Protein AF-A0A7E4VBY0-F1 (afdb_monomer)

Radius of gyration: 31.83 Å; Cα contacts (8 Å, |Δi|>4): 598; chains: 1; bounding box: 85×49×119 Å

Organism: Panagrellus redivivus (NCBI:txid6233)

Mean predicted aligned error: 14.22 Å

Foldseek 3Di:
DDDPVVVVVVVVVVVVVVVVVVVVVVVVVVVVVVVVVVVDDDPPDLPDDDQPDPPDQFEEEEQWPDVPHRCCQLQQVVPADPSHHYYYDNDLPPPPGLEYEYELVTPPPDPPSSLPSQQHAYEYEYADALVPSPDDPVSLLSHLAYAYLDDFLFLFHRNQFAWDWDDPPDDPVFADDPVNLVLLLVLAAAEEEEEDAPQQAQQPVNLQVVLLCVQGPYHYEPNNDPHDADPVRVLSVQSHYQEYALEDSWDFASNRHVSCLCCLSNHAYEYADLVRVVVGDPSLLHHYLVVAQASNRVSVVSVVLNVPSVSSSSNCPSSVTGTSDGDRRCRVNSNSVSCSVCVVCSRRSDVDVSGRRCGSVCSNVVRPIDGNSSVNSHDPVSVVVCVVCPDDDVVRVVVCVVVPPDPVNVVVVVVVVVVVVVVVVVVPPDDDDDD

Sequence (435 aa):
MMNPASGRAQLIVARRVVTGLLLFACFVMLFRFTVTDRSGEDGETCENVAPKSESVKPVIMFKTTFFGSPMTSDLGYDNCNNDCEFVNDYDPKNLNADVLVYHHRNIPDVSTDTLHCRQTPTVLFTMESPVNTEISDNLLNQFDYVLSYRNGTLNSKRPYDRFVNISPSSHKDTYYNVSEVREAILAKKKPLLVLVSHCSTPSKREVYIEALSQYIPVTVLGSCSDSPCDEECQRQAIRDHYFHLSFENSICEDYVTEKFWRMKELIVPVVLSRQIVAQVAPGDSFIAVDDFSSAAELAVFLYRLMEDERRYEGYFNWTKSYLKTTAPTTAACELCTSILSNRAAFAHPGPHPQFTAPAVESWLNSGHCQDNFALRYLSHDEYNVITIFPPLTSFGRKIAYTFGFSATFMFVSFFIMLIVRRIALRTTHSPIPKL

Solvent-accessible surface area (backbone atoms only — not comparable to full-atom values): 24858 Å² total; per-residue (Å²): 133,86,69,78,70,60,60,56,54,51,51,52,52,50,50,52,53,52,52,50,51,51,51,50,52,50,50,52,51,51,48,48,47,65,66,65,67,70,80,76,76,84,73,81,69,83,69,85,75,72,82,77,60,92,85,61,61,51,33,40,30,31,48,32,34,53,94,84,37,71,46,52,72,78,27,19,44,92,78,41,72,89,67,46,43,80,43,84,48,69,53,89,84,69,72,95,42,50,31,41,35,36,25,61,92,47,62,71,99,59,73,76,70,74,70,65,48,63,61,50,38,34,30,38,32,41,88,59,55,68,90,69,49,84,67,57,68,78,63,50,65,61,32,47,35,45,40,22,42,38,88,50,86,41,78,25,41,50,53,74,60,58,80,43,72,66,57,98,85,63,64,80,89,41,48,63,50,73,65,57,54,51,52,39,60,70,49,38,79,42,60,35,34,33,82,40,67,78,70,80,43,59,12,30,45,60,60,41,51,56,51,30,45,77,67,39,68,62,48,66,32,20,75,65,38,100,38,75,56,56,70,68,55,45,56,52,49,43,42,32,18,49,26,32,52,25,59,54,58,52,46,31,63,62,65,61,50,65,62,46,59,50,36,67,67,62,28,39,29,35,28,58,52,48,79,54,49,50,77,67,42,68,72,66,45,50,46,39,49,71,80,34,78,22,42,63,54,46,37,54,52,51,53,55,38,73,74,32,62,70,66,47,53,52,40,52,56,60,48,82,48,29,47,55,57,80,50,84,47,50,22,43,38,29,42,45,50,46,44,70,76,38,47,72,64,46,67,51,48,56,90,40,96,90,54,57,56,60,40,41,51,38,49,58,71,64,30,62,62,38,69,47,48,40,58,74,36,42,39,74,66,53,50,48,52,46,71,77,53,59,77,65,51,78,67,48,50,52,49,43,65,73,70,66,66,49,72,66,58,56,54,51,52,51,52,52,50,54,52,52,50,57,52,55,65,68,73,67,83,73,89,79,81,92,131

Secondary structure (DSSP, 8-state):
---THHHHHHHHHHHHHHHHHHHHHHHHHHHHHHHHSSS-S-------PPPP-TTSPPEEEE-S-BTTB-HHHHHTGGGS-TTSEEEE---TT---SSEEEEEGGG-----TTSS--TTS-EEEE--S-GGGS---HHHHTT-SEEESSS--SSS----S----BPPTTS-GGGS--HHHHHHHHHT--EEEEEE-S--S-TT-HHHHHHHHHTTS-EEEESTTSS----HHHHHHHHHHEEEEE---SS--TT---HHHHGGGGS-EEEES-HHHHTTTS-TTS-EEGGGSSSHHHHHHHHHHHHH-HHHHHHTTGGGGTB-SSPPPP-HHHHHHHHHHHTHHHHH--S--TTTSSHHHHHHHHSS---TTGGGGGS-HHHHHHHHHSPPPPHHHHHHHHHTT--HHHHHHHHHHHHHHHHHHHHS---PPPP-

pLDDT: mean 77.86, std 19.78, range [33.75, 98.88]

InterPro domains:
  IPR001503 Glycosyl transferase family 10 [PTHR48438] (52-372)
  IPR038577 GT10-like, C-terminal domain superfamily [G3DSA:3.40.50.11660] (126-327)
  IPR055270 Fucosyltransferase, C-terminal [PF00852] (187-343)

Nearest PDB structures (foldseek):
  8d0w-assembly1_A  TM=7.735E-01  e=1.155E-18  Homo sapiens
  2nzx-assembly1_A  TM=6.418E-01  e=4.975E-09  Helicobacter pylori
  2nzy-assembly1_B  TM=6.273E-01  e=6.636E-09  Helicobacter pylori
  2nzw-assembly2_C  TM=6.455E-01  e=2.225E-08  Helicobacter pylori
  5zoi-assembly1_B  TM=5.713E-01  e=9.376E-09  Helicobacter pylori

Structure (mmCIF, N/CA/C/O backbone):
data_AF-A0A7E4VBY0-F1
#
_entry.id   AF-A0A7E4VBY0-F1
#
loop_
_atom_site.group_PDB
_atom_site.id
_atom_site.type_symbol
_atom_site.label_atom_id
_atom_site.label_alt_id
_atom_site.label_comp_id
_atom_site.label_asym_id
_atom_site.label_entity_id
_atom_site.label_seq_id
_atom_site.pdbx_PDB_ins_code
_atom_site.Cartn_x
_atom_site.Cartn_y
_atom_site.Cartn_z
_atom_site.occupancy
_atom_site.B_iso_or_equiv
_atom_site.auth_seq_id
_atom_site.auth_comp_id
_atom_site.auth_asym_id
_atom_site.auth_atom_id
_atom_site.pdbx_PDB_model_num
ATOM 1 N N . MET A 1 1 ? -35.810 19.438 -92.943 1.00 43.97 1 MET A N 1
ATOM 2 C CA . MET A 1 1 ? -34.620 20.275 -92.672 1.00 43.97 1 MET A CA 1
ATOM 3 C C . MET A 1 1 ? -34.421 20.320 -91.164 1.00 43.97 1 MET A C 1
ATOM 5 O O . MET A 1 1 ? -35.330 20.739 -90.462 1.00 43.97 1 MET A O 1
ATOM 9 N N . MET A 1 2 ? -33.323 19.742 -90.668 1.00 43.56 2 MET A N 1
ATOM 10 C CA . MET A 1 2 ? -33.069 19.531 -89.235 1.00 43.56 2 MET A CA 1
ATOM 11 C C . MET A 1 2 ? -32.869 20.857 -88.489 1.00 43.56 2 MET A C 1
ATOM 13 O O . MET A 1 2 ? -32.194 21.760 -88.974 1.00 43.56 2 MET A O 1
ATOM 17 N N . ASN A 1 3 ? -33.478 20.954 -87.308 1.00 43.84 3 ASN A N 1
ATOM 18 C CA . ASN A 1 3 ? -33.520 22.149 -86.472 1.00 43.84 3 ASN A CA 1
ATOM 19 C C . ASN A 1 3 ? -32.152 22.387 -85.777 1.00 43.84 3 ASN A C 1
ATOM 21 O O . ASN A 1 3 ? -31.725 21.536 -84.988 1.00 43.84 3 ASN A O 1
ATOM 25 N N . PRO A 1 4 ? -31.458 23.520 -86.013 1.00 54.09 4 PRO A N 1
ATOM 26 C CA . PRO A 1 4 ? -30.103 23.768 -85.503 1.00 54.09 4 PRO A CA 1
ATOM 27 C C . PRO A 1 4 ? -30.021 23.979 -83.976 1.00 54.09 4 PRO A C 1
ATOM 29 O O . PRO A 1 4 ? -28.924 24.064 -83.421 1.00 54.09 4 PRO A O 1
ATOM 32 N N . ALA A 1 5 ? -31.156 24.014 -83.268 1.00 52.88 5 ALA A N 1
ATOM 33 C CA . ALA A 1 5 ? -31.205 24.141 -81.810 1.00 52.88 5 ALA A CA 1
ATOM 34 C C . ALA A 1 5 ? -30.790 22.857 -81.051 1.00 52.88 5 ALA A C 1
ATOM 36 O O . ALA A 1 5 ? -30.311 22.940 -79.920 1.00 52.88 5 ALA A O 1
ATOM 37 N N . SER A 1 6 ? -30.913 21.676 -81.671 1.00 53.66 6 SER A N 1
ATOM 38 C CA . SER A 1 6 ? -30.612 20.381 -81.030 1.00 53.66 6 SER A CA 1
ATOM 39 C C . SER A 1 6 ? -29.103 20.119 -80.876 1.00 53.66 6 SER A C 1
ATOM 41 O O . SER A 1 6 ? -28.660 19.637 -79.832 1.00 53.66 6 SER A O 1
ATOM 43 N N . GLY A 1 7 ? -28.292 20.528 -81.860 1.00 54.19 7 GLY A N 1
ATOM 44 C CA . GLY A 1 7 ? -26.839 20.317 -81.837 1.00 54.19 7 GLY A CA 1
ATOM 45 C C . GLY A 1 7 ? -26.108 21.173 -80.797 1.00 54.19 7 GLY A C 1
ATOM 46 O O . GLY A 1 7 ? -25.162 20.709 -80.165 1.00 54.19 7 GLY A O 1
ATOM 47 N N . ARG A 1 8 ? -26.573 22.408 -80.546 1.00 57.47 8 ARG A N 1
ATOM 48 C CA . ARG A 1 8 ? -25.981 23.293 -79.524 1.00 57.47 8 ARG A CA 1
ATOM 49 C C . ARG A 1 8 ? -26.232 22.790 -78.103 1.00 57.47 8 ARG A C 1
ATOM 51 O O . ARG A 1 8 ? -25.325 22.854 -77.279 1.00 57.47 8 ARG A O 1
ATOM 58 N N . ALA A 1 9 ? -27.423 22.260 -77.822 1.00 57.22 9 ALA A N 1
ATOM 59 C CA . ALA A 1 9 ? -27.746 21.696 -76.513 1.00 57.22 9 ALA A CA 1
ATOM 60 C C . ALA A 1 9 ? -26.920 20.430 -76.224 1.00 57.22 9 ALA A C 1
ATOM 62 O O . ALA A 1 9 ? -26.337 20.313 -75.147 1.00 57.22 9 ALA A O 1
ATOM 63 N N . GLN A 1 10 ? -26.781 19.532 -77.207 1.00 57.91 10 GLN A N 1
ATOM 64 C CA . GLN A 1 10 ? -25.943 18.336 -77.070 1.00 57.91 10 GLN A CA 1
ATOM 65 C C . GLN A 1 10 ? -24.456 18.677 -76.899 1.00 57.91 10 GLN A C 1
ATOM 67 O O . GLN A 1 10 ? -23.783 18.064 -76.072 1.00 57.91 10 GLN A O 1
ATOM 72 N N . LEU A 1 11 ? -23.953 19.706 -77.589 1.00 64.19 11 LEU A N 1
ATOM 73 C CA . LEU A 1 11 ? -22.568 20.161 -77.442 1.00 64.19 11 LEU A CA 1
ATOM 74 C C . LEU A 1 11 ? -22.290 20.776 -76.057 1.00 64.19 11 LEU A C 1
ATOM 76 O O . LEU A 1 11 ? -21.204 20.597 -75.507 1.00 64.19 11 LEU A O 1
ATOM 80 N N . ILE A 1 12 ? -23.266 21.478 -75.467 1.00 68.06 12 ILE A N 1
ATOM 81 C CA . ILE A 1 12 ? -23.152 22.043 -74.111 1.00 68.06 12 ILE A CA 1
ATOM 82 C C . ILE A 1 12 ? -23.151 20.930 -73.057 1.00 68.06 12 ILE A C 1
ATOM 84 O O . ILE A 1 12 ? -22.346 20.977 -72.125 1.00 68.06 12 ILE A O 1
ATOM 88 N N . VAL A 1 13 ? -24.008 19.916 -73.213 1.00 69.00 13 VAL A N 1
ATOM 89 C CA . VAL A 1 13 ? -24.039 18.752 -72.314 1.00 69.00 13 VAL A CA 1
ATOM 90 C C . VAL A 1 13 ? -22.738 17.955 -72.426 1.00 69.00 13 VAL A C 1
ATOM 92 O O . VAL A 1 13 ? -22.120 17.670 -71.403 1.00 69.00 13 VAL A O 1
ATOM 95 N N . ALA A 1 14 ? -22.256 17.695 -73.644 1.00 70.75 14 ALA A N 1
ATOM 96 C CA . ALA A 1 14 ? -20.979 17.019 -73.868 1.00 70.75 14 ALA A CA 1
ATOM 97 C C . ALA A 1 14 ? -19.801 17.792 -73.253 1.00 70.75 14 ALA A C 1
ATOM 99 O O . ALA A 1 14 ? -18.970 17.198 -72.569 1.00 70.75 14 ALA A O 1
ATOM 100 N N . ARG A 1 15 ? -19.760 19.127 -73.400 1.00 72.25 15 ARG A N 1
ATOM 101 C CA . ARG A 1 15 ? -18.745 19.965 -72.738 1.00 72.25 15 ARG A CA 1
ATOM 102 C C . ARG A 1 15 ? -18.799 19.841 -71.219 1.00 72.25 15 ARG A C 1
ATOM 104 O O . ARG A 1 15 ? -17.754 19.667 -70.611 1.00 72.25 15 ARG A O 1
ATOM 111 N N . ARG A 1 16 ? -19.986 19.880 -70.605 1.00 76.00 16 ARG A N 1
ATOM 112 C CA . ARG A 1 16 ? -20.131 19.754 -69.143 1.00 76.00 16 ARG A CA 1
ATOM 113 C C . ARG A 1 16 ? -19.696 18.384 -68.623 1.00 76.00 16 ARG A C 1
ATOM 115 O O . ARG A 1 16 ? -19.049 18.325 -67.583 1.00 76.00 16 ARG A O 1
ATOM 122 N N . VAL A 1 17 ? -19.994 17.310 -69.354 1.00 76.44 17 VAL A N 1
ATOM 123 C CA . VAL A 1 17 ? -19.554 15.950 -69.001 1.00 76.44 17 VAL A CA 1
ATOM 124 C C . VAL A 1 17 ? -18.034 15.825 -69.106 1.00 76.44 17 VAL A C 1
ATOM 126 O O . VAL A 1 17 ? -17.400 15.329 -68.180 1.00 76.44 17 VAL A O 1
ATOM 129 N N . VAL A 1 18 ? -17.428 16.342 -70.180 1.00 81.19 18 VAL A N 1
ATOM 130 C CA . VAL A 1 18 ? -15.966 16.324 -70.351 1.00 81.19 18 VAL A CA 1
ATOM 131 C C . VAL A 1 18 ? -15.270 17.176 -69.286 1.00 81.19 18 VAL A C 1
ATOM 133 O O . VAL A 1 18 ? -14.288 16.730 -68.700 1.00 81.19 18 VAL A O 1
ATOM 136 N N . THR A 1 19 ? -15.793 18.364 -68.966 1.00 80.88 19 THR A N 1
ATOM 137 C CA . THR A 1 19 ? -15.255 19.192 -67.875 1.00 80.88 19 THR A CA 1
ATOM 138 C C . THR A 1 19 ? -15.390 18.493 -66.520 1.00 80.88 19 THR A C 1
ATOM 140 O O . THR A 1 19 ? -14.448 18.525 -65.735 1.00 80.88 19 THR A O 1
ATOM 143 N N . GLY A 1 20 ? -16.507 17.807 -66.257 1.00 80.31 20 GLY A N 1
ATOM 144 C CA . GLY A 1 20 ? -16.695 17.015 -65.038 1.00 80.31 20 GLY A CA 1
ATOM 145 C C . GLY A 1 20 ? -15.705 15.852 -64.918 1.00 80.31 20 GLY A C 1
ATOM 146 O O . GLY A 1 20 ? -15.118 15.658 -63.857 1.00 80.31 20 GLY A O 1
ATOM 147 N N . LEU A 1 21 ? -15.455 15.126 -66.013 1.00 80.81 21 LEU A N 1
ATOM 148 C CA . LEU A 1 21 ? -14.477 14.033 -66.047 1.00 80.81 21 LEU A CA 1
ATOM 149 C C . LEU A 1 21 ? -13.039 14.532 -65.857 1.00 80.81 21 LEU A C 1
ATOM 151 O O . LEU A 1 21 ? -12.267 13.899 -65.141 1.00 80.81 21 LEU A O 1
ATOM 155 N N . LEU A 1 22 ? -12.686 15.683 -66.439 1.00 82.31 22 LEU A N 1
ATOM 156 C CA . LEU A 1 22 ? -11.370 16.300 -66.247 1.00 82.31 22 LEU A CA 1
ATOM 157 C C . LEU A 1 22 ? -11.168 16.784 -64.806 1.00 82.31 22 LEU A C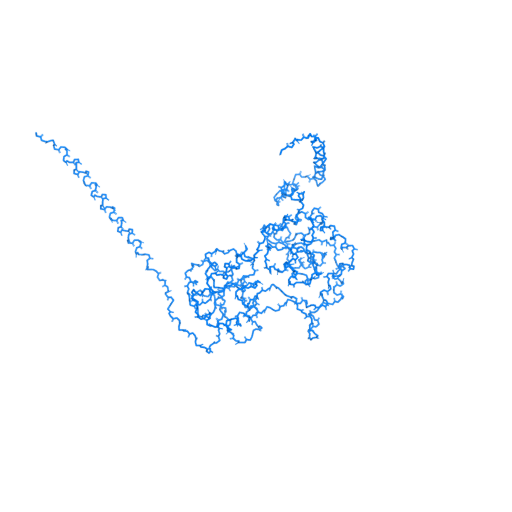 1
ATOM 159 O O . LEU A 1 22 ? -10.101 16.567 -64.242 1.00 82.31 22 LEU A O 1
ATOM 163 N N . LEU A 1 23 ? -12.190 17.384 -64.186 1.00 81.69 23 LEU A N 1
ATOM 164 C CA . LEU A 1 23 ? -12.136 17.789 -62.777 1.00 81.69 23 LEU A CA 1
ATOM 165 C C . LEU A 1 23 ? -12.034 16.580 -61.840 1.00 81.69 23 LEU A C 1
ATOM 167 O O . LEU A 1 23 ? -11.266 16.625 -60.883 1.00 81.69 23 LEU A O 1
ATOM 171 N N . PHE A 1 24 ? -12.741 15.486 -62.138 1.00 79.75 24 PHE A N 1
ATOM 172 C CA . PHE A 1 24 ? -12.637 14.240 -61.377 1.00 79.75 24 PHE A CA 1
ATOM 173 C C . PHE A 1 24 ? -11.249 13.600 -61.512 1.00 79.75 24 PHE A C 1
ATOM 175 O O . PHE A 1 24 ? -10.661 13.205 -60.510 1.00 79.75 24 PHE A O 1
ATOM 182 N N . ALA A 1 25 ? -10.675 13.566 -62.718 1.00 78.75 25 ALA A N 1
ATOM 183 C CA . ALA A 1 25 ? -9.309 13.088 -62.927 1.00 78.75 25 ALA A CA 1
ATOM 184 C C . ALA A 1 25 ? -8.271 13.965 -62.201 1.00 78.75 25 ALA A C 1
ATOM 186 O O . ALA A 1 25 ? -7.346 13.433 -61.588 1.00 78.75 25 ALA A O 1
ATOM 187 N N . CYS A 1 26 ? -8.453 15.292 -62.201 1.00 76.94 26 CYS A N 1
ATOM 188 C CA . CYS A 1 26 ? -7.619 16.218 -61.430 1.00 76.94 26 CYS A CA 1
ATOM 189 C C . CYS A 1 26 ? -7.747 15.971 -59.921 1.00 76.94 26 CYS A C 1
ATOM 191 O O . CYS A 1 26 ? -6.739 15.942 -59.225 1.00 76.94 26 CYS A O 1
ATOM 193 N N . PHE A 1 27 ? -8.962 15.731 -59.418 1.00 78.00 27 PHE A N 1
ATOM 194 C CA . PHE A 1 27 ? -9.195 15.397 -58.013 1.00 78.00 27 PHE A CA 1
ATOM 195 C C . PHE A 1 27 ? -8.543 14.064 -57.633 1.00 78.00 27 PHE A C 1
ATOM 197 O O . PHE A 1 27 ? -7.892 13.987 -56.602 1.00 78.00 27 PHE A O 1
ATOM 204 N N . VAL A 1 28 ? -8.632 13.033 -58.480 1.00 75.69 28 VAL A N 1
ATOM 205 C CA . VAL A 1 28 ? -7.964 11.741 -58.249 1.00 75.69 28 VAL A CA 1
ATOM 206 C C . VAL A 1 28 ? -6.440 11.880 -58.293 1.00 75.69 28 VAL A C 1
ATOM 208 O O . VAL A 1 28 ? -5.766 11.252 -57.481 1.00 75.69 28 VAL A O 1
ATOM 211 N N . MET A 1 29 ? -5.881 12.708 -59.183 1.00 71.62 29 MET A N 1
ATOM 212 C CA . MET A 1 29 ? -4.436 12.973 -59.215 1.00 71.62 29 MET A CA 1
ATOM 213 C C . MET A 1 29 ? -3.961 13.801 -58.020 1.00 71.62 29 MET A C 1
ATOM 215 O O . MET A 1 29 ? -2.934 13.463 -57.444 1.00 71.62 29 MET A O 1
ATOM 219 N N . LEU A 1 30 ? -4.712 14.822 -57.598 1.00 69.44 30 LEU A N 1
ATOM 220 C CA . LEU A 1 30 ? -4.413 15.590 -56.386 1.00 69.44 30 LEU A CA 1
ATOM 221 C C . LEU A 1 30 ? -4.549 14.722 -55.134 1.00 69.44 30 LEU A C 1
ATOM 223 O O . LEU A 1 30 ? -3.682 14.785 -54.278 1.00 69.44 30 LEU A O 1
ATOM 227 N N . PHE A 1 31 ? -5.563 13.856 -55.060 1.00 65.88 31 PHE A N 1
ATOM 228 C CA . PHE A 1 31 ? -5.733 12.911 -53.956 1.00 65.88 31 PHE A CA 1
ATOM 229 C C . PHE A 1 31 ? -4.617 11.860 -53.943 1.00 65.88 31 PHE A C 1
ATOM 231 O O . PHE A 1 31 ? -4.100 11.522 -52.886 1.00 65.88 31 PHE A O 1
ATOM 238 N N . ARG A 1 32 ? -4.184 11.377 -55.118 1.00 58.91 32 ARG A N 1
ATOM 239 C CA . ARG A 1 32 ? -2.992 10.528 -55.254 1.00 58.91 32 ARG A CA 1
ATOM 240 C C . ARG A 1 32 ? -1.746 11.273 -54.796 1.00 58.91 32 ARG A C 1
ATOM 242 O O . ARG A 1 32 ? -1.010 10.674 -54.033 1.00 58.91 32 ARG A O 1
ATOM 249 N N . PHE A 1 33 ? -1.541 12.539 -55.161 1.00 54.28 33 PHE A N 1
ATOM 250 C CA . PHE A 1 33 ? -0.420 13.354 -54.674 1.00 54.28 33 PHE A CA 1
ATOM 251 C C . PHE A 1 33 ? -0.485 13.569 -53.155 1.00 54.28 33 PHE A C 1
ATOM 253 O O . PHE A 1 33 ? 0.488 13.293 -52.476 1.00 54.28 33 PHE A O 1
ATOM 260 N N . THR A 1 34 ? -1.636 13.919 -52.573 1.00 52.72 34 THR A N 1
ATOM 261 C CA . THR A 1 34 ? -1.760 14.083 -51.110 1.00 52.72 34 THR A CA 1
ATOM 262 C C . THR A 1 34 ? -1.634 12.768 -50.335 1.00 52.72 34 THR A C 1
ATOM 264 O O . THR A 1 34 ? -1.290 12.787 -49.158 1.00 52.72 34 THR A O 1
ATOM 267 N N . VAL A 1 35 ? -1.929 11.626 -50.969 1.00 49.56 35 VAL A N 1
ATOM 268 C CA . VAL A 1 35 ? -1.764 10.286 -50.375 1.00 49.56 35 VAL A CA 1
ATOM 269 C C . VAL A 1 35 ? -0.363 9.710 -50.637 1.00 49.56 35 VAL A C 1
ATOM 271 O O . VAL A 1 35 ? 0.095 8.887 -49.853 1.00 49.56 35 VAL A O 1
ATOM 274 N N . THR A 1 36 ? 0.343 10.147 -51.686 1.00 43.44 36 THR A N 1
ATOM 275 C CA . THR A 1 36 ? 1.726 9.720 -51.993 1.00 43.44 36 THR A CA 1
ATOM 276 C C . THR A 1 36 ? 2.802 10.664 -51.462 1.00 43.44 36 THR A C 1
ATOM 278 O O . THR A 1 36 ? 3.960 10.274 -51.448 1.00 43.44 36 THR A O 1
ATOM 281 N N . ASP A 1 37 ? 2.432 11.836 -50.940 1.00 38.88 37 ASP A N 1
ATOM 282 C CA . ASP A 1 37 ? 3.358 12.816 -50.346 1.00 38.88 37 ASP A CA 1
ATOM 283 C C . ASP A 1 37 ? 3.223 12.914 -48.811 1.00 38.88 37 ASP A C 1
ATOM 285 O O . ASP A 1 37 ? 3.556 13.914 -48.186 1.00 38.88 37 ASP A O 1
ATOM 289 N N . ARG A 1 38 ? 2.710 11.849 -48.178 1.00 37.34 38 ARG A N 1
ATOM 290 C CA . ARG A 1 38 ? 2.772 11.636 -46.716 1.00 37.34 38 ARG A CA 1
ATOM 291 C C . ARG A 1 38 ? 3.721 10.507 -46.307 1.00 37.34 38 ARG A C 1
ATOM 293 O O . ARG A 1 38 ? 3.698 10.070 -45.165 1.00 37.34 38 ARG A O 1
ATOM 300 N N . SER A 1 39 ? 4.562 10.039 -47.226 1.00 37.22 39 SER A N 1
ATOM 301 C CA . SER A 1 39 ? 5.616 9.053 -46.952 1.00 37.22 39 SER A CA 1
ATOM 302 C C . SER A 1 39 ? 7.012 9.683 -46.939 1.00 37.22 39 SER A C 1
ATOM 304 O O . SER A 1 39 ? 7.969 9.059 -47.389 1.00 37.22 39 SER A O 1
ATOM 306 N N . GLY A 1 40 ? 7.124 10.930 -46.482 1.00 38.84 40 GLY A N 1
ATOM 307 C CA . GLY A 1 40 ? 8.363 11.701 -46.548 1.00 38.84 40 GLY A CA 1
ATOM 308 C C . GLY A 1 40 ? 8.468 12.766 -45.464 1.00 38.84 40 GLY A C 1
ATOM 309 O O . GLY A 1 40 ? 8.687 13.923 -45.785 1.00 38.84 40 GLY A O 1
ATOM 310 N N . GLU A 1 41 ? 8.304 12.377 -44.201 1.00 35.16 41 GLU A N 1
ATOM 311 C CA . GLU A 1 41 ? 8.905 13.080 -43.062 1.00 35.16 41 GLU A CA 1
ATOM 312 C C . GLU A 1 41 ? 9.523 12.006 -42.159 1.00 35.16 41 GLU A C 1
ATOM 314 O O . GLU A 1 41 ? 8.831 11.326 -41.408 1.00 35.16 41 GLU A O 1
ATOM 319 N N . ASP A 1 42 ? 10.816 11.771 -42.383 1.00 35.66 42 ASP A N 1
ATOM 320 C CA . ASP A 1 42 ? 11.833 11.271 -41.455 1.00 35.66 42 ASP A CA 1
ATOM 321 C C . ASP A 1 42 ? 11.342 10.372 -40.308 1.00 35.66 42 ASP A C 1
ATOM 323 O O . ASP A 1 42 ? 11.415 10.714 -39.128 1.00 35.66 42 ASP A O 1
ATOM 327 N N . GLY A 1 43 ? 10.918 9.156 -40.655 1.00 34.91 43 GLY A N 1
ATOM 328 C CA . GLY A 1 43 ? 11.072 8.036 -39.736 1.00 34.91 43 GLY A CA 1
ATOM 329 C C . GLY A 1 43 ? 12.560 7.719 -39.645 1.00 34.91 43 GLY A C 1
ATOM 330 O O . GLY A 1 43 ? 13.112 7.156 -40.590 1.00 34.91 43 GLY A O 1
ATOM 331 N N . GLU A 1 44 ? 13.214 8.096 -38.543 1.00 37.59 44 GLU A N 1
ATOM 332 C CA . GLU A 1 44 ? 14.525 7.553 -38.176 1.00 37.59 44 GLU A CA 1
ATOM 333 C C . GLU A 1 44 ? 14.417 6.023 -38.211 1.00 37.59 44 GLU A C 1
ATOM 335 O O . GLU A 1 44 ? 13.840 5.379 -37.335 1.00 37.59 44 GLU A O 1
ATOM 340 N N . THR A 1 45 ? 14.916 5.420 -39.286 1.00 37.06 45 THR A N 1
ATOM 341 C CA . THR A 1 45 ? 15.063 3.975 -39.377 1.00 37.06 45 THR A CA 1
ATOM 342 C C . THR A 1 45 ? 16.048 3.562 -38.297 1.00 37.06 45 THR A C 1
ATOM 344 O O . THR A 1 45 ? 17.186 4.024 -38.323 1.00 37.06 45 THR A O 1
ATOM 347 N N . CYS A 1 46 ? 15.621 2.704 -37.367 1.00 47.69 46 CYS A N 1
ATOM 348 C CA . CYS A 1 46 ? 16.487 2.037 -36.397 1.00 47.69 46 CYS A CA 1
ATOM 349 C C . CYS A 1 46 ? 17.605 1.270 -37.127 1.00 47.69 46 CYS A C 1
ATOM 351 O O . CYS A 1 46 ? 17.459 0.088 -37.450 1.00 47.69 46 CYS A O 1
ATOM 353 N N . GLU A 1 47 ? 18.698 1.954 -37.460 1.00 39.69 47 GLU A N 1
ATOM 354 C CA . GLU A 1 47 ? 19.860 1.358 -38.099 1.00 39.69 47 GLU A CA 1
ATOM 355 C C . GLU A 1 47 ? 20.528 0.375 -37.137 1.00 39.69 47 GLU A C 1
ATOM 357 O O . GLU A 1 47 ? 20.713 0.653 -35.957 1.00 39.69 47 GLU A O 1
ATOM 362 N N . ASN A 1 48 ? 20.858 -0.792 -37.691 1.00 44.00 48 ASN A N 1
ATOM 363 C CA . ASN A 1 48 ? 21.569 -1.926 -37.106 1.00 44.00 48 ASN A CA 1
ATOM 364 C C . ASN A 1 48 ? 22.529 -1.560 -35.956 1.00 44.00 48 ASN A C 1
ATOM 366 O O . ASN A 1 48 ? 23.716 -1.311 -36.188 1.00 44.00 48 ASN A O 1
ATOM 370 N N . VAL A 1 49 ? 22.050 -1.614 -34.710 1.00 45.88 49 VAL A N 1
ATOM 371 C CA . VAL A 1 49 ? 22.938 -1.597 -33.547 1.00 45.88 49 VAL A CA 1
ATOM 372 C C . VAL A 1 49 ? 23.654 -2.944 -33.519 1.00 45.88 49 VAL A C 1
ATOM 374 O O . VAL A 1 49 ? 23.029 -4.002 -33.432 1.00 45.88 49 VAL A O 1
ATOM 377 N N . ALA A 1 50 ? 24.980 -2.919 -33.658 1.00 41.84 50 ALA A N 1
ATOM 378 C CA . ALA A 1 50 ? 25.793 -4.120 -33.528 1.00 41.84 50 ALA A CA 1
ATOM 379 C C . ALA A 1 50 ? 25.513 -4.779 -32.162 1.00 41.84 50 ALA A C 1
ATOM 381 O O . ALA A 1 50 ? 25.419 -4.055 -31.167 1.00 41.84 50 ALA A O 1
ATOM 382 N N . PRO A 1 51 ? 25.396 -6.119 -32.080 1.00 48.12 51 PRO A N 1
ATOM 383 C CA . PRO A 1 51 ? 25.210 -6.793 -30.802 1.00 48.12 51 PRO A CA 1
ATOM 384 C C . PRO A 1 51 ? 26.315 -6.347 -29.843 1.00 48.12 51 PRO A C 1
ATOM 386 O O . PRO A 1 51 ? 27.506 -6.445 -30.159 1.00 48.12 51 PRO A O 1
ATOM 389 N N . LYS A 1 52 ? 25.916 -5.794 -28.692 1.00 53.50 52 LYS A N 1
ATOM 390 C CA . LYS A 1 52 ? 26.858 -5.342 -27.669 1.00 53.50 52 LYS A CA 1
ATOM 391 C C . LYS A 1 52 ? 27.730 -6.531 -27.260 1.00 53.50 52 LYS A C 1
ATOM 393 O O . LYS A 1 52 ? 27.228 -7.613 -26.965 1.00 53.50 52 LYS A O 1
ATOM 398 N N . SER A 1 53 ? 29.046 -6.323 -27.298 1.00 47.88 53 SER A N 1
ATOM 399 C CA . SER A 1 53 ? 30.065 -7.298 -26.894 1.00 47.88 53 SER A CA 1
ATOM 400 C C . SER A 1 53 ? 29.699 -7.977 -25.568 1.00 47.88 53 SER A C 1
ATOM 402 O O . SER A 1 53 ? 29.337 -7.297 -24.607 1.00 47.88 53 SER A O 1
ATOM 404 N N . GLU A 1 54 ? 29.876 -9.301 -25.486 1.00 57.28 54 GLU A N 1
ATOM 405 C CA . GLU A 1 54 ? 29.604 -10.136 -24.299 1.00 57.28 54 GLU A CA 1
ATOM 406 C C . GLU A 1 54 ? 30.284 -9.635 -23.006 1.00 57.28 54 GLU A C 1
ATOM 408 O O . GLU A 1 54 ? 29.851 -9.968 -21.903 1.00 57.28 54 GLU A O 1
ATOM 413 N N . SER A 1 55 ? 31.318 -8.798 -23.117 1.00 54.62 55 SER A N 1
ATOM 414 C CA . SER A 1 55 ? 32.105 -8.266 -21.999 1.00 54.62 55 SER A CA 1
ATOM 415 C C . SER A 1 55 ? 31.608 -6.946 -21.388 1.00 54.62 55 SER A C 1
ATOM 417 O O . SER A 1 55 ? 32.220 -6.475 -20.428 1.00 54.62 55 SER A O 1
ATOM 419 N N . VAL A 1 56 ? 30.536 -6.331 -21.900 1.00 74.62 56 VAL A N 1
ATOM 420 C CA . VAL A 1 56 ? 30.039 -5.039 -21.385 1.00 74.62 56 VAL A CA 1
ATOM 421 C C . VAL A 1 56 ? 28.980 -5.262 -20.295 1.00 74.62 56 VAL A C 1
ATOM 423 O O . VAL A 1 56 ? 28.165 -6.188 -20.366 1.00 74.62 56 VAL A O 1
ATOM 426 N N . LYS A 1 57 ? 29.026 -4.448 -19.234 1.00 86.31 57 LYS A N 1
ATOM 427 C CA . LYS A 1 57 ? 27.983 -4.413 -18.197 1.00 86.31 57 LYS A CA 1
ATOM 428 C C . LYS A 1 57 ? 26.679 -3.899 -18.824 1.00 86.31 57 LYS A C 1
ATOM 430 O O . LYS A 1 57 ? 26.750 -2.894 -19.525 1.00 86.31 57 LYS A O 1
ATOM 435 N N . PRO A 1 58 ? 25.516 -4.535 -18.592 1.00 88.19 58 PRO A N 1
ATOM 436 C CA . PRO A 1 58 ? 24.261 -4.058 -19.166 1.00 88.19 58 PRO A CA 1
ATOM 437 C C . PRO A 1 58 ? 23.925 -2.647 -18.683 1.00 88.19 58 PRO A C 1
ATOM 439 O O . PRO A 1 58 ? 24.011 -2.371 -17.485 1.00 88.19 58 PRO A O 1
ATOM 442 N N . VAL A 1 59 ? 23.507 -1.784 -19.604 1.00 89.88 59 VAL A N 1
ATOM 443 C CA . VAL A 1 59 ? 23.035 -0.426 -19.323 1.00 89.88 59 VAL A CA 1
ATOM 444 C C . VAL A 1 59 ? 21.513 -0.442 -19.182 1.00 89.88 59 VAL A C 1
ATOM 446 O O . VAL A 1 59 ? 20.793 -0.694 -20.147 1.00 89.88 59 VAL A O 1
ATOM 449 N N . ILE A 1 60 ? 21.013 -0.149 -17.986 1.00 90.81 60 ILE A N 1
ATOM 450 C CA . ILE A 1 60 ? 19.586 0.007 -17.691 1.00 90.81 60 ILE A CA 1
ATOM 451 C C . ILE A 1 60 ? 19.289 1.503 -17.622 1.00 90.81 60 ILE A C 1
ATOM 453 O O . ILE A 1 60 ? 19.789 2.202 -16.738 1.00 90.81 60 ILE A O 1
ATOM 457 N N . MET A 1 61 ? 18.483 1.999 -18.558 1.00 91.00 61 MET A N 1
ATOM 458 C CA . MET A 1 61 ? 18.213 3.425 -18.707 1.00 91.00 61 MET A CA 1
ATOM 459 C C . MET A 1 61 ? 16.776 3.772 -18.312 1.00 91.00 61 MET A C 1
ATOM 461 O O . MET A 1 61 ? 15.816 3.260 -18.886 1.00 91.00 61 MET A O 1
ATOM 465 N N . PHE A 1 62 ? 16.623 4.683 -17.354 1.00 92.00 62 PHE A N 1
ATOM 466 C CA . PHE A 1 62 ? 15.338 5.232 -16.927 1.00 92.00 62 PHE A CA 1
ATOM 467 C C . PHE A 1 62 ? 14.984 6.440 -17.793 1.00 92.00 62 PHE A C 1
ATOM 469 O O . PHE A 1 62 ? 15.672 7.462 -17.748 1.00 92.00 62 PHE A O 1
ATOM 476 N N . LYS A 1 63 ? 13.911 6.313 -18.580 1.00 89.94 63 LYS A N 1
ATOM 477 C CA . LYS A 1 63 ? 13.474 7.321 -19.562 1.00 89.94 63 LYS A CA 1
ATOM 478 C C . LYS A 1 63 ? 12.486 8.340 -19.010 1.00 89.94 63 LYS A C 1
ATOM 480 O O . LYS A 1 63 ? 12.222 9.355 -19.644 1.00 89.94 63 LYS A O 1
ATOM 485 N N . THR A 1 64 ? 11.963 8.097 -17.817 1.00 91.19 64 THR A N 1
ATOM 486 C CA . THR A 1 64 ? 10.989 8.962 -17.142 1.00 91.19 64 THR A CA 1
ATOM 487 C C . THR A 1 64 ? 11.314 9.071 -15.659 1.00 91.19 64 THR A C 1
ATOM 489 O O . THR A 1 64 ? 12.025 8.235 -15.104 1.00 91.19 64 THR A O 1
ATOM 492 N N . THR A 1 65 ? 10.725 10.055 -14.990 1.00 91.25 65 THR A N 1
ATOM 493 C CA . THR A 1 65 ? 10.769 10.174 -13.529 1.00 91.25 65 THR A CA 1
ATOM 494 C C . THR A 1 65 ? 9.666 9.351 -12.856 1.00 91.25 65 THR A C 1
ATOM 496 O O . THR A 1 65 ? 8.677 8.983 -13.485 1.00 91.25 65 THR A O 1
ATOM 499 N N . PHE A 1 66 ? 9.813 9.094 -11.557 1.00 89.69 66 PHE A N 1
ATOM 500 C CA . PHE A 1 66 ? 8.741 8.675 -10.660 1.00 89.69 66 PHE A CA 1
ATOM 501 C C . PHE A 1 66 ? 8.203 9.911 -9.934 1.00 89.69 66 PHE A C 1
ATOM 503 O O . PHE A 1 66 ? 8.823 10.406 -8.995 1.00 89.69 66 PHE A O 1
ATOM 510 N N . PHE A 1 67 ? 7.092 10.473 -10.423 1.00 86.69 67 PHE A N 1
ATOM 511 C CA . PHE A 1 67 ? 6.471 11.682 -9.857 1.00 86.69 67 PHE A CA 1
ATOM 512 C C . PHE A 1 67 ? 7.444 12.868 -9.689 1.00 86.69 67 PHE A C 1
ATOM 514 O O . PHE A 1 67 ? 7.394 13.597 -8.702 1.00 86.69 67 PHE A O 1
ATOM 521 N N . GLY A 1 68 ? 8.332 13.075 -10.668 1.00 85.75 68 GLY A N 1
ATOM 522 C CA . GLY A 1 68 ? 9.315 14.166 -10.662 1.00 85.75 68 GLY A CA 1
ATOM 523 C C . GLY A 1 68 ? 10.675 13.812 -10.051 1.00 85.75 68 GLY A C 1
ATOM 524 O O . GLY A 1 68 ? 11.622 14.573 -10.239 1.00 85.75 68 GLY A O 1
ATOM 525 N N . SER A 1 69 ? 10.807 12.651 -9.406 1.00 88.31 69 SER A N 1
ATOM 526 C CA . SER A 1 69 ? 12.072 12.152 -8.853 1.00 88.31 69 SER A CA 1
ATOM 527 C C . SER A 1 69 ? 12.718 11.090 -9.756 1.00 88.31 69 SER A C 1
ATOM 529 O O . SER A 1 69 ? 12.007 10.383 -10.472 1.00 88.31 69 SER A O 1
ATOM 531 N N . PRO A 1 70 ? 14.054 10.930 -9.750 1.00 89.19 70 PRO A N 1
ATOM 532 C CA . PRO A 1 70 ? 14.705 9.804 -10.419 1.00 89.19 70 PRO A CA 1
ATOM 533 C C . PRO A 1 70 ? 14.202 8.459 -9.878 1.00 89.19 70 PRO A C 1
ATOM 535 O O . PRO A 1 70 ? 14.117 8.267 -8.670 1.00 89.19 70 PRO A O 1
ATOM 538 N N . MET A 1 71 ? 13.924 7.498 -10.762 1.00 88.62 71 MET A N 1
ATOM 539 C CA . MET A 1 71 ? 13.421 6.171 -10.368 1.00 88.62 71 MET A CA 1
ATOM 540 C C . MET A 1 71 ? 14.444 5.334 -9.583 1.00 88.62 71 MET A C 1
ATOM 542 O O . MET A 1 71 ? 14.086 4.357 -8.924 1.00 88.62 71 MET A O 1
ATOM 546 N N . THR A 1 72 ? 15.727 5.694 -9.659 1.00 77.19 72 THR A N 1
ATOM 547 C CA . THR A 1 72 ? 16.837 4.944 -9.058 1.00 77.19 72 THR A CA 1
ATOM 548 C C . THR A 1 72 ? 16.695 4.775 -7.547 1.00 77.19 72 THR A C 1
ATOM 550 O O . THR A 1 72 ? 16.958 3.684 -7.037 1.00 77.19 72 THR A O 1
ATOM 553 N N . SER A 1 73 ? 16.229 5.803 -6.830 1.00 75.88 73 SER A N 1
ATOM 554 C CA . SER A 1 73 ? 15.987 5.718 -5.384 1.00 75.88 73 SER A CA 1
ATOM 555 C C . SER A 1 73 ? 14.834 4.771 -5.058 1.00 75.88 73 SER A C 1
ATOM 557 O O . SER A 1 73 ? 14.955 3.915 -4.183 1.00 75.88 73 SER A O 1
ATOM 559 N N . ASP A 1 74 ? 13.734 4.871 -5.805 1.00 83.75 74 ASP A N 1
ATOM 560 C CA . ASP A 1 74 ? 12.525 4.085 -5.564 1.00 83.75 74 ASP A CA 1
ATOM 561 C C . ASP A 1 74 ? 12.684 2.610 -5.911 1.00 83.75 74 ASP A C 1
ATOM 563 O O . ASP A 1 74 ? 12.000 1.775 -5.318 1.00 83.75 74 ASP A O 1
ATOM 567 N N . LEU A 1 75 ? 13.586 2.273 -6.835 1.00 87.19 75 LEU A N 1
ATOM 568 C CA . LEU A 1 75 ? 13.886 0.895 -7.224 1.00 87.19 75 LEU A CA 1
ATOM 569 C C . LEU A 1 75 ? 15.077 0.289 -6.468 1.00 87.19 75 LEU A C 1
ATOM 571 O O . LEU A 1 75 ? 15.262 -0.929 -6.524 1.00 87.19 75 LEU A O 1
ATOM 575 N N . GLY A 1 76 ? 15.808 1.083 -5.680 1.00 83.31 76 GLY A N 1
ATOM 576 C CA . GLY A 1 76 ? 16.827 0.587 -4.750 1.00 83.31 76 GLY A CA 1
ATOM 577 C C . GLY A 1 76 ? 18.184 0.324 -5.383 1.00 83.31 76 GLY A C 1
ATOM 578 O O . GLY A 1 76 ? 18.860 -0.632 -5.007 1.00 83.31 76 GLY A O 1
ATOM 579 N N . TYR A 1 77 ? 18.573 1.157 -6.348 1.00 81.50 77 TYR A N 1
ATOM 580 C CA . TYR A 1 77 ? 19.832 1.011 -7.080 1.00 81.50 77 TYR A CA 1
ATOM 581 C C . TYR A 1 77 ? 21.076 1.083 -6.174 1.00 81.50 77 TYR A C 1
ATOM 583 O O . TYR A 1 77 ? 22.021 0.332 -6.400 1.00 81.50 77 TYR A O 1
ATOM 591 N N . ASP A 1 78 ? 21.069 1.929 -5.135 1.00 76.38 78 ASP A N 1
ATOM 592 C CA . ASP A 1 78 ? 22.258 2.207 -4.305 1.00 76.38 78 ASP A CA 1
ATOM 593 C C . ASP A 1 78 ? 22.823 0.960 -3.598 1.00 76.38 78 ASP A C 1
ATOM 595 O O . ASP A 1 78 ? 23.971 0.947 -3.160 1.00 76.38 78 ASP A O 1
ATOM 599 N N . ASN A 1 79 ? 22.014 -0.098 -3.490 1.00 71.44 79 ASN A N 1
ATOM 600 C CA . ASN A 1 79 ? 22.371 -1.355 -2.838 1.00 71.44 79 ASN A CA 1
ATOM 601 C C . ASN A 1 79 ? 22.750 -2.466 -3.828 1.00 71.44 79 ASN A C 1
ATOM 603 O O . ASN A 1 79 ? 22.958 -3.609 -3.414 1.00 71.44 79 ASN A O 1
ATOM 607 N N . CYS A 1 80 ? 22.797 -2.171 -5.128 1.00 80.56 80 CYS A N 1
ATOM 608 C CA . CYS A 1 80 ? 23.155 -3.151 -6.142 1.00 80.56 80 CYS A CA 1
ATOM 609 C C . CYS A 1 80 ? 24.672 -3.289 -6.270 1.00 80.56 80 CYS A C 1
ATOM 611 O O . CYS A 1 80 ? 25.423 -2.318 -6.186 1.00 80.56 80 CYS A O 1
ATOM 613 N N . ASN A 1 81 ? 25.130 -4.507 -6.556 1.00 74.50 81 ASN A N 1
ATOM 614 C CA . ASN A 1 81 ? 26.494 -4.705 -7.025 1.00 74.50 81 ASN A CA 1
ATOM 615 C C . ASN A 1 81 ? 26.695 -3.966 -8.355 1.00 74.50 81 ASN A C 1
ATOM 617 O O . ASN A 1 81 ? 25.757 -3.796 -9.135 1.00 74.50 81 ASN A O 1
ATOM 621 N N . ASN A 1 82 ? 27.939 -3.585 -8.647 1.00 77.25 82 ASN A N 1
ATOM 622 C CA . ASN A 1 82 ? 28.321 -2.873 -9.870 1.00 77.25 82 ASN A CA 1
ATOM 623 C C . ASN A 1 82 ? 28.235 -3.750 -11.143 1.00 77.25 82 ASN A C 1
ATOM 625 O O . ASN A 1 82 ? 29.054 -3.579 -12.041 1.00 77.25 82 ASN A O 1
ATOM 629 N N . ASP A 1 83 ? 27.318 -4.714 -11.222 1.00 86.62 83 ASP A N 1
ATOM 630 C CA . ASP A 1 83 ? 27.206 -5.681 -12.322 1.00 86.62 83 ASP A CA 1
ATOM 631 C C . ASP A 1 83 ? 26.416 -5.123 -13.520 1.00 86.62 83 ASP A C 1
ATOM 633 O O . ASP A 1 83 ? 26.632 -5.557 -14.653 1.00 86.62 83 ASP A O 1
ATOM 637 N N . CYS A 1 84 ? 25.575 -4.110 -13.286 1.00 89.31 84 CYS A N 1
ATOM 638 C CA . CYS A 1 84 ? 24.910 -3.304 -14.312 1.00 89.31 84 CYS A CA 1
ATOM 639 C C . CYS A 1 84 ? 25.215 -1.815 -14.120 1.00 89.31 84 CYS A C 1
ATOM 641 O O . CYS A 1 84 ? 25.546 -1.368 -13.021 1.00 89.31 84 CYS A O 1
ATOM 643 N N . GLU A 1 85 ? 25.087 -1.049 -15.199 1.00 91.00 85 GLU A N 1
ATOM 644 C CA . GLU A 1 85 ? 25.125 0.410 -15.183 1.00 91.00 85 GLU A CA 1
ATOM 645 C C . GLU A 1 85 ? 23.693 0.952 -15.201 1.00 91.00 85 GLU A C 1
ATOM 647 O O . GLU A 1 85 ? 22.876 0.534 -16.019 1.00 91.00 85 GLU A O 1
ATOM 652 N N . PHE A 1 86 ? 23.380 1.876 -14.293 1.00 90.50 86 PHE A N 1
ATOM 653 C CA . PHE A 1 86 ? 22.057 2.484 -14.173 1.00 90.50 86 PHE A CA 1
ATOM 654 C C . PHE A 1 86 ? 22.141 3.959 -14.557 1.00 90.50 86 PHE A C 1
ATOM 656 O O . PHE A 1 86 ? 22.879 4.721 -13.933 1.00 90.50 86 PHE A O 1
ATOM 663 N N . VAL A 1 87 ? 21.381 4.367 -15.571 1.00 90.62 87 VAL A N 1
ATOM 664 C CA . VAL A 1 87 ? 21.453 5.717 -16.146 1.00 90.62 87 VAL A CA 1
ATOM 665 C C . VAL A 1 87 ? 20.074 6.362 -16.113 1.00 90.62 87 VAL A C 1
ATOM 667 O O . VAL A 1 87 ? 19.097 5.764 -16.550 1.00 90.62 87 VAL A O 1
ATOM 670 N N . ASN A 1 88 ? 19.978 7.596 -15.618 1.00 90.81 88 ASN A N 1
ATOM 671 C CA . ASN A 1 88 ? 18.785 8.420 -15.811 1.00 90.81 88 ASN A CA 1
ATOM 672 C C . ASN A 1 88 ? 19.027 9.319 -17.025 1.00 90.81 88 ASN A C 1
ATOM 674 O O . ASN A 1 88 ? 19.891 10.193 -16.974 1.00 90.81 88 ASN A O 1
ATOM 678 N N . ASP A 1 89 ? 18.277 9.102 -18.100 1.00 89.25 89 ASP A N 1
ATOM 679 C CA . ASP A 1 89 ? 18.364 9.907 -19.316 1.00 89.25 89 ASP A CA 1
ATOM 680 C C . ASP A 1 89 ? 16.958 10.097 -19.884 1.00 89.25 89 ASP A C 1
ATOM 682 O O . ASP A 1 89 ? 16.324 9.149 -20.347 1.00 89.25 89 ASP A O 1
ATOM 686 N N . TYR A 1 90 ? 16.483 11.339 -19.863 1.00 89.06 90 TYR A N 1
ATOM 687 C CA . TYR A 1 90 ? 15.127 11.697 -20.270 1.00 89.06 90 TYR A CA 1
ATOM 688 C C . TYR A 1 90 ? 15.039 12.212 -21.715 1.00 89.06 90 TYR A C 1
ATOM 690 O O . TYR A 1 90 ? 13.961 12.626 -22.134 1.00 89.06 90 TYR A O 1
ATOM 698 N N . ASP A 1 91 ? 16.138 12.210 -22.482 1.00 85.00 91 ASP A N 1
ATOM 699 C CA . ASP A 1 91 ? 16.111 12.580 -23.900 1.00 85.00 91 ASP A CA 1
ATOM 700 C C . ASP A 1 91 ? 15.483 11.432 -24.703 1.00 85.00 91 ASP A C 1
ATOM 702 O O . ASP A 1 91 ? 16.104 10.375 -24.822 1.00 85.00 91 ASP A O 1
ATOM 706 N N . PRO A 1 92 ? 14.277 11.583 -25.279 1.00 76.75 92 PRO A N 1
ATOM 707 C CA . PRO A 1 92 ? 13.607 10.495 -25.990 1.00 76.75 92 PRO A CA 1
ATOM 708 C C . PRO A 1 92 ? 14.419 9.940 -27.170 1.00 76.75 92 PRO A C 1
ATOM 710 O O . PRO A 1 92 ? 14.161 8.817 -27.591 1.00 76.75 92 PRO A O 1
ATOM 713 N N . LYS A 1 93 ? 15.407 10.687 -27.682 1.00 77.69 93 LYS A N 1
ATOM 714 C CA . LYS A 1 93 ? 16.272 10.257 -28.787 1.00 77.69 93 LYS A CA 1
ATOM 715 C C . LYS A 1 93 ? 17.428 9.363 -28.345 1.00 77.69 93 LYS A C 1
ATOM 717 O O . LYS A 1 93 ? 17.957 8.605 -29.154 1.00 77.69 93 LYS A O 1
ATOM 722 N N . ASN A 1 94 ? 17.841 9.426 -27.078 1.00 81.56 94 ASN A N 1
ATOM 723 C CA . ASN A 1 94 ? 18.891 8.546 -26.581 1.00 81.56 94 ASN A CA 1
ATOM 724 C C . ASN A 1 94 ? 18.315 7.174 -26.213 1.00 81.56 94 ASN A C 1
ATOM 726 O O . ASN A 1 94 ? 17.708 7.003 -25.151 1.00 81.56 94 ASN A O 1
ATOM 730 N N . LEU A 1 95 ? 18.549 6.200 -27.094 1.00 78.88 95 LEU A N 1
ATOM 731 C CA . LEU A 1 95 ? 18.137 4.802 -26.939 1.00 78.88 95 LEU A CA 1
ATOM 732 C C . LEU A 1 95 ? 19.330 3.850 -26.745 1.00 78.88 95 LEU A C 1
ATOM 734 O O . LEU A 1 95 ? 19.166 2.633 -26.829 1.00 78.88 95 LEU A O 1
ATOM 738 N N . ASN A 1 96 ? 20.536 4.377 -26.488 1.00 83.44 96 ASN A N 1
ATOM 739 C CA . ASN A 1 96 ? 21.754 3.579 -26.328 1.00 83.44 96 ASN A CA 1
ATOM 740 C C . ASN A 1 96 ? 21.813 2.894 -24.950 1.00 83.44 96 ASN A C 1
ATOM 742 O O . ASN A 1 96 ? 22.647 3.204 -24.100 1.00 83.44 96 ASN A O 1
ATOM 746 N N . ALA A 1 97 ? 20.909 1.947 -24.732 1.00 86.06 97 ALA A N 1
ATOM 747 C CA . ALA A 1 97 ? 20.784 1.150 -23.520 1.00 86.06 97 ALA A CA 1
ATOM 748 C C . ALA A 1 97 ? 20.616 -0.331 -23.877 1.00 86.06 97 ALA A C 1
ATOM 750 O O . ALA A 1 97 ? 20.466 -0.687 -25.041 1.00 86.06 97 ALA A O 1
ATOM 751 N N . ASP A 1 98 ? 20.742 -1.211 -22.892 1.00 84.38 98 ASP A N 1
ATOM 752 C CA . ASP A 1 98 ? 20.378 -2.626 -23.019 1.00 84.38 98 ASP A CA 1
ATOM 753 C C . ASP A 1 98 ? 18.917 -2.848 -22.618 1.00 84.38 98 ASP A C 1
ATOM 755 O O . ASP A 1 98 ? 18.284 -3.764 -23.124 1.00 84.38 98 ASP A O 1
ATOM 759 N N . VAL A 1 99 ? 18.375 -2.006 -21.730 1.00 87.12 99 VAL A N 1
ATOM 760 C CA . VAL A 1 99 ? 16.959 -1.994 -21.338 1.00 87.12 99 VAL A CA 1
ATOM 761 C C . VAL A 1 99 ? 16.505 -0.559 -21.081 1.00 87.12 99 VAL A C 1
ATOM 763 O O . VAL A 1 99 ? 17.221 0.213 -20.439 1.00 87.12 99 VAL A O 1
ATOM 766 N N . LEU A 1 100 ? 15.299 -0.218 -21.538 1.00 88.38 100 LEU A N 1
ATOM 767 C CA . LEU A 1 100 ? 14.645 1.067 -21.278 1.00 88.38 100 LEU A CA 1
ATOM 768 C C . LEU A 1 100 ? 13.511 0.890 -20.266 1.00 88.38 100 LEU A C 1
ATOM 770 O O . LEU A 1 100 ? 12.667 0.013 -20.430 1.00 88.38 100 LEU A O 1
ATOM 774 N N . VAL A 1 101 ? 13.459 1.731 -19.235 1.00 90.38 101 VAL A N 1
ATOM 775 C CA . VAL A 1 101 ? 12.432 1.675 -18.185 1.00 90.38 101 VAL A CA 1
ATOM 776 C C . VAL A 1 101 ? 11.606 2.958 -18.182 1.00 90.38 101 VAL A C 1
ATOM 778 O O . VAL A 1 101 ? 12.158 4.060 -18.114 1.00 90.38 101 VAL A O 1
ATOM 781 N N . TYR A 1 102 ? 10.282 2.806 -18.207 1.00 90.06 102 TYR A N 1
ATOM 782 C CA . TYR A 1 102 ? 9.314 3.900 -18.237 1.00 90.06 102 TYR A CA 1
ATOM 783 C C . TYR A 1 102 ? 8.312 3.766 -17.091 1.00 90.06 102 TYR A C 1
ATOM 785 O O . TYR A 1 102 ? 7.658 2.742 -16.944 1.00 90.06 102 TYR A O 1
ATOM 793 N N . HIS A 1 103 ? 8.150 4.813 -16.2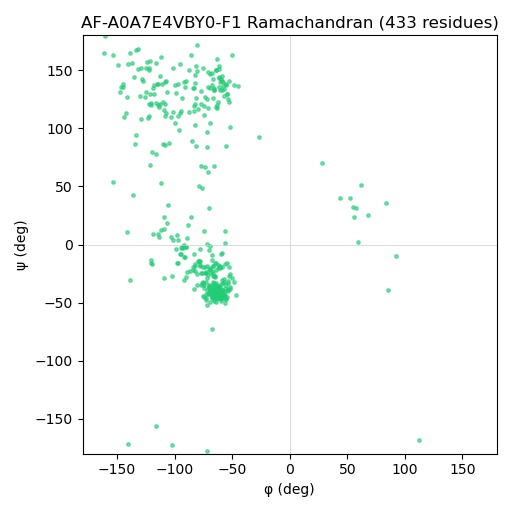94 1.00 91.06 103 HIS A N 1
ATOM 794 C CA . HIS A 1 103 ? 7.129 4.922 -15.266 1.00 91.06 103 HIS A CA 1
ATOM 795 C C . HIS A 1 103 ? 5.799 5.352 -15.875 1.00 91.06 103 HIS A C 1
ATOM 797 O O . HIS A 1 103 ? 5.700 6.404 -16.508 1.00 91.06 103 HIS A O 1
ATOM 803 N N . HIS A 1 104 ? 4.760 4.571 -15.599 1.00 86.56 104 HIS A N 1
ATOM 804 C CA . HIS A 1 104 ? 3.461 4.652 -16.255 1.00 86.56 104 HIS A CA 1
ATOM 805 C C . HIS A 1 104 ? 2.792 6.041 -16.220 1.00 86.56 104 HIS A C 1
ATOM 807 O O . HIS A 1 104 ? 2.222 6.456 -17.223 1.00 86.56 104 HIS A O 1
ATOM 813 N N . ARG A 1 105 ? 2.883 6.796 -15.110 1.00 87.31 105 ARG A N 1
ATOM 814 C CA . ARG A 1 105 ? 2.268 8.142 -14.995 1.00 87.31 105 ARG A CA 1
ATOM 815 C C . ARG A 1 105 ? 3.065 9.254 -15.680 1.00 87.31 105 ARG A C 1
ATOM 817 O O . ARG A 1 105 ? 2.554 10.361 -15.817 1.00 87.31 105 ARG A O 1
ATOM 824 N N . ASN A 1 106 ? 4.324 9.002 -16.028 1.00 87.19 106 ASN A N 1
ATOM 825 C CA . ASN A 1 106 ? 5.244 10.014 -16.548 1.00 87.19 106 ASN A CA 1
ATOM 826 C C . ASN A 1 106 ? 5.656 9.750 -17.996 1.00 87.19 106 ASN A C 1
ATOM 828 O O . ASN A 1 106 ? 6.544 10.440 -18.496 1.00 87.19 106 ASN A O 1
ATOM 832 N N . ILE A 1 107 ? 5.020 8.782 -18.662 1.00 80.06 107 ILE A N 1
ATOM 833 C CA . ILE A 1 107 ? 5.198 8.568 -20.096 1.00 80.06 107 ILE A CA 1
ATOM 834 C C . ILE A 1 107 ? 4.694 9.832 -20.806 1.00 80.06 107 ILE A C 1
ATOM 836 O O . ILE A 1 107 ? 3.524 10.187 -20.644 1.00 80.06 107 ILE A O 1
ATOM 840 N N . PRO A 1 108 ? 5.562 10.555 -21.533 1.00 69.56 108 PRO A N 1
ATOM 841 C CA . PRO A 1 108 ? 5.131 11.724 -22.278 1.00 69.56 108 PRO A CA 1
ATOM 842 C C . PRO A 1 108 ? 4.149 11.299 -23.379 1.00 69.56 108 PRO A C 1
ATOM 844 O O . PRO A 1 108 ? 4.235 10.181 -23.885 1.00 69.56 108 PRO A O 1
ATOM 847 N N . ASP A 1 109 ? 3.222 12.190 -23.741 1.00 60.44 109 ASP A N 1
ATOM 848 C CA . ASP A 1 109 ? 2.241 12.006 -24.824 1.00 60.44 109 ASP A CA 1
ATOM 849 C C . ASP A 1 109 ? 2.962 12.070 -26.185 1.00 60.44 109 ASP A C 1
ATOM 851 O O . ASP A 1 109 ? 2.843 13.017 -26.960 1.00 60.44 109 ASP A O 1
ATOM 855 N N . VAL A 1 110 ? 3.873 11.125 -26.399 1.00 52.31 110 VAL A N 1
ATOM 856 C CA . VAL A 1 110 ? 4.709 11.008 -27.588 1.00 52.31 110 VAL A CA 1
ATOM 857 C C . VAL A 1 110 ? 4.034 9.998 -28.487 1.00 52.31 110 VAL A C 1
ATOM 859 O O . VAL A 1 110 ? 3.547 8.965 -28.018 1.00 52.31 110 VAL A O 1
ATOM 862 N N . SER A 1 111 ? 4.006 10.298 -29.786 1.00 50.50 111 SER A N 1
ATOM 863 C CA . SER A 1 111 ? 3.557 9.333 -30.776 1.00 50.50 111 SER A CA 1
ATOM 864 C C . SER A 1 111 ? 4.263 7.999 -30.531 1.00 50.50 111 SER A C 1
ATOM 866 O O . SER A 1 111 ? 5.461 7.923 -30.245 1.00 50.50 111 SER A O 1
ATOM 868 N N . THR A 1 112 ? 3.481 6.935 -30.629 1.00 52.16 112 THR A N 1
ATOM 869 C CA . THR A 1 112 ? 3.841 5.527 -30.423 1.00 52.16 112 THR A CA 1
ATOM 870 C C . THR A 1 112 ? 5.001 5.028 -31.301 1.00 52.16 112 THR A C 1
ATOM 872 O O . THR A 1 112 ? 5.378 3.862 -31.238 1.00 52.16 112 THR A O 1
ATOM 875 N N . ASP A 1 113 ? 5.578 5.907 -32.119 1.00 49.50 113 ASP A N 1
ATOM 876 C CA . ASP A 1 113 ? 6.613 5.621 -33.103 1.00 49.50 113 ASP A CA 1
ATOM 877 C C . ASP A 1 113 ? 8.005 5.451 -32.467 1.00 49.50 113 ASP A C 1
ATOM 879 O O . ASP A 1 113 ? 8.838 4.738 -33.017 1.00 49.50 113 ASP A O 1
ATOM 883 N N . THR A 1 114 ? 8.262 6.024 -31.280 1.00 53.00 114 THR A N 1
ATOM 884 C CA . THR A 1 114 ? 9.585 5.950 -30.610 1.00 53.00 114 THR A CA 1
ATOM 885 C C . THR A 1 114 ? 9.792 4.715 -29.726 1.00 53.00 114 THR A C 1
ATOM 887 O O . THR A 1 114 ? 10.930 4.298 -29.523 1.00 53.00 114 THR A O 1
ATOM 890 N N . LEU A 1 115 ? 8.721 4.076 -29.239 1.00 56.06 115 LEU A N 1
ATOM 891 C CA . LEU A 1 115 ? 8.811 2.802 -28.501 1.00 56.06 115 LEU A CA 1
ATOM 892 C C . LEU A 1 115 ? 9.003 1.599 -29.439 1.00 56.06 115 LEU A C 1
ATOM 894 O O . LEU A 1 115 ? 9.385 0.517 -29.007 1.00 56.06 115 LEU A O 1
ATOM 898 N N . HIS A 1 116 ? 8.776 1.787 -30.740 1.00 52.88 116 HIS A N 1
ATOM 899 C CA . HIS A 1 116 ? 8.785 0.732 -31.751 1.00 52.88 116 HIS A CA 1
ATOM 900 C C . HIS A 1 116 ? 10.172 0.411 -32.331 1.00 52.88 116 HIS A C 1
ATOM 902 O O . HIS A 1 116 ? 10.285 -0.169 -33.414 1.00 52.88 116 HIS A O 1
ATOM 908 N N . CYS A 1 117 ? 11.249 0.709 -31.603 1.00 53.56 117 CYS A N 1
ATOM 909 C CA . CYS A 1 117 ? 12.566 0.203 -31.962 1.00 53.56 117 CYS A CA 1
ATOM 910 C C . CYS A 1 117 ? 12.744 -1.206 -31.376 1.00 53.56 117 CYS A C 1
ATOM 912 O O . CYS A 1 117 ? 13.248 -1.371 -30.269 1.00 53.56 117 CYS A O 1
ATOM 914 N N . ARG A 1 118 ? 12.337 -2.236 -32.136 1.00 55.56 118 ARG A N 1
ATOM 915 C CA . ARG A 1 118 ? 12.378 -3.684 -31.793 1.00 55.56 118 ARG A CA 1
ATOM 916 C C . ARG A 1 118 ? 13.758 -4.263 -31.401 1.00 55.56 118 ARG A C 1
ATOM 918 O O . ARG A 1 118 ? 13.924 -5.477 -31.375 1.00 55.56 118 ARG A O 1
ATOM 925 N N . GLN A 1 119 ? 14.768 -3.434 -31.161 1.00 65.44 119 GLN A N 1
ATOM 926 C CA . GLN A 1 119 ? 16.115 -3.862 -30.784 1.00 65.44 119 GLN A CA 1
ATOM 927 C C . GLN A 1 119 ? 16.391 -3.709 -29.283 1.00 65.44 119 GLN A C 1
ATOM 929 O O . GLN A 1 119 ? 17.163 -4.505 -28.757 1.00 65.44 119 GLN A O 1
ATOM 934 N N . THR A 1 120 ? 15.734 -2.773 -28.584 1.00 77.06 120 THR A N 1
ATOM 935 C CA . THR A 1 120 ? 15.959 -2.557 -27.144 1.00 77.06 120 THR A CA 1
ATOM 936 C C . THR A 1 120 ? 14.708 -2.920 -26.344 1.00 77.06 120 THR A C 1
ATOM 938 O O . THR A 1 120 ? 13.677 -2.278 -26.534 1.00 77.06 120 THR A O 1
ATOM 941 N N . PRO A 1 121 ? 14.776 -3.904 -25.430 1.00 81.69 121 PRO A N 1
ATOM 942 C CA . PRO A 1 121 ? 13.662 -4.245 -24.561 1.00 81.69 121 PRO A CA 1
ATOM 943 C C . PRO A 1 121 ? 13.183 -3.074 -23.702 1.00 81.69 121 PRO A C 1
ATOM 945 O O . PRO A 1 121 ? 13.980 -2.331 -23.117 1.00 81.69 121 PRO A O 1
ATOM 948 N N . THR A 1 122 ? 11.867 -2.970 -23.562 1.00 84.06 122 THR A N 1
ATOM 949 C CA . THR A 1 122 ? 11.185 -1.927 -22.798 1.00 84.06 122 THR A CA 1
ATOM 950 C C . THR A 1 122 ? 10.457 -2.504 -21.582 1.00 84.06 122 THR A C 1
ATOM 952 O O . THR A 1 122 ? 9.817 -3.556 -21.630 1.00 84.06 122 THR A O 1
ATOM 955 N N . VAL A 1 123 ? 10.557 -1.805 -20.452 1.00 87.75 123 VAL A N 1
ATOM 956 C CA . VAL A 1 123 ? 9.944 -2.183 -19.176 1.00 87.75 123 VAL A CA 1
ATOM 957 C C . VAL A 1 123 ? 8.999 -1.075 -18.730 1.00 87.75 123 VAL A C 1
ATOM 959 O O . VAL A 1 123 ? 9.428 0.052 -18.473 1.00 87.75 123 VAL A O 1
ATOM 962 N N . LEU A 1 124 ? 7.722 -1.409 -18.573 1.00 87.81 124 LEU A N 1
ATOM 963 C CA . LEU A 1 124 ? 6.758 -0.562 -17.888 1.00 87.81 124 LEU A CA 1
ATOM 964 C C . LEU A 1 124 ? 6.922 -0.732 -16.378 1.00 87.81 124 LEU A C 1
ATOM 966 O O . LEU A 1 124 ? 6.681 -1.807 -15.836 1.00 87.81 124 LEU A O 1
ATOM 970 N N . PHE A 1 125 ? 7.294 0.332 -15.684 1.00 90.44 125 PHE A N 1
ATOM 971 C CA . PHE A 1 125 ? 7.263 0.398 -14.233 1.00 90.44 125 PHE A CA 1
ATOM 972 C C . PHE A 1 125 ? 5.945 1.001 -13.750 1.00 90.44 125 PHE A C 1
ATOM 974 O O . PHE A 1 125 ? 5.581 2.118 -14.129 1.00 90.44 125 PHE A O 1
ATOM 981 N N . THR A 1 126 ? 5.247 0.287 -12.870 1.00 89.38 126 THR A N 1
ATOM 982 C CA . THR A 1 126 ? 4.038 0.794 -12.218 1.00 89.38 126 THR A CA 1
ATOM 983 C C . THR A 1 126 ? 3.897 0.259 -10.799 1.00 89.38 126 THR A C 1
ATOM 985 O O . THR A 1 126 ? 4.084 -0.926 -10.538 1.00 89.38 126 THR A O 1
ATOM 988 N N . MET A 1 127 ? 3.540 1.143 -9.871 1.00 90.62 127 MET A N 1
ATOM 989 C CA . MET A 1 127 ? 3.148 0.771 -8.506 1.00 90.62 127 MET A CA 1
ATOM 990 C C . MET A 1 127 ? 1.630 0.721 -8.333 1.00 90.62 127 MET A C 1
ATOM 992 O O . MET A 1 127 ? 1.154 0.355 -7.268 1.00 90.62 127 MET A O 1
ATOM 996 N N . GLU A 1 128 ? 0.868 1.074 -9.366 1.00 90.12 128 GLU A N 1
ATOM 997 C CA . GLU A 1 128 ? -0.586 1.147 -9.298 1.00 90.12 128 GLU A CA 1
ATOM 998 C C . GLU A 1 128 ? -1.227 -0.159 -9.793 1.00 90.12 128 GLU A C 1
ATOM 1000 O O . GLU A 1 128 ? -0.628 -0.928 -10.545 1.00 90.12 128 GLU A O 1
ATOM 1005 N N . SER A 1 129 ? -2.449 -0.432 -9.340 1.00 90.00 129 SER A N 1
ATOM 1006 C CA . SER A 1 129 ? -3.229 -1.588 -9.791 1.00 90.00 129 SER A CA 1
ATOM 1007 C C . SER A 1 129 ? -3.534 -1.545 -11.299 1.00 90.00 129 SER A C 1
ATOM 1009 O O . SER A 1 129 ? -3.723 -0.449 -11.829 1.00 90.00 129 SER A O 1
ATOM 1011 N N . PRO A 1 130 ? -3.693 -2.706 -11.973 1.00 86.50 130 PRO A N 1
ATOM 1012 C CA . PRO A 1 130 ? -4.003 -2.771 -13.405 1.00 86.50 130 PRO A CA 1
ATOM 1013 C C . PRO A 1 130 ? -5.128 -1.843 -13.858 1.00 86.50 130 PRO A C 1
ATOM 1015 O O . PRO A 1 130 ? -5.001 -1.128 -14.848 1.00 86.50 130 PRO A O 1
ATOM 1018 N N . VAL A 1 131 ? -6.203 -1.789 -13.075 1.00 86.19 131 VAL A N 1
ATOM 1019 C CA . VAL A 1 131 ? -7.393 -0.981 -13.368 1.00 86.19 131 VAL A CA 1
ATOM 1020 C C . VAL A 1 131 ? -7.187 0.533 -13.192 1.00 86.19 131 VAL A C 1
ATOM 1022 O O . VAL A 1 131 ? -7.960 1.309 -13.741 1.00 86.19 131 VAL A O 1
ATOM 1025 N N . ASN A 1 132 ? -6.156 0.968 -12.457 1.00 87.50 132 ASN A N 1
ATOM 1026 C CA . ASN A 1 132 ? -5.852 2.384 -12.190 1.00 87.50 132 ASN A CA 1
ATOM 1027 C C . ASN A 1 132 ? -4.536 2.848 -12.848 1.00 87.50 132 ASN A C 1
ATOM 1029 O O . ASN A 1 132 ? -4.079 3.970 -12.609 1.00 87.50 132 ASN A O 1
ATOM 1033 N N . THR A 1 133 ? -3.892 2.008 -13.662 1.00 82.56 133 THR A N 1
ATOM 1034 C CA . THR A 1 133 ? -2.694 2.398 -14.418 1.00 82.56 133 THR A CA 1
ATOM 1035 C C . THR A 1 133 ? -3.016 3.436 -15.496 1.00 82.56 133 THR A C 1
ATOM 1037 O O . THR A 1 133 ? -2.142 4.219 -15.834 1.00 82.56 133 THR A O 1
ATOM 1040 N N . GLU A 1 134 ? -4.267 3.540 -15.961 1.00 76.69 134 GLU A N 1
ATOM 1041 C CA . GLU A 1 134 ? -4.736 4.633 -16.840 1.00 76.69 134 GLU A CA 1
ATOM 1042 C C . GLU A 1 134 ? -3.905 4.813 -18.133 1.00 76.69 134 GLU A C 1
ATOM 1044 O O . GLU A 1 134 ? -3.773 5.917 -18.656 1.00 76.69 134 GLU A O 1
ATOM 1049 N N . ILE A 1 135 ? -3.359 3.723 -18.680 1.00 74.94 135 ILE A N 1
ATOM 1050 C CA . ILE A 1 135 ? -2.700 3.701 -19.993 1.00 74.94 135 ILE A CA 1
ATOM 1051 C C . ILE A 1 135 ? -3.605 2.957 -20.977 1.00 74.94 135 ILE A C 1
ATOM 1053 O O . ILE A 1 135 ? -4.217 1.955 -20.617 1.00 74.94 135 ILE A O 1
ATOM 1057 N N . SER A 1 136 ? -3.695 3.437 -22.223 1.00 75.88 136 SER A N 1
ATOM 1058 C CA . SER A 1 136 ? -4.429 2.725 -23.278 1.00 75.88 136 SER A CA 1
ATOM 1059 C C . SER A 1 136 ? -3.821 1.348 -23.563 1.00 75.88 136 SER A C 1
ATOM 1061 O O . SER A 1 136 ? -2.597 1.218 -23.613 1.00 75.88 136 SER A O 1
ATOM 1063 N N . ASP A 1 137 ? -4.656 0.349 -23.856 1.00 71.62 137 ASP A N 1
ATOM 1064 C CA . ASP A 1 137 ? -4.198 -0.997 -24.239 1.00 71.62 137 ASP A CA 1
ATOM 1065 C C . ASP A 1 137 ? -3.182 -0.950 -25.391 1.00 71.62 137 ASP A C 1
ATOM 1067 O O . ASP A 1 137 ? -2.200 -1.687 -25.407 1.00 71.62 137 ASP A O 1
ATOM 1071 N N . ASN A 1 138 ? -3.369 -0.021 -26.335 1.00 72.75 138 ASN A N 1
ATOM 1072 C CA . ASN A 1 138 ? -2.460 0.172 -27.461 1.00 72.75 138 ASN A CA 1
ATOM 1073 C C . ASN A 1 138 ? -1.052 0.616 -27.039 1.00 72.75 138 ASN A C 1
ATOM 1075 O O . ASN A 1 138 ? -0.089 0.240 -27.695 1.00 72.75 138 ASN A O 1
ATOM 1079 N N . LEU A 1 139 ? -0.920 1.427 -25.987 1.00 75.75 139 LEU A N 1
ATOM 1080 C CA . LEU A 1 139 ? 0.379 1.846 -25.453 1.00 75.75 139 LEU A CA 1
ATOM 1081 C C . LEU A 1 139 ? 0.956 0.782 -24.510 1.00 75.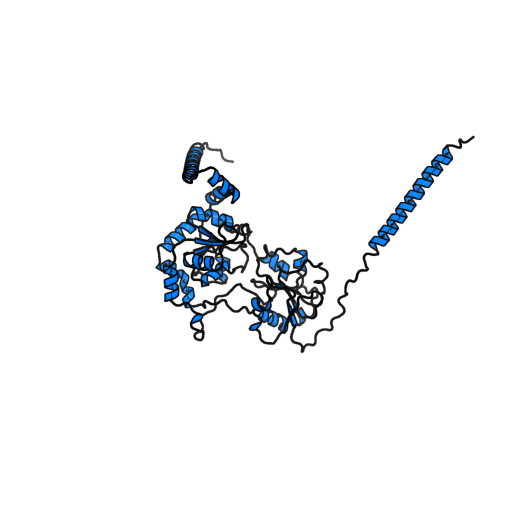75 139 LEU A C 1
ATOM 1083 O O . LEU A 1 139 ? 2.146 0.492 -24.571 1.00 75.75 139 LEU A O 1
ATOM 1087 N N . LEU A 1 140 ? 0.111 0.143 -23.698 1.00 74.69 140 LEU A N 1
ATOM 1088 C CA . LEU A 1 140 ? 0.504 -0.973 -22.835 1.00 74.69 140 LEU A CA 1
ATOM 1089 C C . LEU A 1 140 ? 1.121 -2.130 -23.633 1.00 74.69 140 LEU A C 1
ATOM 1091 O O . LEU A 1 140 ? 2.169 -2.641 -23.251 1.00 74.69 140 LEU A O 1
ATOM 1095 N N . ASN A 1 141 ? 0.539 -2.479 -24.781 1.00 72.31 141 ASN A N 1
ATOM 1096 C CA . ASN A 1 141 ? 1.019 -3.558 -25.651 1.00 72.31 141 ASN A CA 1
ATOM 1097 C C . ASN A 1 141 ? 2.360 -3.273 -26.353 1.00 72.31 141 ASN A C 1
ATOM 1099 O O . ASN A 1 141 ? 2.846 -4.126 -27.093 1.00 72.31 141 ASN A O 1
ATOM 1103 N N . GLN A 1 142 ? 2.953 -2.093 -26.152 1.00 76.19 142 GLN A N 1
ATOM 1104 C CA . GLN A 1 142 ? 4.272 -1.740 -26.694 1.00 76.19 142 GLN A CA 1
ATOM 1105 C C . GLN A 1 142 ? 5.406 -2.072 -25.729 1.00 76.19 142 GLN A C 1
ATOM 1107 O O . GLN A 1 142 ? 6.562 -2.004 -26.128 1.00 76.19 142 GLN A O 1
ATOM 1112 N N . PHE A 1 143 ? 5.083 -2.422 -24.480 1.00 81.25 143 PHE A N 1
ATOM 1113 C CA . PHE A 1 143 ? 6.067 -2.816 -23.483 1.00 81.25 143 PHE A CA 1
ATOM 1114 C C . PHE A 1 143 ? 6.309 -4.325 -23.502 1.00 81.25 143 PHE A C 1
ATOM 1116 O O . PHE A 1 143 ? 5.367 -5.118 -23.520 1.00 81.25 143 PHE A O 1
ATOM 1123 N N . ASP A 1 144 ? 7.578 -4.725 -23.433 1.00 79.50 144 ASP A N 1
ATOM 1124 C CA . ASP A 1 144 ? 7.967 -6.140 -23.385 1.00 79.50 144 ASP A CA 1
ATOM 1125 C C . ASP A 1 144 ? 7.747 -6.737 -21.986 1.00 79.50 144 ASP A C 1
ATOM 1127 O O . ASP A 1 144 ? 7.360 -7.900 -21.833 1.00 79.50 144 ASP A O 1
ATOM 1131 N N . TYR A 1 145 ? 7.961 -5.926 -20.944 1.00 82.50 145 TYR A N 1
ATOM 1132 C CA . TYR A 1 145 ? 7.885 -6.357 -19.552 1.00 82.50 145 TYR A CA 1
ATOM 1133 C C . TYR A 1 145 ? 7.153 -5.360 -18.654 1.00 82.50 145 TYR A C 1
ATOM 1135 O O . TYR A 1 145 ? 7.152 -4.156 -18.901 1.00 82.50 145 TYR A O 1
ATOM 1143 N N . VAL A 1 146 ? 6.610 -5.864 -17.541 1.00 84.75 146 VAL A N 1
ATOM 1144 C CA . VAL A 1 146 ? 6.060 -5.046 -16.453 1.00 84.75 146 VAL A CA 1
ATOM 1145 C C . VAL A 1 146 ? 6.872 -5.282 -15.183 1.00 84.75 146 VAL A C 1
ATOM 1147 O O . VAL A 1 146 ? 6.947 -6.407 -14.689 1.00 84.75 146 VAL A O 1
ATOM 1150 N N . LEU A 1 147 ? 7.450 -4.215 -14.639 1.00 89.31 147 LEU A N 1
ATOM 1151 C CA . LEU A 1 147 ? 8.001 -4.168 -13.290 1.00 89.31 147 LEU A CA 1
ATOM 1152 C C . LEU A 1 147 ? 6.950 -3.541 -12.367 1.00 89.31 147 LEU A C 1
ATOM 1154 O O . LEU A 1 147 ? 6.651 -2.354 -12.475 1.00 89.31 147 LEU A O 1
ATOM 1158 N N . SER A 1 148 ? 6.376 -4.334 -11.463 1.00 89.25 148 SER A N 1
ATOM 1159 C CA . SER A 1 148 ? 5.329 -3.867 -10.544 1.00 89.25 148 SER A CA 1
ATOM 1160 C C . SER A 1 148 ? 5.473 -4.453 -9.141 1.00 89.25 148 SER A C 1
ATOM 1162 O O . SER A 1 148 ? 6.472 -5.103 -8.832 1.00 89.25 148 SER A O 1
ATOM 1164 N N . TYR A 1 149 ? 4.475 -4.236 -8.283 1.00 88.44 149 TYR A N 1
ATOM 1165 C CA . TYR A 1 149 ? 4.379 -4.877 -6.969 1.00 88.44 149 TYR A CA 1
ATOM 1166 C C . TYR A 1 149 ? 4.143 -6.395 -7.042 1.00 88.44 149 TYR A C 1
ATOM 1168 O O . TYR A 1 149 ? 4.541 -7.114 -6.123 1.00 88.44 149 TYR A O 1
ATOM 1176 N N . ARG A 1 150 ? 3.520 -6.879 -8.124 1.00 84.81 150 ARG A N 1
ATOM 1177 C CA . ARG A 1 150 ? 3.165 -8.287 -8.344 1.00 84.81 150 ARG A CA 1
ATOM 1178 C C . ARG A 1 150 ? 4.321 -9.041 -8.997 1.00 84.81 150 ARG A C 1
ATOM 1180 O O . ARG A 1 150 ? 5.078 -8.466 -9.780 1.00 84.81 150 ARG A O 1
ATOM 1187 N N . ASN A 1 151 ? 4.423 -10.341 -8.725 1.00 75.56 151 ASN A N 1
ATOM 1188 C CA . ASN A 1 151 ? 5.293 -11.219 -9.508 1.00 75.56 151 ASN A CA 1
ATOM 1189 C C . ASN A 1 151 ? 4.817 -11.252 -10.974 1.00 75.56 151 ASN A C 1
ATOM 1191 O O . ASN A 1 151 ? 3.668 -11.594 -11.249 1.00 75.56 151 ASN A O 1
ATOM 1195 N N . GLY A 1 152 ? 5.693 -10.894 -11.911 1.00 69.56 152 GLY A N 1
ATOM 1196 C CA . GLY A 1 152 ? 5.388 -10.867 -13.342 1.00 69.56 152 GLY A CA 1
ATOM 1197 C C . GLY A 1 152 ? 6.222 -11.865 -14.142 1.00 69.56 152 GLY A C 1
ATOM 1198 O O . GLY A 1 152 ? 6.742 -12.845 -13.614 1.00 69.56 152 GLY A O 1
ATOM 1199 N N . THR A 1 153 ? 6.377 -11.591 -15.438 1.00 62.66 153 THR A N 1
ATOM 1200 C CA . THR A 1 153 ? 7.315 -12.318 -16.314 1.00 62.66 153 THR A CA 1
ATOM 1201 C C . THR A 1 153 ? 8.777 -12.001 -16.000 1.00 62.66 153 THR A C 1
ATOM 1203 O O . THR A 1 153 ? 9.660 -12.798 -16.311 1.00 62.66 153 THR A O 1
ATOM 1206 N N . LEU A 1 154 ? 9.038 -10.860 -15.358 1.00 72.19 154 LEU A N 1
ATOM 1207 C CA . LEU A 1 154 ? 10.324 -10.550 -14.750 1.00 72.19 154 LEU A CA 1
ATOM 1208 C C . LEU A 1 154 ? 10.404 -11.187 -13.364 1.00 72.19 154 LEU A C 1
ATOM 1210 O O . LEU A 1 154 ? 9.504 -11.018 -12.541 1.00 72.19 154 LEU A O 1
ATOM 1214 N N . ASN A 1 155 ? 11.535 -11.830 -13.066 1.00 76.06 155 ASN A N 1
ATOM 1215 C CA . ASN A 1 155 ? 11.885 -12.235 -11.704 1.00 76.06 155 ASN A CA 1
ATOM 1216 C C . ASN A 1 155 ? 12.418 -11.029 -10.903 1.00 76.06 155 ASN A C 1
ATOM 1218 O O . ASN A 1 155 ? 13.511 -11.057 -10.342 1.00 76.06 155 ASN A O 1
ATOM 1222 N N . SER A 1 156 ? 11.662 -9.936 -10.945 1.00 81.88 156 SER A N 1
ATOM 1223 C CA . SER A 1 156 ? 11.922 -8.672 -10.271 1.00 81.88 156 SER A CA 1
ATOM 1224 C C . SER A 1 156 ? 10.583 -8.054 -9.906 1.00 81.88 156 SER A C 1
ATOM 1226 O O . SER A 1 156 ? 9.681 -7.978 -10.745 1.00 81.88 156 SER A O 1
ATOM 1228 N N . LYS A 1 157 ? 10.452 -7.619 -8.653 1.00 87.69 157 LYS A N 1
ATOM 1229 C CA . LYS A 1 157 ? 9.260 -6.911 -8.185 1.00 87.69 157 LYS A CA 1
ATOM 1230 C C . LYS A 1 157 ? 9.608 -5.778 -7.240 1.00 87.69 157 LYS A C 1
ATOM 1232 O O . LYS A 1 157 ? 10.610 -5.804 -6.529 1.00 87.69 157 LYS A O 1
ATOM 1237 N N . ARG A 1 158 ? 8.709 -4.804 -7.170 1.00 90.00 158 ARG A N 1
ATOM 1238 C CA . ARG A 1 158 ? 8.752 -3.699 -6.219 1.00 90.00 158 ARG A CA 1
ATOM 1239 C C . ARG A 1 158 ? 7.537 -3.762 -5.287 1.00 90.00 158 ARG A C 1
ATOM 1241 O O . ARG A 1 158 ? 6.586 -3.013 -5.481 1.00 90.00 158 ARG A O 1
ATOM 1248 N N . PRO A 1 159 ? 7.526 -4.639 -4.266 1.00 89.88 159 PRO A N 1
ATOM 1249 C CA . PRO A 1 159 ? 6.466 -4.599 -3.260 1.00 89.88 159 PRO A CA 1
ATOM 1250 C C . PRO A 1 159 ? 6.542 -3.271 -2.506 1.00 89.88 159 PRO A C 1
ATOM 1252 O O . PRO A 1 159 ? 7.638 -2.735 -2.350 1.00 89.88 159 PRO A O 1
ATOM 1255 N N . TYR A 1 160 ? 5.420 -2.746 -2.009 1.00 91.44 160 TYR A N 1
ATOM 1256 C CA . TYR A 1 160 ? 5.420 -1.499 -1.231 1.00 91.44 160 TYR A CA 1
ATOM 1257 C C . TYR A 1 160 ? 6.296 -1.598 0.022 1.00 91.44 160 TYR A C 1
ATOM 1259 O O . TYR A 1 160 ? 7.036 -0.663 0.325 1.00 91.44 160 TYR A O 1
ATOM 1267 N N . ASP A 1 161 ? 6.256 -2.748 0.696 1.00 92.06 161 ASP A N 1
ATOM 1268 C CA . ASP A 1 161 ? 7.127 -3.093 1.815 1.00 92.06 161 ASP A CA 1
ATOM 1269 C C . ASP A 1 161 ? 7.139 -4.622 2.031 1.00 92.06 161 ASP A C 1
ATOM 1271 O O . ASP A 1 161 ? 6.464 -5.367 1.315 1.00 92.06 161 ASP A O 1
ATOM 1275 N N . ARG A 1 162 ? 7.904 -5.104 3.017 1.00 90.69 162 ARG A N 1
ATOM 1276 C CA . ARG A 1 162 ? 7.875 -6.502 3.479 1.00 90.69 162 ARG A CA 1
ATOM 1277 C C . ARG A 1 162 ? 8.204 -6.612 4.965 1.00 90.69 162 ARG A C 1
ATOM 1279 O O . ARG A 1 162 ? 8.953 -5.804 5.514 1.00 90.69 162 ARG A O 1
ATOM 1286 N N . PHE A 1 163 ? 7.715 -7.673 5.598 1.00 90.19 163 PHE A N 1
ATOM 1287 C CA . PHE A 1 163 ? 8.186 -8.069 6.920 1.00 90.19 163 PHE A CA 1
ATOM 1288 C C . PHE A 1 163 ? 9.598 -8.651 6.825 1.00 90.19 163 PHE A C 1
ATOM 1290 O O . PHE A 1 163 ? 9.852 -9.594 6.076 1.00 90.19 163 PHE A O 1
ATOM 1297 N N . VAL A 1 164 ? 10.523 -8.088 7.600 1.00 88.75 164 VAL A N 1
ATOM 1298 C CA . VAL A 1 164 ? 11.908 -8.562 7.700 1.00 88.75 164 VAL A CA 1
ATOM 1299 C C . VAL A 1 164 ? 12.129 -9.065 9.116 1.00 88.75 164 VAL A C 1
ATOM 1301 O O . VAL A 1 164 ? 11.951 -8.300 10.063 1.00 88.75 164 VAL A O 1
ATOM 1304 N N . ASN A 1 165 ? 12.471 -10.348 9.259 1.00 87.69 165 ASN A N 1
ATOM 1305 C CA . ASN A 1 165 ? 12.730 -10.948 10.567 1.00 87.69 165 ASN A CA 1
ATOM 1306 C C . ASN A 1 165 ? 13.888 -10.236 11.274 1.00 87.69 165 ASN A C 1
ATOM 1308 O O . ASN A 1 165 ? 14.889 -9.872 10.653 1.00 87.69 165 ASN A O 1
ATOM 1312 N N . ILE A 1 166 ? 13.761 -10.089 12.588 1.00 83.06 166 ILE A N 1
ATOM 1313 C CA . ILE A 1 166 ? 14.800 -9.525 13.444 1.00 83.06 166 ILE A CA 1
ATOM 1314 C C . ILE A 1 166 ? 16.032 -10.434 13.421 1.00 83.06 166 ILE A C 1
ATOM 1316 O O . ILE A 1 166 ? 15.979 -11.591 13.839 1.00 83.06 166 ILE A O 1
ATOM 1320 N N . SER A 1 167 ? 17.158 -9.889 12.954 1.00 73.62 167 SER A N 1
ATOM 1321 C CA . SER A 1 167 ? 18.474 -10.508 13.116 1.00 73.62 167 SER A CA 1
ATOM 1322 C C . SER A 1 167 ? 19.121 -10.018 14.419 1.00 73.62 167 SER A C 1
ATOM 1324 O O . SER A 1 167 ? 19.046 -8.821 14.704 1.00 73.62 167 SER A O 1
ATOM 1326 N N . PRO A 1 168 ? 19.826 -10.872 15.186 1.00 59.72 168 PRO A N 1
ATOM 1327 C CA . PRO A 1 168 ? 20.528 -10.475 16.413 1.00 59.72 168 PRO A CA 1
ATOM 1328 C C . PRO A 1 1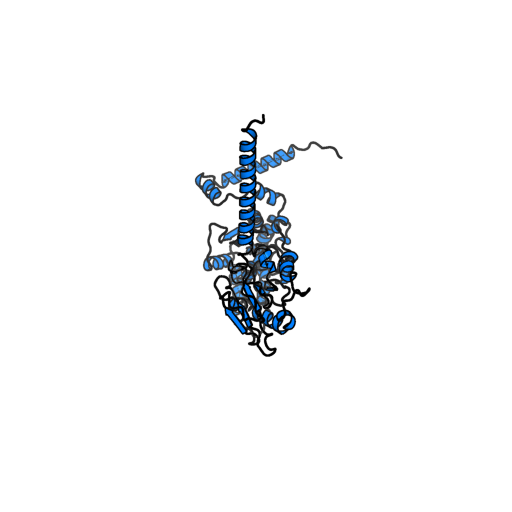68 ? 21.553 -9.336 16.248 1.00 59.72 168 PRO A C 1
ATOM 1330 O O . PRO A 1 168 ? 21.972 -8.742 17.237 1.00 59.72 168 PRO A O 1
ATOM 1333 N N . SER A 1 169 ? 21.979 -9.042 15.016 1.00 60.03 169 SER A N 1
ATOM 1334 C CA . SER A 1 169 ? 23.007 -8.048 14.684 1.00 60.03 169 SER A CA 1
ATOM 1335 C C . SER A 1 169 ? 22.481 -6.648 14.330 1.00 60.03 169 SER A C 1
ATOM 1337 O O . SER A 1 169 ? 23.291 -5.757 14.080 1.00 60.03 169 SER A O 1
ATOM 1339 N N . SER A 1 170 ? 21.163 -6.423 14.277 1.00 59.34 170 SER A N 1
ATOM 1340 C CA . SER A 1 170 ? 20.600 -5.147 13.790 1.00 59.34 170 SER A CA 1
ATOM 1341 C C . SER A 1 170 ? 20.630 -4.037 14.862 1.00 59.34 170 SER A C 1
ATOM 1343 O O . SER A 1 170 ? 20.560 -4.308 16.064 1.00 59.34 170 SER A O 1
ATOM 1345 N N . HIS A 1 171 ? 20.756 -2.777 14.432 1.00 63.47 171 HIS A N 1
ATOM 1346 C CA . HIS A 1 171 ? 20.846 -1.589 15.296 1.00 63.47 171 HIS A CA 1
ATOM 1347 C C . HIS A 1 171 ? 19.587 -1.393 16.161 1.00 63.47 171 HIS A C 1
ATOM 1349 O O . HIS A 1 171 ? 18.476 -1.629 15.693 1.00 63.47 171 HIS A O 1
ATOM 1355 N N . LYS A 1 172 ? 19.739 -0.910 17.406 1.00 62.91 172 LYS A N 1
ATOM 1356 C CA . LYS A 1 172 ? 18.631 -0.741 18.376 1.00 62.91 172 LYS A CA 1
ATOM 1357 C C . LYS A 1 172 ? 17.441 0.072 17.847 1.00 62.91 172 LYS A C 1
ATOM 1359 O O . LYS A 1 172 ? 16.313 -0.238 18.207 1.00 62.91 172 LYS A O 1
ATOM 1364 N N . ASP A 1 173 ? 17.683 1.038 16.966 1.00 67.50 173 ASP A N 1
ATOM 1365 C CA . ASP A 1 173 ? 16.649 1.935 16.426 1.00 67.50 173 ASP A CA 1
ATOM 1366 C C . ASP A 1 173 ? 15.779 1.283 15.333 1.00 67.50 173 ASP A C 1
ATOM 1368 O O . ASP A 1 173 ? 14.829 1.886 14.838 1.00 67.50 173 ASP A O 1
ATOM 1372 N N . THR A 1 174 ? 16.091 0.041 14.948 1.00 72.69 174 THR A N 1
ATOM 1373 C CA . THR A 1 174 ? 15.351 -0.714 13.920 1.00 72.69 174 THR A CA 1
ATOM 1374 C C . THR A 1 174 ? 14.248 -1.612 14.490 1.00 72.69 174 THR A C 1
ATOM 1376 O O . THR A 1 174 ? 13.502 -2.228 13.724 1.00 72.69 174 THR A O 1
ATOM 1379 N N . TYR A 1 175 ? 14.103 -1.657 15.819 1.00 79.31 175 TYR A N 1
ATOM 1380 C CA . TYR A 1 175 ? 13.135 -2.495 16.529 1.00 79.31 175 TYR A CA 1
ATOM 1381 C C . TYR A 1 175 ? 12.104 -1.665 17.284 1.00 79.31 175 TYR A C 1
ATOM 1383 O O . TYR A 1 175 ? 12.372 -0.540 17.702 1.00 79.31 175 TYR A O 1
ATOM 1391 N N . TYR A 1 176 ? 10.949 -2.272 17.536 1.00 86.88 176 TYR A N 1
ATOM 1392 C CA . TYR A 1 176 ? 9.966 -1.732 18.464 1.00 86.88 176 TYR A CA 1
ATOM 1393 C C . TYR A 1 176 ? 10.392 -1.985 19.906 1.00 86.88 176 TYR A C 1
ATOM 1395 O O . TYR A 1 176 ? 10.713 -3.116 20.283 1.00 86.88 176 TYR A O 1
ATOM 1403 N N . ASN A 1 177 ? 10.340 -0.951 20.743 1.00 86.94 177 ASN A N 1
ATOM 1404 C CA . ASN A 1 177 ? 10.453 -1.143 22.184 1.00 86.94 177 ASN A CA 1
ATOM 1405 C C . ASN A 1 177 ? 9.085 -1.540 22.761 1.00 86.94 177 ASN A C 1
ATOM 1407 O O . ASN A 1 177 ? 8.064 -0.953 22.416 1.00 86.94 177 ASN A O 1
ATOM 1411 N N . VAL A 1 178 ? 9.058 -2.489 23.699 1.00 88.56 178 VAL A N 1
ATOM 1412 C CA . VAL A 1 178 ? 7.839 -2.863 24.436 1.00 88.56 178 VAL A CA 1
ATOM 1413 C C . VAL A 1 178 ? 7.173 -1.640 25.081 1.00 88.56 178 VAL A C 1
ATOM 1415 O O . VAL A 1 178 ? 5.947 -1.542 25.074 1.00 88.56 178 VAL A O 1
ATOM 1418 N N . SER A 1 179 ? 7.953 -0.685 25.605 1.00 91.69 179 SER A N 1
ATOM 1419 C CA . SER A 1 179 ? 7.399 0.551 26.174 1.00 91.69 179 SER A CA 1
ATOM 1420 C C . SER A 1 179 ? 6.737 1.432 25.115 1.00 91.69 179 SER A C 1
ATOM 1422 O O . SER A 1 179 ? 5.649 1.940 25.355 1.00 91.69 179 SER A O 1
ATOM 1424 N N . GLU A 1 180 ? 7.344 1.556 23.933 1.00 92.31 180 GLU A N 1
ATOM 1425 C CA . GLU A 1 180 ? 6.801 2.321 22.803 1.00 92.31 180 GLU A CA 1
ATOM 1426 C C . GLU A 1 180 ? 5.468 1.730 22.328 1.00 92.31 180 GLU A C 1
ATOM 1428 O O . GLU A 1 180 ? 4.490 2.457 22.163 1.00 92.31 180 GLU A O 1
ATOM 1433 N N . VAL A 1 181 ? 5.399 0.402 22.174 1.00 94.81 181 VAL A N 1
ATOM 1434 C CA . VAL A 1 181 ? 4.160 -0.301 21.801 1.00 94.81 181 VAL A CA 1
ATOM 1435 C C 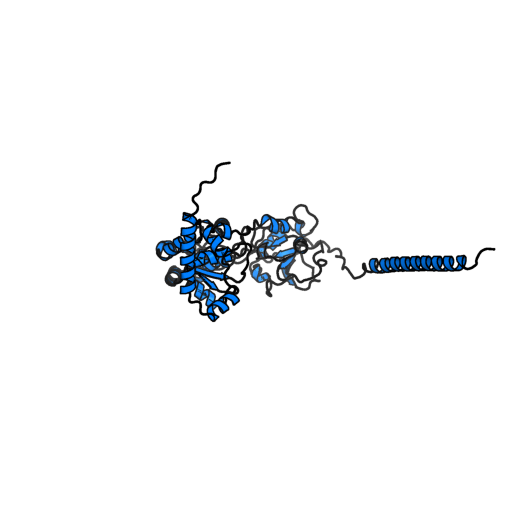. VAL A 1 181 ? 3.071 -0.056 22.843 1.00 94.81 181 VAL A C 1
ATOM 1437 O O . VAL A 1 181 ? 1.946 0.304 22.494 1.00 94.81 181 VAL A O 1
ATOM 1440 N N . ARG A 1 182 ? 3.408 -0.181 24.132 1.00 95.81 182 ARG A N 1
ATOM 1441 C CA . ARG A 1 182 ? 2.463 0.058 25.227 1.00 95.81 182 ARG A CA 1
ATOM 1442 C C . ARG A 1 182 ? 1.964 1.504 25.252 1.00 95.81 182 ARG A C 1
ATOM 1444 O O . ARG A 1 182 ? 0.769 1.732 25.405 1.00 95.81 182 ARG A O 1
ATOM 1451 N N . GLU A 1 183 ? 2.850 2.480 25.079 1.00 95.88 183 GLU A N 1
ATOM 1452 C CA . GLU A 1 183 ? 2.484 3.899 25.010 1.00 95.88 183 GLU A CA 1
ATOM 1453 C C . GLU A 1 183 ? 1.577 4.201 23.812 1.00 95.88 183 GLU A C 1
ATOM 1455 O O . GLU A 1 183 ? 0.612 4.955 23.950 1.00 95.88 183 GLU A O 1
ATOM 1460 N N . ALA A 1 184 ? 1.835 3.585 22.655 1.00 95.81 184 ALA A N 1
ATOM 1461 C CA . ALA A 1 184 ? 0.985 3.721 21.478 1.00 95.81 184 ALA A CA 1
ATOM 1462 C C . ALA A 1 184 ? -0.416 3.132 21.701 1.00 95.81 184 ALA A C 1
ATOM 1464 O O . ALA A 1 184 ? -1.400 3.747 21.291 1.00 95.81 184 ALA A O 1
ATOM 1465 N N . ILE A 1 185 ? -0.526 1.984 22.380 1.00 96.56 185 ILE A N 1
ATOM 1466 C CA . ILE A 1 185 ? -1.813 1.369 22.744 1.00 96.56 185 ILE A CA 1
ATOM 1467 C C . ILE A 1 185 ? -2.596 2.270 23.710 1.00 96.56 185 ILE A C 1
ATOM 1469 O O . ILE A 1 185 ? -3.776 2.531 23.492 1.00 96.56 185 ILE A O 1
ATOM 1473 N N . LEU A 1 186 ? -1.940 2.810 24.741 1.00 96.50 186 LEU A N 1
ATOM 1474 C CA . LEU A 1 186 ? -2.582 3.688 25.729 1.00 96.50 186 LEU A CA 1
ATOM 1475 C C . LEU A 1 186 ? -2.994 5.053 25.154 1.00 96.50 186 LEU A C 1
ATOM 1477 O O . LEU A 1 186 ? -3.844 5.737 25.724 1.00 96.50 186 LEU A O 1
ATOM 1481 N N . ALA A 1 187 ? -2.394 5.471 24.038 1.00 97.12 187 ALA A N 1
ATOM 1482 C CA . ALA A 1 187 ? -2.729 6.725 23.375 1.00 97.12 187 ALA A CA 1
ATOM 1483 C C . ALA A 1 187 ? -4.026 6.659 22.549 1.00 97.12 187 ALA A C 1
ATOM 1485 O O . ALA A 1 187 ? -4.543 7.717 22.179 1.00 97.12 187 ALA A O 1
ATOM 1486 N N . LYS A 1 188 ? -4.554 5.459 22.261 1.00 97.94 188 LYS A N 1
ATOM 1487 C CA . LYS A 1 188 ? -5.733 5.286 21.403 1.00 97.94 188 LYS A CA 1
ATOM 1488 C C . LYS A 1 188 ? -6.998 5.811 22.087 1.00 97.94 188 LYS A C 1
ATOM 1490 O O . LYS A 1 188 ? -7.234 5.578 23.267 1.00 97.94 188 LYS A O 1
ATOM 1495 N N . LYS A 1 189 ? -7.812 6.558 21.338 1.00 97.38 189 LYS A N 1
ATOM 1496 C CA . LYS A 1 189 ? -9.022 7.246 21.839 1.00 97.38 189 LYS A CA 1
ATOM 1497 C C . LYS A 1 189 ? -10.200 7.166 20.881 1.00 97.38 189 LYS A C 1
ATOM 1499 O O . LYS A 1 189 ? -11.347 7.226 21.313 1.00 97.38 189 LYS A O 1
ATOM 1504 N N . LYS A 1 190 ? -9.926 7.107 19.579 1.00 98.50 190 LYS A N 1
ATOM 1505 C CA . LYS A 1 190 ? -10.936 7.120 18.521 1.00 98.50 190 LYS A CA 1
ATOM 1506 C C . LYS A 1 190 ? -10.959 5.770 17.801 1.00 98.50 190 LYS A C 1
ATOM 1508 O O . LYS A 1 190 ? -9.906 5.167 17.632 1.00 98.50 190 LYS A O 1
ATOM 1513 N N . PRO A 1 191 ? -12.125 5.293 17.354 1.00 98.56 191 PRO A N 1
ATOM 1514 C CA . PRO A 1 191 ? -12.251 3.958 16.778 1.00 98.56 191 PRO A CA 1
ATOM 1515 C C . PRO A 1 191 ? -11.530 3.812 15.431 1.00 98.56 191 PRO A C 1
ATOM 1517 O O . PRO A 1 191 ? -10.484 3.171 15.366 1.00 98.56 191 PRO A O 1
ATOM 1520 N N . LEU A 1 192 ? -12.070 4.408 14.363 1.00 98.75 192 LEU A N 1
ATOM 1521 C CA . LEU A 1 192 ? -11.626 4.162 12.990 1.00 98.75 192 LEU A CA 1
ATOM 1522 C C . LEU A 1 192 ? -11.091 5.430 12.330 1.00 98.75 192 LEU A C 1
ATOM 1524 O O . LEU A 1 192 ? -11.719 6.488 12.388 1.00 98.75 192 LEU A O 1
ATOM 1528 N N . LEU A 1 193 ? -9.953 5.291 11.659 1.00 98.69 193 LEU A N 1
ATOM 1529 C CA . LEU A 1 193 ? -9.349 6.291 10.786 1.00 98.69 193 LEU A CA 1
ATOM 1530 C C . LEU A 1 193 ? -9.326 5.779 9.348 1.00 98.69 193 LEU A C 1
ATOM 1532 O O . LEU A 1 193 ? -8.938 4.640 9.113 1.00 98.69 193 LEU A O 1
ATOM 1536 N N . VAL A 1 194 ? -9.640 6.635 8.380 1.00 97.75 194 VAL A N 1
ATOM 1537 C CA . VAL A 1 194 ? -9.335 6.397 6.967 1.00 97.75 194 VAL A CA 1
ATOM 1538 C C . VAL A 1 194 ? -8.641 7.613 6.360 1.00 97.75 194 VAL A C 1
ATOM 1540 O O . VAL A 1 194 ? -9.126 8.741 6.465 1.00 97.75 194 VAL A O 1
ATOM 1543 N N . LEU A 1 195 ? -7.495 7.368 5.724 1.00 96.44 195 LEU A N 1
ATOM 1544 C CA . LEU A 1 195 ? -6.735 8.355 4.959 1.00 96.44 195 LEU A CA 1
ATOM 1545 C C . LEU A 1 195 ? -6.975 8.092 3.466 1.00 96.44 195 LEU A C 1
ATOM 1547 O O . LEU A 1 195 ? -6.559 7.061 2.936 1.00 96.44 195 LEU A O 1
ATOM 1551 N N . VAL A 1 196 ? -7.708 8.977 2.787 1.00 92.19 196 VAL A N 1
ATOM 1552 C CA . VAL A 1 196 ? -8.266 8.691 1.455 1.00 92.19 196 VAL A CA 1
ATOM 1553 C C . VAL A 1 196 ? -8.220 9.894 0.513 1.00 92.19 196 VAL A C 1
ATOM 1555 O O . VAL A 1 196 ? -8.723 10.976 0.811 1.00 92.19 196 VAL A O 1
ATOM 1558 N N . SER A 1 197 ? -7.637 9.666 -0.668 1.00 89.06 197 SER A N 1
ATOM 1559 C CA . SER A 1 197 ? -7.521 10.643 -1.761 1.00 89.06 197 SER A CA 1
ATOM 1560 C C . SER A 1 197 ? -8.193 10.219 -3.077 1.00 89.06 197 SER A C 1
ATOM 1562 O O . SER A 1 197 ? -8.463 11.077 -3.909 1.00 89.06 197 SER A O 1
ATOM 1564 N N . HIS A 1 198 ? -8.513 8.930 -3.262 1.00 89.19 198 HIS A N 1
ATOM 1565 C CA . HIS A 1 198 ? -9.247 8.416 -4.429 1.00 89.19 198 HIS A CA 1
ATOM 1566 C C . HIS A 1 198 ? -10.673 8.005 -4.019 1.00 89.19 198 HIS A C 1
ATOM 1568 O O . HIS A 1 198 ? -10.836 7.046 -3.259 1.00 89.19 198 HIS A O 1
ATOM 1574 N N . CYS A 1 199 ? -11.682 8.760 -4.471 1.00 90.31 199 CYS A N 1
ATOM 1575 C CA . CYS A 1 199 ? -13.022 8.771 -3.858 1.00 90.31 199 CYS A CA 1
ATOM 1576 C C . CYS A 1 199 ? -14.065 7.880 -4.542 1.00 90.31 199 CYS A C 1
ATOM 1578 O O . CYS A 1 199 ? -15.107 7.616 -3.956 1.00 90.31 199 CYS A O 1
ATOM 1580 N N . SER A 1 200 ? -13.806 7.440 -5.771 1.00 92.19 200 SER A N 1
ATOM 1581 C CA . SER A 1 200 ? -14.658 6.511 -6.514 1.00 92.19 200 SER A CA 1
ATOM 1582 C C . SER A 1 200 ? -13.763 5.399 -7.010 1.00 92.19 200 SER A C 1
ATOM 1584 O O . SER A 1 200 ? -12.942 5.646 -7.889 1.00 92.19 200 SER A O 1
ATOM 1586 N N . THR A 1 201 ? -13.878 4.204 -6.433 1.00 94.25 201 THR A N 1
ATOM 1587 C CA . THR A 1 201 ? -12.902 3.145 -6.699 1.00 94.25 201 THR A CA 1
ATOM 1588 C C . THR A 1 201 ? -13.557 1.856 -7.200 1.00 94.25 201 THR A C 1
ATOM 1590 O O . THR A 1 201 ? -14.710 1.573 -6.855 1.00 94.25 201 THR A O 1
ATOM 1593 N N . PRO A 1 202 ? -12.847 1.039 -8.003 1.00 93.81 202 PRO A N 1
ATOM 1594 C CA . PRO A 1 202 ? -13.337 -0.274 -8.437 1.00 93.81 202 PRO A CA 1
ATOM 1595 C C . PRO A 1 202 ? -13.728 -1.195 -7.273 1.00 93.81 202 PRO A C 1
ATOM 1597 O O . PRO A 1 202 ? -14.721 -1.920 -7.348 1.00 93.81 202 PRO A O 1
ATOM 1600 N N . SER A 1 203 ? -13.006 -1.113 -6.148 1.00 95.44 203 SER A N 1
ATOM 1601 C CA . SER A 1 203 ? -13.314 -1.888 -4.940 1.00 95.44 203 SER A CA 1
ATOM 1602 C C . SER A 1 203 ? -14.638 -1.513 -4.265 1.00 95.44 203 SER A C 1
ATOM 1604 O O . SER A 1 203 ? -15.151 -2.314 -3.482 1.00 95.44 203 SER A O 1
ATOM 1606 N N . LYS A 1 204 ? -15.197 -0.326 -4.555 1.00 95.81 204 LYS A N 1
ATOM 1607 C CA . LYS A 1 204 ? -16.350 0.278 -3.859 1.00 95.81 204 LYS A CA 1
ATOM 1608 C C . LYS A 1 204 ? -16.143 0.462 -2.359 1.00 95.81 204 LYS A C 1
ATOM 1610 O O . LYS A 1 204 ? -17.093 0.400 -1.573 1.00 95.81 204 LYS A O 1
ATOM 1615 N N . ARG A 1 205 ? -14.896 0.704 -1.946 1.00 96.00 205 ARG A N 1
ATOM 1616 C CA . ARG A 1 205 ? -14.541 0.913 -0.536 1.00 96.00 205 ARG A CA 1
ATOM 1617 C C . ARG A 1 205 ? -15.296 2.086 0.085 1.00 96.00 205 ARG A C 1
ATOM 1619 O O . ARG A 1 205 ? -15.624 2.031 1.262 1.00 96.00 205 ARG A O 1
ATOM 1626 N N . GLU A 1 206 ? -15.588 3.124 -0.696 1.00 95.12 206 GLU A N 1
ATOM 1627 C CA . GLU A 1 206 ? -16.325 4.309 -0.265 1.00 95.12 206 GLU A CA 1
ATOM 1628 C C . GLU A 1 206 ? -17.733 3.961 0.229 1.00 95.12 206 GLU A C 1
ATOM 1630 O O . GLU A 1 206 ? -18.153 4.456 1.272 1.00 95.12 206 GLU A O 1
ATOM 1635 N N . VA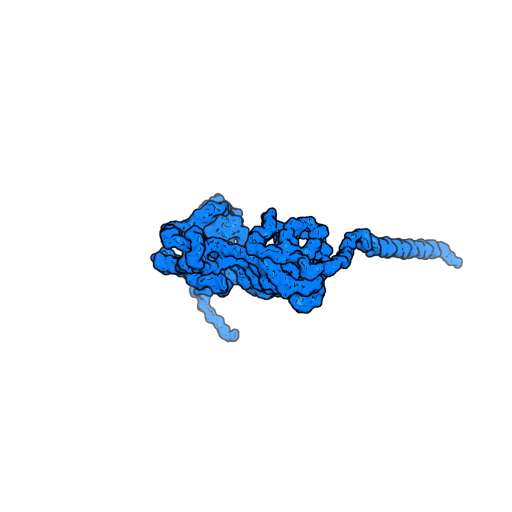L A 1 207 ? -18.410 3.030 -0.451 1.00 95.19 207 VAL A N 1
ATOM 1636 C CA . VAL A 1 207 ? -19.756 2.569 -0.087 1.00 95.19 207 VAL A CA 1
ATOM 1637 C C . VAL A 1 207 ? -19.710 1.776 1.219 1.00 95.19 207 VAL A C 1
ATOM 1639 O O . VAL A 1 207 ? -20.542 1.967 2.101 1.00 95.19 207 VAL A O 1
ATOM 1642 N N . TYR A 1 208 ? -18.707 0.912 1.388 1.00 96.94 208 TYR A N 1
ATOM 1643 C CA . TYR A 1 208 ? -18.557 0.144 2.624 1.00 96.94 208 TYR A CA 1
ATOM 1644 C C . TYR A 1 208 ? -18.185 1.029 3.821 1.00 96.94 208 TYR A C 1
ATOM 1646 O O . TYR A 1 208 ? -18.717 0.843 4.913 1.00 96.94 208 TYR A O 1
ATOM 1654 N N . ILE A 1 209 ? -17.303 2.019 3.628 1.00 96.69 209 ILE A N 1
ATOM 1655 C CA . ILE A 1 209 ? -16.961 3.005 4.666 1.00 96.69 209 ILE A CA 1
ATOM 1656 C C . ILE A 1 209 ? -18.217 3.756 5.118 1.00 96.69 209 ILE A C 1
ATOM 1658 O O . ILE A 1 209 ? -18.421 3.939 6.319 1.00 96.69 209 ILE A O 1
ATOM 1662 N N . GLU A 1 210 ? -19.075 4.158 4.179 1.00 94.44 210 GLU A N 1
ATOM 1663 C CA . GLU A 1 210 ? -20.345 4.808 4.494 1.00 94.44 210 GLU A CA 1
ATOM 1664 C C . GLU A 1 210 ? -21.277 3.893 5.302 1.00 94.44 210 GLU A C 1
ATOM 1666 O O . GLU A 1 210 ? -21.795 4.323 6.336 1.00 94.44 210 GLU A O 1
ATOM 1671 N N . ALA A 1 211 ? -21.427 2.626 4.902 1.00 96.19 211 ALA A N 1
ATOM 1672 C CA . ALA A 1 211 ? -22.204 1.637 5.653 1.00 96.19 211 ALA A CA 1
ATOM 1673 C C . ALA A 1 211 ? -21.696 1.489 7.092 1.00 96.19 211 ALA A C 1
ATOM 1675 O O . ALA A 1 211 ? -22.455 1.600 8.054 1.00 96.19 211 ALA A O 1
ATOM 1676 N N . LEU A 1 212 ? -20.385 1.292 7.238 1.00 97.44 212 LEU A N 1
ATOM 1677 C CA . LEU A 1 212 ? -19.729 1.100 8.525 1.00 97.44 212 LEU A CA 1
ATOM 1678 C C . LEU A 1 212 ? -19.883 2.330 9.430 1.00 97.44 212 LEU A C 1
ATOM 1680 O O . LEU A 1 212 ? -20.091 2.185 10.636 1.00 97.44 212 LEU A O 1
ATOM 1684 N N . SER A 1 213 ? -19.860 3.535 8.849 1.00 96.19 213 SER A N 1
ATOM 1685 C CA . SER A 1 213 ? -20.012 4.795 9.588 1.00 96.19 213 SER A CA 1
ATOM 1686 C C . SER A 1 213 ? -21.365 4.957 10.293 1.00 96.19 213 SER A C 1
ATOM 1688 O O . SER A 1 213 ? -21.473 5.763 11.218 1.00 96.19 213 SER A O 1
ATOM 1690 N N . GLN A 1 214 ? -22.381 4.172 9.911 1.00 95.69 214 GLN A N 1
ATOM 1691 C CA . GLN A 1 214 ? -23.678 4.137 10.599 1.00 95.69 214 GLN A CA 1
ATOM 1692 C C . GLN A 1 214 ? -23.611 3.426 11.958 1.00 95.69 214 GLN A C 1
ATOM 1694 O O . GLN A 1 214 ? -24.455 3.667 12.821 1.00 95.69 214 GLN A O 1
ATOM 1699 N N . TYR A 1 215 ? -22.623 2.548 12.154 1.00 97.06 215 TYR A N 1
ATOM 1700 C CA . TYR A 1 215 ? -22.518 1.685 13.333 1.00 97.06 215 TYR A CA 1
ATOM 1701 C C . TYR A 1 215 ? -21.375 2.075 14.262 1.00 97.06 215 TYR A C 1
ATOM 1703 O O . TYR A 1 215 ? -21.464 1.842 15.464 1.00 97.06 215 TYR A O 1
ATOM 1711 N N . ILE A 1 216 ? -20.305 2.657 13.722 1.00 97.94 216 ILE A N 1
ATOM 1712 C CA . ILE A 1 216 ? -19.104 3.032 14.468 1.00 97.94 216 ILE A CA 1
ATOM 1713 C C . ILE A 1 216 ? -18.521 4.329 13.882 1.00 97.94 216 ILE A C 1
ATOM 1715 O O . ILE A 1 216 ? -18.450 4.458 12.660 1.00 97.94 216 ILE A O 1
ATOM 1719 N N . PRO A 1 217 ? -18.104 5.314 14.705 1.00 98.31 217 PRO A N 1
ATOM 1720 C CA . PRO A 1 217 ? -17.543 6.559 14.189 1.00 98.31 217 PRO A CA 1
ATOM 1721 C C . PRO A 1 217 ? -16.328 6.323 13.282 1.00 98.31 217 PRO A C 1
ATOM 1723 O O . PRO A 1 217 ? -15.417 5.579 13.639 1.00 98.31 217 PRO A O 1
ATOM 1726 N N . VAL A 1 218 ? -16.289 6.995 12.131 1.00 98.12 218 VAL A N 1
ATOM 1727 C CA . VAL A 1 218 ? -15.153 6.946 11.201 1.00 98.12 218 VAL A CA 1
ATOM 1728 C C . VAL A 1 218 ? -14.618 8.355 10.979 1.00 98.12 218 VAL A C 1
ATOM 1730 O O . VAL A 1 218 ? -15.332 9.239 10.507 1.00 98.12 218 VAL A O 1
ATOM 1733 N N . THR A 1 219 ? -13.343 8.563 11.294 1.00 98.00 219 THR A N 1
ATOM 1734 C CA . THR A 1 219 ? -12.620 9.790 10.953 1.00 98.00 219 THR A CA 1
ATOM 1735 C C . THR A 1 219 ? -12.105 9.680 9.518 1.00 98.00 219 THR A C 1
ATOM 1737 O O . THR A 1 219 ? -11.252 8.841 9.235 1.00 98.00 219 THR A O 1
ATOM 1740 N N . VAL A 1 220 ? -12.606 10.530 8.617 1.00 96.44 220 VAL A N 1
ATOM 1741 C CA . VAL A 1 220 ? -12.231 10.552 7.190 1.00 96.44 220 VAL A CA 1
ATOM 1742 C C . VAL A 1 220 ? -11.360 11.773 6.896 1.00 96.44 220 VAL A C 1
ATOM 1744 O O . VAL A 1 220 ? -11.843 12.905 6.952 1.00 96.44 220 VAL A O 1
ATOM 1747 N N . LEU A 1 221 ? -10.091 11.555 6.550 1.00 96.25 221 LEU A N 1
ATOM 1748 C CA . LEU A 1 221 ? -9.130 12.622 6.240 1.00 96.25 221 LEU A CA 1
ATOM 1749 C C . LEU A 1 221 ? -8.552 12.448 4.831 1.00 96.25 221 LEU A C 1
ATOM 1751 O O . LEU A 1 221 ? -8.400 11.325 4.347 1.00 96.25 221 LEU A O 1
ATOM 1755 N N . GLY A 1 222 ? -8.185 13.562 4.197 1.00 92.75 222 GLY A N 1
ATOM 1756 C CA . GLY A 1 222 ? -7.596 13.590 2.855 1.00 92.75 222 GLY A CA 1
ATOM 1757 C C . GLY A 1 222 ? -8.514 14.225 1.811 1.00 92.75 222 GLY A C 1
ATOM 1758 O O . GLY A 1 222 ? -9.514 14.854 2.141 1.00 92.75 222 GLY A O 1
ATOM 1759 N N . SER A 1 223 ? -8.166 14.081 0.532 1.00 90.38 223 SER A N 1
ATOM 1760 C CA . SER A 1 223 ? -8.835 14.783 -0.577 1.00 90.38 223 SER A CA 1
ATOM 1761 C C . SER A 1 223 ? -10.299 14.385 -0.790 1.00 90.38 223 SER A C 1
ATOM 1763 O O . SER A 1 223 ? -11.027 15.102 -1.470 1.00 90.38 223 SER A O 1
ATOM 1765 N N . CYS A 1 224 ? -10.738 13.258 -0.221 1.00 88.88 224 CYS A N 1
ATOM 1766 C CA . CYS A 1 224 ? -12.133 12.816 -0.276 1.00 88.88 224 CYS A CA 1
ATOM 1767 C C . CYS A 1 224 ? -13.004 13.349 0.869 1.00 88.88 224 CYS A C 1
ATOM 1769 O O . CYS A 1 224 ? -14.162 12.947 0.993 1.00 88.88 224 CYS A O 1
ATOM 1771 N N . SER A 1 225 ? -12.473 14.233 1.713 1.00 88.00 225 SER A N 1
ATOM 1772 C CA . SER A 1 225 ? -13.242 14.954 2.723 1.00 88.00 225 SER A CA 1
ATOM 1773 C C . SER A 1 225 ? -12.930 16.449 2.691 1.00 88.00 225 SER A C 1
ATOM 1775 O O . SER A 1 225 ? -11.959 16.895 2.085 1.00 88.00 225 SER A O 1
ATOM 1777 N N . ASP A 1 226 ? -13.741 17.244 3.391 1.00 87.56 226 ASP A N 1
ATOM 1778 C CA . ASP A 1 226 ? -13.471 18.672 3.610 1.00 87.56 226 ASP A CA 1
ATOM 1779 C C . ASP A 1 226 ? -12.338 18.899 4.644 1.00 87.56 226 ASP A C 1
ATOM 1781 O O . ASP A 1 226 ? -12.154 20.004 5.148 1.00 87.56 226 ASP A O 1
ATOM 1785 N N . SER A 1 227 ? -11.605 17.843 5.020 1.00 91.06 227 SER A N 1
ATOM 1786 C CA . SER A 1 227 ? -10.552 17.844 6.040 1.00 91.06 227 SER A CA 1
ATOM 1787 C C . SER A 1 227 ? -9.216 17.421 5.418 1.00 91.06 227 SER A C 1
ATOM 1789 O O . SER A 1 227 ? -8.811 16.257 5.553 1.00 91.06 227 SER A O 1
ATOM 1791 N N . PRO A 1 228 ? -8.520 18.346 4.722 1.00 90.44 228 PRO A N 1
ATOM 1792 C CA . PRO A 1 228 ? -7.156 18.094 4.281 1.00 90.44 228 PRO A CA 1
ATOM 1793 C C . PRO A 1 228 ? -6.275 17.805 5.500 1.00 90.44 228 PRO A C 1
ATOM 1795 O O . PRO A 1 228 ? -6.482 18.361 6.578 1.00 90.44 228 PRO A O 1
ATOM 1798 N N . CYS A 1 229 ? -5.308 16.910 5.333 1.00 92.94 229 CYS A N 1
ATOM 1799 C CA . CYS A 1 229 ? -4.479 16.429 6.428 1.00 92.94 229 CYS A CA 1
ATOM 1800 C C . CYS A 1 229 ? -3.064 16.201 5.909 1.00 92.94 229 CYS A C 1
ATOM 1802 O O . CYS A 1 229 ? -2.828 15.305 5.092 1.00 92.94 229 CYS A O 1
ATOM 1804 N N . ASP A 1 230 ? -2.154 17.062 6.349 1.00 93.50 230 ASP A N 1
ATOM 1805 C CA . ASP A 1 230 ? -0.728 16.948 6.076 1.00 93.50 230 ASP A CA 1
ATOM 1806 C C . ASP A 1 230 ? -0.097 15.793 6.872 1.00 93.50 230 ASP A C 1
ATOM 1808 O O . ASP A 1 230 ? -0.776 15.034 7.566 1.00 93.50 230 ASP A O 1
ATOM 1812 N N . GLU A 1 231 ? 1.215 15.625 6.749 1.00 92.44 231 GLU A N 1
ATOM 1813 C CA . GLU A 1 231 ? 1.927 14.515 7.378 1.00 92.44 231 GLU A CA 1
ATOM 1814 C C . GLU A 1 231 ? 1.853 14.544 8.915 1.00 92.44 231 GLU A C 1
ATOM 1816 O O . GLU A 1 231 ? 1.680 13.498 9.542 1.00 92.44 231 GLU A O 1
ATOM 1821 N N . GLU A 1 232 ? 1.948 15.722 9.540 1.00 95.19 232 GLU A N 1
ATOM 1822 C CA . GLU A 1 232 ? 1.851 15.853 11.000 1.00 95.19 232 GLU A CA 1
ATOM 1823 C C . GLU A 1 232 ? 0.437 15.511 11.485 1.00 95.19 232 GLU A C 1
ATOM 1825 O O . GLU A 1 232 ? 0.270 14.714 12.411 1.00 95.19 232 GLU A O 1
ATOM 1830 N N . CYS A 1 233 ? -0.588 16.028 10.800 1.00 96.12 233 CYS A N 1
ATOM 1831 C CA . CYS A 1 233 ? -1.978 15.668 11.048 1.00 96.12 233 CYS A CA 1
ATOM 1832 C C . CYS A 1 233 ? -2.203 14.152 10.923 1.00 96.12 233 CYS A C 1
ATOM 1834 O O . CYS A 1 233 ? -2.864 13.555 11.777 1.00 96.12 233 CYS A O 1
ATOM 1836 N N . GLN A 1 234 ? -1.635 13.506 9.897 1.00 96.44 234 GLN A N 1
ATOM 1837 C CA . GLN A 1 234 ? -1.770 12.061 9.691 1.00 96.44 234 GLN A CA 1
ATOM 1838 C C . GLN A 1 234 ? -1.105 11.267 10.816 1.00 96.44 234 GLN A C 1
ATOM 1840 O O . GLN A 1 234 ? -1.735 10.359 11.360 1.00 96.44 234 GLN A O 1
ATOM 1845 N N . ARG A 1 235 ? 0.120 11.637 11.218 1.00 95.94 235 ARG A N 1
ATOM 1846 C CA . ARG A 1 235 ? 0.832 11.002 12.340 1.00 95.94 235 ARG A CA 1
ATOM 1847 C C . ARG A 1 235 ? 0.046 11.128 13.645 1.00 95.94 235 ARG A C 1
ATOM 1849 O O . ARG A 1 235 ? -0.112 10.145 14.373 1.00 95.94 235 ARG A O 1
ATOM 1856 N N . GLN A 1 236 ? -0.515 12.305 13.923 1.00 97.06 236 GLN A N 1
ATOM 1857 C CA . GLN A 1 236 ? -1.371 12.502 15.092 1.00 97.06 236 GLN A CA 1
ATOM 1858 C C . GLN A 1 236 ? -2.649 11.657 15.011 1.00 97.06 236 GLN A C 1
ATOM 1860 O O . GLN A 1 236 ? -3.021 11.003 15.987 1.00 97.06 236 GLN A O 1
ATOM 1865 N N . ALA A 1 237 ? -3.312 11.628 13.854 1.00 97.94 237 ALA A N 1
ATOM 1866 C CA . ALA A 1 237 ? -4.509 10.824 13.665 1.00 97.94 237 ALA A CA 1
ATOM 1867 C C . ALA A 1 237 ? -4.211 9.335 13.893 1.00 97.94 237 ALA A C 1
ATOM 1869 O O . ALA A 1 237 ? -4.927 8.680 14.643 1.00 97.94 237 ALA A O 1
ATOM 1870 N N . ILE A 1 238 ? -3.132 8.800 13.330 1.00 98.06 238 ILE A N 1
ATOM 1871 C CA . ILE A 1 238 ? -2.731 7.400 13.520 1.00 98.06 238 ILE A CA 1
ATOM 1872 C C . ILE A 1 238 ? -2.462 7.086 14.995 1.00 98.06 238 ILE A C 1
ATOM 1874 O O . ILE A 1 238 ? -2.889 6.046 15.509 1.00 98.06 238 ILE A O 1
ATOM 1878 N N . ARG A 1 239 ? -1.818 8.008 15.717 1.00 97.50 239 ARG A N 1
ATOM 1879 C CA . ARG A 1 239 ? -1.595 7.871 17.159 1.00 97.50 239 ARG A CA 1
ATOM 1880 C C . ARG A 1 239 ? -2.906 7.787 17.943 1.00 97.50 239 ARG A C 1
ATOM 1882 O O . ARG A 1 239 ? -3.007 6.952 18.834 1.00 97.50 239 ARG A O 1
ATOM 1889 N N . ASP A 1 240 ? -3.893 8.608 17.599 1.00 98.25 240 ASP A N 1
ATOM 1890 C CA . ASP A 1 240 ? -5.155 8.725 18.337 1.00 98.25 240 ASP A CA 1
ATOM 1891 C C . ASP A 1 240 ? -6.174 7.609 18.029 1.00 98.25 240 ASP A C 1
ATOM 1893 O O . ASP A 1 240 ? -7.155 7.477 18.768 1.00 98.25 240 ASP A O 1
ATOM 1897 N N . HIS A 1 241 ? -5.991 6.819 16.961 1.00 98.75 241 HIS A N 1
ATOM 1898 C CA . HIS A 1 241 ? -6.981 5.826 16.519 1.00 98.75 241 HIS A CA 1
ATOM 1899 C C . HIS A 1 241 ? -6.564 4.373 16.766 1.00 98.75 241 HIS A C 1
ATOM 1901 O O . HIS A 1 241 ? -5.410 4.001 16.548 1.00 98.75 241 HIS A O 1
ATOM 1907 N N . TYR A 1 242 ? -7.527 3.547 17.185 1.00 98.81 242 TYR A N 1
ATOM 1908 C CA . TYR A 1 242 ? -7.341 2.102 17.357 1.00 98.81 242 TYR A CA 1
ATOM 1909 C C . TYR A 1 242 ? -7.089 1.409 16.014 1.00 98.81 242 TYR A C 1
ATOM 1911 O O . TYR A 1 242 ? -6.169 0.603 15.875 1.00 98.81 242 TYR A O 1
ATOM 1919 N N . PHE A 1 243 ? -7.890 1.759 15.010 1.00 98.88 243 PHE A N 1
ATOM 1920 C CA . PHE A 1 243 ? -7.931 1.045 13.744 1.00 98.88 243 PHE A CA 1
ATOM 1921 C C . PHE A 1 243 ? -7.746 1.983 12.555 1.00 98.88 243 PHE A C 1
ATOM 1923 O O . PHE A 1 243 ? -8.317 3.076 12.509 1.00 98.88 243 PHE A O 1
ATOM 1930 N N . HIS A 1 244 ? -6.997 1.521 11.559 1.00 98.75 244 HIS A N 1
ATOM 1931 C CA . HIS A 1 244 ? -6.871 2.175 10.263 1.00 98.75 244 HIS A CA 1
ATOM 1932 C C . HIS A 1 244 ? -7.614 1.350 9.213 1.00 98.75 244 HIS A C 1
ATOM 1934 O O . HIS A 1 244 ? -7.291 0.183 9.008 1.00 98.75 244 HIS A O 1
ATOM 1940 N N . LEU A 1 245 ? -8.600 1.940 8.538 1.00 98.75 245 LEU A N 1
ATOM 1941 C CA . LEU A 1 245 ? -9.256 1.339 7.379 1.00 98.75 245 LEU A CA 1
ATOM 1942 C C . LEU A 1 245 ? -8.285 1.374 6.191 1.00 98.75 245 LEU A C 1
ATOM 1944 O O . LEU A 1 245 ? -8.313 2.277 5.352 1.00 98.75 245 LEU A O 1
ATOM 1948 N N . SER A 1 246 ? -7.415 0.372 6.128 1.00 98.19 246 SER A N 1
ATOM 1949 C CA . SER A 1 246 ? -6.408 0.147 5.091 1.00 98.19 246 SER A CA 1
ATOM 1950 C C . SER A 1 246 ? -7.038 -0.404 3.804 1.00 98.19 246 SER A C 1
ATOM 1952 O O . SER A 1 246 ? -6.603 -1.418 3.262 1.00 98.19 246 SER A O 1
ATOM 1954 N N . PHE A 1 247 ? -8.113 0.225 3.328 1.00 98.06 247 PHE A N 1
ATOM 1955 C CA . PHE A 1 247 ? -8.875 -0.249 2.176 1.00 98.06 247 PHE A CA 1
ATOM 1956 C C . PHE A 1 247 ? -8.240 0.198 0.864 1.00 98.06 247 PHE A C 1
ATOM 1958 O O . PHE A 1 247 ? -8.169 1.398 0.575 1.00 98.06 247 PHE A O 1
ATOM 1965 N N . GLU A 1 248 ? -7.846 -0.772 0.044 1.00 97.06 248 GLU A N 1
ATOM 1966 C CA . GLU A 1 248 ? -7.304 -0.516 -1.286 1.00 97.06 248 GLU A CA 1
ATOM 1967 C C . GLU A 1 248 ? -8.364 -0.023 -2.272 1.00 97.06 248 GLU A C 1
ATOM 1969 O O . GLU A 1 248 ? -9.548 -0.372 -2.195 1.00 97.06 248 GLU A O 1
ATOM 1974 N N . ASN A 1 249 ? -7.927 0.818 -3.213 1.00 95.25 249 ASN A N 1
ATOM 1975 C CA . ASN A 1 249 ? -8.780 1.319 -4.294 1.00 95.25 249 ASN A CA 1
ATOM 1976 C C . ASN A 1 249 ? -9.207 0.180 -5.251 1.00 95.25 249 ASN A C 1
ATOM 1978 O O . ASN A 1 249 ? -10.312 0.210 -5.792 1.00 95.25 249 ASN A O 1
ATOM 1982 N N . SER A 1 250 ? -8.398 -0.868 -5.355 1.00 94.56 250 SER A N 1
ATOM 1983 C CA . SER A 1 250 ? -8.623 -2.044 -6.189 1.00 94.56 250 SER A CA 1
ATOM 1984 C C . SER A 1 250 ? -8.293 -3.301 -5.391 1.00 94.56 250 SER A C 1
ATOM 1986 O O . SER A 1 250 ? -7.369 -3.293 -4.583 1.00 94.56 250 SER A O 1
ATOM 1988 N N . ILE A 1 251 ? -9.036 -4.385 -5.607 1.00 94.75 251 ILE A N 1
ATOM 1989 C CA . ILE A 1 251 ? -8.784 -5.677 -4.953 1.00 94.75 251 ILE A CA 1
ATOM 1990 C C . ILE A 1 251 ? -8.143 -6.605 -5.971 1.00 94.75 251 ILE A C 1
ATOM 1992 O O . ILE A 1 251 ? -8.856 -7.316 -6.664 1.00 94.75 251 ILE A O 1
ATOM 1996 N N . CYS A 1 252 ? -6.819 -6.558 -6.085 1.00 91.62 252 CYS A N 1
ATOM 1997 C CA . CYS A 1 252 ? -6.040 -7.330 -7.055 1.00 91.62 252 CYS A CA 1
ATOM 1998 C C . CYS A 1 252 ? -5.027 -8.229 -6.335 1.00 91.62 252 CYS A C 1
ATOM 2000 O O . CYS A 1 252 ? -4.655 -7.959 -5.191 1.00 91.62 252 CYS A O 1
ATOM 2002 N N . GLU A 1 253 ? -4.579 -9.292 -7.001 1.00 88.81 253 GLU A N 1
ATOM 2003 C CA . GLU A 1 253 ? -3.541 -10.181 -6.464 1.00 88.81 253 GLU A CA 1
ATOM 2004 C C . GLU A 1 253 ? -2.279 -9.392 -6.085 1.00 88.81 253 GLU A C 1
ATOM 2006 O O . GLU A 1 253 ? -1.863 -8.509 -6.828 1.00 88.81 253 GLU A O 1
ATOM 2011 N N . ASP A 1 254 ? -1.683 -9.703 -4.930 1.00 89.00 254 ASP A N 1
ATOM 2012 C CA . ASP A 1 254 ? -0.482 -9.064 -4.363 1.00 89.00 254 ASP A CA 1
ATOM 2013 C C . ASP A 1 254 ? -0.566 -7.545 -4.093 1.00 89.00 254 ASP A C 1
ATOM 2015 O O . ASP A 1 254 ? 0.409 -6.949 -3.626 1.00 89.00 254 ASP A O 1
ATOM 2019 N N . TYR A 1 255 ? -1.709 -6.892 -4.338 1.00 93.38 255 TYR A N 1
ATOM 2020 C CA . TYR A 1 255 ? -1.830 -5.439 -4.205 1.00 93.38 255 TYR A CA 1
ATOM 2021 C C . TYR A 1 255 ? -2.061 -5.009 -2.753 1.00 93.38 255 TYR A C 1
ATOM 2023 O O . TYR A 1 255 ? -3.192 -4.820 -2.306 1.00 93.38 255 TYR A O 1
ATOM 2031 N N . VAL A 1 256 ? -0.961 -4.867 -2.010 1.00 95.19 256 VAL A N 1
ATOM 2032 C CA . VAL A 1 256 ? -0.928 -4.390 -0.620 1.00 95.19 256 VAL A CA 1
ATOM 2033 C C . VAL A 1 256 ? -0.008 -3.176 -0.528 1.00 95.19 256 VAL A C 1
ATOM 2035 O O . VAL A 1 256 ? 1.214 -3.298 -0.650 1.00 95.19 256 VAL A O 1
ATOM 2038 N N . THR A 1 257 ? -0.597 -1.999 -0.323 1.00 95.44 257 THR A N 1
ATOM 2039 C CA . THR A 1 257 ? 0.080 -0.704 -0.476 1.00 95.44 257 THR A CA 1
ATOM 2040 C C . THR A 1 257 ? 0.488 -0.073 0.855 1.00 95.44 257 THR A C 1
ATOM 2042 O O . THR A 1 257 ? 0.340 -0.669 1.928 1.00 95.44 257 THR A O 1
ATOM 2045 N N . GLU A 1 258 ? 0.970 1.176 0.813 1.00 94.00 258 GLU A N 1
ATOM 2046 C CA . GLU A 1 258 ? 1.290 1.976 1.998 1.00 94.00 258 GLU A CA 1
ATOM 2047 C C . GLU A 1 258 ? 0.149 2.012 3.022 1.00 94.00 258 GLU A C 1
ATOM 2049 O O . GLU A 1 258 ? 0.405 2.097 4.221 1.00 94.00 258 GLU A O 1
ATOM 2054 N N . LYS A 1 259 ? -1.112 1.891 2.577 1.00 96.06 259 LYS A N 1
ATOM 2055 C CA . LYS A 1 259 ? -2.291 1.901 3.456 1.00 96.06 259 LYS A CA 1
ATOM 2056 C C . LYS A 1 259 ? -2.216 0.809 4.511 1.00 96.06 259 LYS A C 1
ATOM 2058 O O . LYS A 1 259 ? -2.547 1.068 5.667 1.00 96.06 259 LYS A O 1
ATOM 2063 N N . PHE A 1 260 ? -1.802 -0.398 4.136 1.00 97.50 260 PHE A N 1
ATOM 2064 C CA . PHE A 1 260 ? -1.593 -1.496 5.078 1.00 97.50 260 PHE A CA 1
ATOM 2065 C C . PHE A 1 260 ? -0.329 -1.269 5.915 1.00 97.50 260 PHE A C 1
ATOM 2067 O O . PHE A 1 260 ? -0.362 -1.368 7.141 1.00 97.50 260 PHE A O 1
ATOM 2074 N N . TRP A 1 261 ? 0.770 -0.884 5.261 1.00 95.88 261 TRP A N 1
ATOM 2075 C CA . TRP A 1 261 ? 2.084 -0.760 5.895 1.00 95.88 261 TRP A CA 1
ATOM 2076 C C . TRP A 1 261 ? 2.199 0.365 6.931 1.00 95.88 261 TRP A C 1
ATOM 2078 O O . TRP A 1 261 ? 3.101 0.318 7.769 1.00 95.88 261 TRP A O 1
ATOM 2088 N N . ARG A 1 262 ? 1.231 1.293 6.990 1.00 95.44 262 ARG A N 1
ATOM 2089 C CA . ARG A 1 262 ? 1.036 2.211 8.132 1.00 95.44 262 ARG A CA 1
ATOM 2090 C C . ARG A 1 262 ? 0.900 1.504 9.478 1.00 95.44 262 ARG A C 1
ATOM 2092 O O . ARG A 1 262 ? 1.110 2.134 10.507 1.00 95.44 262 ARG A O 1
ATOM 2099 N N . MET A 1 263 ? 0.646 0.193 9.508 1.00 95.69 263 MET A N 1
ATOM 2100 C CA . MET A 1 263 ? 0.751 -0.607 10.733 1.00 95.69 263 MET A CA 1
ATOM 2101 C C . MET A 1 263 ? 2.088 -0.443 11.466 1.00 95.69 263 MET A C 1
ATOM 2103 O O . MET A 1 263 ? 2.143 -0.596 12.687 1.00 95.69 263 MET A O 1
ATOM 2107 N N . LYS A 1 264 ? 3.158 -0.077 10.743 1.00 93.56 264 LYS A N 1
ATOM 2108 C CA . LYS A 1 264 ? 4.470 0.225 11.323 1.00 93.56 264 LYS A CA 1
ATOM 2109 C C . LYS A 1 264 ? 4.457 1.410 12.289 1.00 93.56 264 LYS A C 1
ATOM 2111 O O . LYS A 1 264 ? 5.337 1.502 13.144 1.00 93.56 264 LYS A O 1
ATOM 2116 N N . GLU A 1 265 ? 3.436 2.254 12.201 1.00 95.00 265 GLU A N 1
ATOM 2117 C CA . GLU A 1 265 ? 3.139 3.369 13.102 1.00 95.00 265 GLU A CA 1
ATOM 2118 C C . GLU A 1 265 ? 2.256 2.944 14.299 1.00 95.00 265 GLU A C 1
ATOM 2120 O O . GLU A 1 265 ? 1.675 3.783 14.985 1.00 95.00 265 GLU A O 1
ATOM 2125 N N . LEU A 1 266 ? 2.161 1.635 14.572 1.00 96.69 266 LEU A N 1
ATOM 2126 C CA . LEU A 1 266 ? 1.452 1.052 15.716 1.00 96.69 266 LEU A CA 1
ATOM 2127 C C . LEU A 1 266 ? -0.056 1.362 15.714 1.00 96.69 266 LEU A C 1
ATOM 2129 O O . LEU A 1 266 ? -0.643 1.808 16.705 1.00 96.69 266 LEU A O 1
ATOM 2133 N N . ILE A 1 267 ? -0.697 1.087 14.579 1.00 98.19 267 ILE A N 1
ATOM 2134 C CA . ILE A 1 267 ? -2.153 1.098 14.392 1.00 98.19 267 ILE A CA 1
ATOM 2135 C C . ILE A 1 267 ? -2.598 -0.228 13.769 1.00 98.19 267 ILE A C 1
ATOM 2137 O O . ILE A 1 267 ? -1.882 -0.776 12.933 1.00 98.19 267 ILE A O 1
ATOM 2141 N N . VAL A 1 268 ? -3.755 -0.762 14.174 1.00 98.75 268 VAL A N 1
ATOM 2142 C CA . VAL A 1 268 ? -4.235 -2.058 13.667 1.00 98.75 268 VAL A CA 1
ATOM 2143 C C . VAL A 1 268 ? -4.933 -1.866 12.313 1.00 98.75 268 VAL A C 1
ATOM 2145 O O . VAL A 1 268 ? -5.923 -1.129 12.247 1.00 98.75 268 VAL A O 1
ATOM 2148 N N . PRO A 1 269 ? -4.471 -2.514 11.227 1.00 98.69 269 PRO A N 1
ATOM 2149 C CA . PRO A 1 269 ? -5.139 -2.442 9.933 1.00 98.69 269 PRO A CA 1
ATOM 2150 C C . PRO A 1 269 ? -6.466 -3.198 9.936 1.00 98.69 269 PRO A C 1
ATOM 2152 O O . PRO A 1 269 ? -6.545 -4.346 10.379 1.00 98.69 269 PRO A O 1
ATOM 2155 N N . VAL A 1 270 ? -7.484 -2.572 9.356 1.00 98.81 270 VAL A N 1
ATOM 2156 C CA . VAL A 1 270 ? -8.714 -3.215 8.898 1.00 98.81 270 VAL A CA 1
ATOM 2157 C C . VAL A 1 270 ? -8.678 -3.201 7.374 1.00 98.81 270 VAL A C 1
ATOM 2159 O O . VAL A 1 270 ? -8.657 -2.135 6.761 1.00 98.81 270 VAL A O 1
ATOM 2162 N N . VAL A 1 271 ? -8.626 -4.376 6.758 1.00 98.62 271 VAL A N 1
ATOM 2163 C CA . VAL A 1 271 ? -8.450 -4.555 5.309 1.00 98.62 271 VAL A CA 1
ATOM 2164 C C . VAL A 1 271 ? -9.720 -5.112 4.681 1.00 98.62 271 VAL A C 1
ATOM 2166 O O . VAL A 1 271 ? -10.560 -5.677 5.375 1.00 98.62 271 VAL A O 1
ATOM 2169 N N . LEU A 1 272 ? -9.871 -4.971 3.363 1.00 98.06 272 LEU A N 1
ATOM 2170 C CA . LEU A 1 272 ? -11.020 -5.556 2.667 1.00 98.06 272 LEU A CA 1
ATOM 2171 C C . LEU A 1 272 ? -10.890 -7.077 2.527 1.00 98.06 272 LEU A C 1
ATOM 2173 O O . LEU A 1 272 ? -11.860 -7.776 2.795 1.00 98.06 272 LEU A O 1
ATOM 2177 N N . SER A 1 273 ? -9.711 -7.578 2.135 1.00 96.62 273 SER A N 1
ATOM 2178 C CA . SER A 1 273 ? -9.506 -9.004 1.859 1.00 96.62 273 SER A CA 1
ATOM 2179 C C . SER A 1 273 ? -8.427 -9.641 2.728 1.00 96.62 273 SER A C 1
ATOM 2181 O O . SER A 1 273 ? -7.254 -9.259 2.653 1.00 96.62 273 SER A O 1
ATOM 2183 N N . ARG A 1 274 ? -8.800 -10.683 3.477 1.00 96.56 274 ARG A N 1
ATOM 2184 C CA . ARG A 1 274 ? -7.863 -11.539 4.207 1.00 96.56 274 ARG A CA 1
ATOM 2185 C C . ARG A 1 274 ? -6.951 -12.296 3.265 1.00 96.56 274 ARG A C 1
ATOM 2187 O O . ARG A 1 274 ? -5.753 -12.360 3.520 1.00 96.56 274 ARG A O 1
ATOM 2194 N N . GLN A 1 275 ? -7.505 -12.867 2.196 1.00 93.69 275 GLN A N 1
ATOM 2195 C CA . GLN A 1 275 ? -6.760 -13.741 1.289 1.00 93.69 275 GLN A CA 1
ATOM 2196 C C . GLN A 1 275 ? -5.532 -13.046 0.692 1.00 93.69 275 GLN A C 1
ATOM 2198 O O . GLN A 1 275 ? -4.479 -13.671 0.607 1.00 93.69 275 GLN A O 1
ATOM 2203 N N . ILE A 1 276 ? -5.662 -11.774 0.305 1.00 93.62 276 ILE A N 1
ATOM 2204 C CA . ILE A 1 276 ? -4.566 -10.994 -0.288 1.00 93.62 276 ILE A CA 1
ATOM 2205 C C . ILE A 1 276 ? -3.524 -10.631 0.776 1.00 93.62 276 ILE A C 1
ATOM 2207 O O . ILE A 1 276 ? -2.330 -10.851 0.586 1.00 93.62 276 ILE A O 1
ATOM 2211 N N . VAL A 1 277 ? -3.960 -10.118 1.929 1.00 96.00 277 VAL A N 1
ATOM 2212 C CA . VAL A 1 277 ? -3.040 -9.590 2.950 1.00 96.00 277 VAL A CA 1
ATOM 2213 C C . VAL A 1 277 ? -2.322 -10.705 3.720 1.00 96.00 277 VAL A C 1
ATOM 2215 O O . VAL A 1 277 ? -1.150 -10.558 4.066 1.00 96.00 277 VAL A O 1
ATOM 2218 N N . ALA A 1 278 ? -2.965 -11.859 3.920 1.00 95.44 278 ALA A N 1
ATOM 2219 C CA . ALA A 1 278 ? -2.362 -13.014 4.590 1.00 95.44 278 ALA A CA 1
ATOM 2220 C C . ALA A 1 278 ? -1.161 -13.616 3.831 1.00 95.44 278 ALA A C 1
ATOM 2222 O O . ALA A 1 278 ? -0.396 -14.368 4.428 1.00 95.44 278 ALA A O 1
ATOM 2223 N N . GLN A 1 279 ? -0.968 -13.285 2.546 1.00 91.62 279 GLN A N 1
ATOM 2224 C CA . GLN A 1 279 ? 0.220 -13.704 1.786 1.00 91.62 279 GLN A CA 1
ATOM 2225 C C . GLN A 1 279 ? 1.485 -12.950 2.200 1.00 91.62 279 GLN A C 1
ATOM 2227 O O . GLN A 1 279 ? 2.595 -13.442 2.003 1.00 91.62 279 GLN A O 1
ATOM 2232 N N . VAL A 1 280 ? 1.331 -11.742 2.749 1.00 91.31 280 VAL A N 1
ATOM 2233 C CA . VAL A 1 280 ? 2.454 -10.839 3.028 1.00 91.31 280 VAL A CA 1
ATOM 2234 C C . VAL A 1 280 ? 2.584 -10.474 4.498 1.00 91.31 280 VAL A C 1
ATOM 2236 O O . VAL A 1 280 ? 3.626 -9.948 4.873 1.00 91.31 280 VAL A O 1
ATOM 2239 N N . ALA A 1 281 ? 1.576 -10.752 5.328 1.00 93.44 281 ALA A N 1
ATOM 2240 C CA . ALA A 1 281 ? 1.541 -10.363 6.732 1.00 93.44 281 ALA A CA 1
ATOM 2241 C C . ALA A 1 281 ? 1.149 -11.515 7.670 1.00 93.44 281 ALA A C 1
ATOM 2243 O O . ALA A 1 281 ? 0.363 -12.383 7.278 1.00 93.44 281 ALA A O 1
ATOM 2244 N N . PRO A 1 282 ? 1.622 -11.509 8.931 1.00 92.62 282 PRO A N 1
ATOM 2245 C CA . PRO A 1 282 ? 1.123 -12.419 9.958 1.00 92.62 282 PRO A CA 1
ATOM 2246 C C . PRO A 1 282 ? -0.402 -12.306 10.100 1.00 92.62 282 PRO A C 1
ATOM 2248 O O . PRO A 1 282 ? -0.947 -11.214 10.233 1.00 92.62 282 PRO A O 1
ATOM 2251 N N . GLY A 1 283 ? -1.114 -13.435 10.062 1.00 85.75 283 GLY A N 1
ATOM 2252 C CA . GLY A 1 283 ? -2.582 -13.437 10.004 1.00 85.75 283 GLY A CA 1
ATOM 2253 C C . GLY A 1 283 ? -3.282 -12.804 11.215 1.00 85.75 283 GLY A C 1
ATOM 2254 O O . GLY A 1 283 ? -4.440 -12.401 11.102 1.00 85.75 283 GLY A O 1
ATOM 2255 N N . ASP A 1 284 ? -2.584 -12.705 12.348 1.00 90.62 284 ASP A N 1
ATOM 2256 C CA . ASP A 1 284 ? -3.028 -12.095 13.602 1.00 90.62 284 ASP A CA 1
ATOM 2257 C C . ASP A 1 284 ? -2.666 -10.604 13.726 1.00 90.62 284 ASP A C 1
ATOM 2259 O O . ASP A 1 284 ? -3.021 -9.975 14.720 1.00 90.62 284 ASP A O 1
ATOM 2263 N N . SER A 1 285 ? -2.004 -10.004 12.728 1.00 96.69 285 SER A N 1
ATOM 2264 C CA . SER A 1 285 ? -1.613 -8.589 12.760 1.00 96.69 285 SER A CA 1
ATOM 2265 C C . SER A 1 285 ? -2.661 -7.631 12.184 1.00 96.69 285 SER A C 1
ATOM 2267 O O . SER A 1 285 ? -2.424 -6.424 12.153 1.00 96.69 285 SER A O 1
ATOM 2269 N N . PHE A 1 286 ? -3.789 -8.137 11.677 1.00 98.50 286 PHE A N 1
ATOM 2270 C CA . PHE A 1 286 ? -4.822 -7.334 11.016 1.00 98.50 286 PHE A CA 1
ATOM 2271 C C . PHE A 1 286 ? -6.218 -7.967 11.104 1.00 98.50 286 PHE A C 1
ATOM 2273 O O . PHE A 1 286 ? -6.386 -9.158 11.381 1.00 98.50 286 PHE A O 1
ATOM 2280 N N . ILE A 1 287 ? -7.234 -7.150 10.840 1.00 98.75 287 ILE A N 1
ATOM 2281 C CA . ILE A 1 287 ? -8.650 -7.532 10.797 1.00 98.75 287 ILE A CA 1
ATOM 2282 C C . ILE A 1 287 ? -9.113 -7.438 9.348 1.00 98.75 287 ILE A C 1
ATOM 2284 O O . ILE A 1 287 ? -8.762 -6.475 8.669 1.00 98.75 287 ILE A O 1
ATOM 2288 N N . ALA A 1 288 ? -9.894 -8.398 8.863 1.00 98.38 288 ALA A N 1
ATOM 2289 C CA . ALA A 1 288 ? -10.378 -8.375 7.491 1.00 98.38 288 ALA A CA 1
ATOM 2290 C C . ALA A 1 288 ? -11.903 -8.301 7.442 1.00 98.38 288 ALA A C 1
ATOM 2292 O O . ALA A 1 288 ? -12.593 -8.959 8.212 1.00 98.38 288 ALA A O 1
ATOM 2293 N N . VAL A 1 289 ? -12.426 -7.467 6.548 1.00 98.25 289 VAL A N 1
ATOM 2294 C CA . VAL A 1 289 ? -13.867 -7.283 6.326 1.00 98.25 289 VAL A CA 1
ATOM 2295 C C . VAL A 1 289 ? -14.526 -8.583 5.871 1.00 98.25 289 VAL A C 1
ATOM 2297 O O . VAL A 1 289 ? -15.631 -8.884 6.310 1.00 98.25 289 VAL A O 1
ATOM 2300 N N . ASP A 1 290 ? -13.832 -9.374 5.052 1.00 96.69 290 ASP A N 1
ATOM 2301 C CA . ASP A 1 290 ? -14.314 -10.659 4.544 1.00 96.69 290 ASP A CA 1
ATOM 2302 C C . ASP A 1 290 ? -14.366 -11.790 5.589 1.00 96.69 290 ASP A C 1
ATOM 2304 O O . ASP A 1 290 ? -14.836 -12.883 5.275 1.00 96.69 290 ASP A O 1
ATOM 2308 N N . ASP A 1 291 ? -13.982 -11.519 6.843 1.00 97.50 291 ASP A N 1
ATOM 2309 C CA . ASP A 1 291 ? -14.245 -12.402 7.988 1.00 97.50 291 ASP A CA 1
ATOM 2310 C C . ASP A 1 291 ? -15.655 -12.215 8.584 1.00 97.50 291 ASP A C 1
ATOM 2312 O O . ASP A 1 291 ? -16.056 -12.979 9.466 1.00 97.50 291 ASP A O 1
ATOM 2316 N N . PHE A 1 292 ? -16.401 -11.195 8.144 1.00 97.75 292 PHE A N 1
ATOM 2317 C CA . PHE A 1 292 ? -17.685 -10.796 8.718 1.00 97.75 292 PHE A CA 1
ATOM 2318 C C . PHE A 1 292 ? -18.804 -10.832 7.676 1.00 97.75 292 PHE A C 1
ATOM 2320 O O . PHE A 1 292 ? -18.599 -10.634 6.480 1.00 97.75 292 PHE A O 1
ATOM 2327 N N . SER A 1 293 ? -20.028 -11.055 8.149 1.00 95.62 293 SER A N 1
ATOM 2328 C CA . SER A 1 293 ? -21.227 -11.126 7.308 1.00 95.62 293 SER A CA 1
ATOM 2329 C C . SER A 1 293 ? -21.819 -9.757 6.949 1.00 95.62 293 SER A C 1
ATOM 2331 O O . SER A 1 293 ? -22.652 -9.671 6.047 1.00 95.62 293 SER A O 1
ATOM 2333 N N . SER A 1 294 ? -21.442 -8.698 7.675 1.00 96.56 294 SER A N 1
ATOM 2334 C CA . SER A 1 294 ? -21.953 -7.330 7.492 1.00 96.56 294 SER A CA 1
ATOM 2335 C C . SER A 1 294 ? -21.043 -6.275 8.130 1.00 96.56 294 SER A C 1
ATOM 2337 O O . SER A 1 294 ? -20.237 -6.582 9.017 1.00 96.56 294 SER A O 1
ATOM 2339 N N . ALA A 1 295 ? -21.236 -5.005 7.755 1.00 97.88 295 ALA A N 1
ATOM 2340 C CA . ALA A 1 295 ? -20.536 -3.885 8.383 1.00 97.88 295 ALA A CA 1
ATOM 2341 C C . ALA A 1 295 ? -20.937 -3.712 9.860 1.00 97.88 295 ALA A C 1
ATOM 2343 O O . ALA A 1 295 ? -20.086 -3.405 10.700 1.00 97.88 295 ALA A O 1
ATOM 2344 N N . ALA A 1 296 ? -22.200 -3.978 10.204 1.00 97.81 296 ALA A N 1
ATOM 2345 C CA . ALA A 1 296 ? -22.672 -4.006 11.587 1.00 97.81 296 ALA A CA 1
ATOM 2346 C C . ALA A 1 296 ? -21.939 -5.051 12.452 1.00 97.81 296 ALA A C 1
ATOM 2348 O O . ALA A 1 296 ? -21.564 -4.761 13.590 1.00 97.81 296 ALA A O 1
ATOM 2349 N N . GLU A 1 297 ? -21.709 -6.259 11.928 1.00 98.38 297 GLU A N 1
ATOM 2350 C CA . GLU A 1 297 ? -20.989 -7.309 12.659 1.00 98.38 297 GLU A CA 1
ATOM 2351 C C . GLU A 1 297 ? -19.525 -6.926 12.902 1.00 98.38 297 GLU A C 1
ATOM 2353 O O . GLU A 1 297 ? -19.037 -7.046 14.031 1.00 98.38 297 GLU A O 1
ATOM 2358 N N . LEU A 1 298 ? -18.856 -6.381 11.879 1.00 98.69 298 LEU A N 1
ATOM 2359 C CA . LEU A 1 298 ? -17.516 -5.819 12.025 1.00 98.69 298 LEU A CA 1
ATOM 2360 C C . LEU A 1 298 ? -17.493 -4.726 13.104 1.00 98.69 298 LEU A C 1
ATOM 2362 O O . LEU A 1 298 ? -16.633 -4.750 13.981 1.00 98.69 298 LEU A O 1
ATOM 2366 N N . ALA A 1 299 ? -18.449 -3.792 13.102 1.00 98.69 299 ALA A N 1
ATOM 2367 C CA . ALA A 1 299 ? -18.517 -2.733 14.109 1.00 98.69 299 ALA A CA 1
ATOM 2368 C C . ALA A 1 299 ? -18.638 -3.292 15.539 1.00 98.69 299 ALA A C 1
ATOM 2370 O O . ALA A 1 299 ? -17.922 -2.847 16.438 1.00 98.69 299 ALA A O 1
ATOM 2371 N N . VAL A 1 300 ? -19.488 -4.304 15.754 1.00 98.69 300 VAL A N 1
ATOM 2372 C CA . VAL A 1 300 ? -19.628 -4.980 17.057 1.00 98.69 300 VAL A CA 1
ATOM 2373 C C . VAL A 1 300 ? -18.319 -5.644 17.482 1.00 98.69 300 VAL A C 1
ATOM 2375 O O . VAL A 1 300 ? -17.932 -5.548 18.649 1.00 98.69 300 VAL A O 1
ATOM 2378 N N . PHE A 1 301 ? -17.629 -6.308 16.554 1.00 98.75 301 PHE A N 1
ATOM 2379 C CA . PHE A 1 301 ? -16.321 -6.898 16.822 1.00 98.75 301 PHE A CA 1
ATOM 2380 C C . PHE A 1 301 ? -15.299 -5.838 17.250 1.00 98.75 301 PHE A C 1
ATOM 2382 O O . PHE A 1 301 ? -14.629 -6.016 18.269 1.00 98.75 301 PHE A O 1
ATOM 2389 N N . LEU A 1 302 ? -15.225 -4.716 16.528 1.00 98.75 302 LEU A N 1
ATOM 2390 C CA . LEU A 1 302 ? -14.296 -3.623 16.824 1.00 98.75 302 LEU A CA 1
ATOM 2391 C C . LEU A 1 302 ? -14.579 -2.976 18.186 1.00 98.75 302 LEU A C 1
ATOM 2393 O O . LEU A 1 302 ? -13.636 -2.720 18.931 1.00 98.75 302 LEU A O 1
ATOM 2397 N N . TYR A 1 303 ? -15.848 -2.770 18.559 1.00 98.62 303 TYR A N 1
ATOM 2398 C CA . TYR A 1 303 ? -16.203 -2.272 19.895 1.00 98.62 303 TYR A CA 1
ATOM 2399 C C . TYR A 1 303 ? -15.723 -3.198 21.009 1.00 98.62 303 TYR A C 1
ATOM 2401 O O . TYR A 1 303 ? -15.050 -2.746 21.931 1.00 98.62 303 TYR A O 1
ATOM 2409 N N . ARG A 1 304 ? -15.992 -4.502 20.886 1.00 98.44 304 ARG A N 1
ATOM 2410 C CA . ARG A 1 304 ? -15.529 -5.497 21.866 1.00 98.44 304 ARG A CA 1
ATOM 2411 C C . ARG A 1 304 ? -14.009 -5.541 21.961 1.00 98.44 304 ARG A C 1
ATOM 2413 O O . ARG A 1 304 ? -13.472 -5.758 23.040 1.00 98.44 304 ARG A O 1
ATOM 2420 N N . LEU A 1 305 ? -13.318 -5.356 20.839 1.00 98.38 305 LEU A N 1
ATOM 2421 C CA . LEU A 1 305 ? -11.863 -5.353 20.813 1.00 98.38 305 LEU A CA 1
ATOM 2422 C C . LEU A 1 305 ? -11.273 -4.109 21.495 1.00 98.38 305 LEU A C 1
ATOM 2424 O O . LEU A 1 305 ? -10.277 -4.238 22.194 1.00 98.38 305 LEU A O 1
ATOM 2428 N N . MET A 1 306 ? -11.894 -2.931 21.357 1.00 98.12 306 MET A N 1
ATOM 2429 C CA . MET A 1 306 ? -11.471 -1.723 22.090 1.00 98.12 306 MET A CA 1
ATOM 2430 C C . MET A 1 306 ? -11.653 -1.853 23.610 1.00 98.12 306 MET A C 1
ATOM 2432 O O . MET A 1 306 ? -10.921 -1.218 24.365 1.00 98.12 306 MET A O 1
ATOM 2436 N N . GLU A 1 307 ? -12.612 -2.667 24.059 1.00 97.50 307 GLU A N 1
ATOM 2437 C CA . GLU A 1 307 ? -12.872 -2.937 25.480 1.00 97.50 307 GLU A CA 1
ATOM 2438 C C . GLU A 1 307 ? -11.937 -4.006 26.082 1.00 97.50 307 GLU A C 1
ATOM 2440 O O . GLU A 1 307 ? -11.784 -4.073 27.302 1.00 97.50 307 GLU A O 1
ATOM 2445 N N . ASP A 1 308 ? -11.290 -4.829 25.249 1.00 97.69 308 ASP A N 1
ATOM 2446 C CA . ASP A 1 308 ? -10.382 -5.903 25.666 1.00 97.69 308 ASP A CA 1
ATOM 2447 C C . ASP A 1 308 ? -8.926 -5.561 25.314 1.00 97.69 308 ASP A C 1
ATOM 2449 O O . ASP A 1 308 ? -8.396 -5.953 24.270 1.00 97.69 308 ASP A O 1
ATOM 2453 N N . GLU A 1 309 ? -8.259 -4.841 26.223 1.00 94.81 309 GLU A N 1
ATOM 2454 C CA . GLU A 1 309 ? -6.871 -4.384 26.054 1.00 94.81 309 GLU A CA 1
ATOM 2455 C C . GLU A 1 309 ? -5.908 -5.534 25.728 1.00 94.81 309 GLU A C 1
ATOM 2457 O O . GLU A 1 309 ? -5.049 -5.383 24.863 1.00 94.81 309 GLU A O 1
ATOM 2462 N N . ARG A 1 310 ? -6.067 -6.706 26.361 1.00 95.94 310 ARG A N 1
ATOM 2463 C CA . ARG A 1 310 ? -5.169 -7.851 26.125 1.00 95.94 310 ARG A CA 1
ATOM 2464 C C . ARG A 1 310 ? -5.333 -8.405 24.722 1.00 95.94 310 ARG A C 1
ATOM 2466 O O . ARG A 1 310 ? -4.351 -8.769 24.076 1.00 95.94 310 ARG A O 1
ATOM 2473 N N . ARG A 1 311 ? -6.577 -8.510 24.257 1.00 97.31 311 ARG A N 1
ATOM 2474 C CA . ARG A 1 311 ? -6.861 -9.016 22.916 1.00 97.31 311 ARG A CA 1
ATOM 2475 C C . ARG A 1 311 ? -6.424 -8.016 21.850 1.00 97.31 311 ARG A C 1
ATOM 2477 O O . ARG A 1 311 ? -5.883 -8.439 20.833 1.00 97.31 311 ARG A O 1
ATOM 2484 N N . TYR A 1 312 ? -6.585 -6.719 22.107 1.00 98.19 312 TYR A N 1
ATOM 2485 C CA . TYR A 1 312 ? -6.078 -5.658 21.239 1.00 98.19 312 TYR A CA 1
ATOM 2486 C C . TYR A 1 312 ? -4.542 -5.631 21.188 1.00 98.19 312 TYR A C 1
ATOM 2488 O O . TYR A 1 312 ? -3.974 -5.590 20.100 1.00 98.19 312 TYR A O 1
ATOM 2496 N N . GLU A 1 313 ? -3.855 -5.758 22.330 1.00 96.69 313 GLU A N 1
ATOM 2497 C CA . GLU A 1 313 ? -2.387 -5.861 22.400 1.00 96.69 313 GLU A CA 1
ATOM 2498 C C . GLU A 1 313 ? -1.850 -7.037 21.564 1.00 96.69 313 GLU A C 1
ATOM 2500 O O . GLU A 1 313 ? -0.786 -6.936 20.950 1.00 96.69 313 GLU A O 1
ATOM 2505 N N . GLY A 1 314 ? -2.617 -8.129 21.465 1.00 97.06 314 GLY A N 1
ATOM 2506 C CA . GLY A 1 314 ? -2.286 -9.290 20.638 1.00 97.06 314 GLY A CA 1
ATOM 2507 C C . GLY A 1 314 ? -1.995 -8.958 19.168 1.00 97.06 314 GLY A C 1
ATOM 2508 O O . GLY A 1 314 ? -1.096 -9.567 18.587 1.00 97.06 314 GLY A O 1
ATOM 2509 N N . TYR A 1 315 ? -2.652 -7.940 18.597 1.00 97.94 315 TYR A N 1
ATOM 2510 C CA . TYR A 1 315 ? -2.433 -7.496 17.211 1.00 97.94 315 TYR A CA 1
ATOM 2511 C C . TYR A 1 315 ? -1.054 -6.862 16.972 1.00 97.94 315 TYR A C 1
ATOM 2513 O O . TYR A 1 315 ? -0.669 -6.636 15.826 1.00 97.94 315 TYR A O 1
ATOM 2521 N N . PHE A 1 316 ? -0.283 -6.599 18.031 1.00 97.00 316 PHE A N 1
ATOM 2522 C CA . PHE A 1 316 ? 1.077 -6.062 17.961 1.00 97.00 316 PHE A CA 1
ATOM 2523 C C . PHE A 1 316 ? 2.156 -7.119 18.214 1.00 97.00 316 PHE A C 1
ATOM 2525 O O . PHE A 1 316 ? 3.336 -6.779 18.271 1.00 97.00 316 PHE A O 1
ATOM 2532 N N . ASN A 1 317 ? 1.814 -8.409 18.331 1.00 94.88 317 ASN A N 1
ATOM 2533 C CA . ASN A 1 317 ? 2.804 -9.467 18.571 1.00 94.88 317 ASN A CA 1
ATOM 2534 C C . ASN A 1 317 ? 3.884 -9.559 17.484 1.00 94.88 317 ASN A C 1
ATOM 2536 O O . ASN A 1 317 ? 5.031 -9.889 17.789 1.00 94.88 317 ASN A O 1
ATOM 2540 N N . TRP A 1 318 ? 3.550 -9.208 16.241 1.00 93.81 318 TRP A N 1
ATOM 2541 C CA . TRP A 1 318 ? 4.496 -9.149 15.126 1.00 93.81 318 TRP A CA 1
ATOM 2542 C C . TRP A 1 318 ? 5.688 -8.211 15.407 1.00 93.81 318 TRP A C 1
ATOM 2544 O O . TRP A 1 318 ? 6.803 -8.494 14.971 1.00 93.81 318 TRP A O 1
ATOM 2554 N N . THR A 1 319 ? 5.515 -7.156 16.212 1.00 93.56 319 THR A N 1
ATOM 2555 C CA . THR A 1 319 ? 6.592 -6.207 16.563 1.00 93.56 319 THR A CA 1
ATOM 2556 C C . THR A 1 319 ? 7.772 -6.869 17.290 1.00 93.56 319 THR A C 1
ATOM 2558 O O . THR A 1 319 ? 8.881 -6.342 17.282 1.00 93.56 319 THR A O 1
ATOM 2561 N N . LYS A 1 320 ? 7.557 -8.053 17.885 1.00 90.88 320 LYS A N 1
ATOM 2562 C CA . LYS A 1 320 ? 8.584 -8.850 18.578 1.00 90.88 320 LYS A CA 1
ATOM 2563 C C . LYS A 1 320 ? 9.497 -9.621 17.625 1.00 90.88 320 LYS A C 1
ATOM 2565 O O . LYS A 1 320 ? 10.545 -10.092 18.055 1.00 90.88 320 LYS A O 1
ATOM 2570 N N . SER A 1 321 ? 9.075 -9.795 16.373 1.00 88.88 321 SER A N 1
ATOM 2571 C CA . SER A 1 321 ? 9.744 -10.667 15.398 1.00 88.88 321 SER A CA 1
ATOM 2572 C C . SER A 1 321 ? 10.219 -9.926 14.152 1.00 88.88 321 SER A C 1
ATOM 2574 O O . SER A 1 321 ? 11.060 -10.461 13.434 1.00 88.88 321 SER A O 1
ATOM 2576 N N . TYR A 1 322 ? 9.735 -8.705 13.903 1.00 90.19 322 TYR A N 1
ATOM 2577 C CA . TYR A 1 322 ? 9.989 -7.983 12.656 1.00 90.19 322 TYR A CA 1
ATOM 2578 C C . TYR A 1 322 ? 10.498 -6.550 12.854 1.00 90.19 322 TYR A C 1
ATOM 2580 O O . TYR A 1 322 ? 10.192 -5.895 13.850 1.00 90.19 322 TYR A O 1
ATOM 2588 N N . LEU A 1 323 ? 11.271 -6.066 11.877 1.00 87.00 323 LEU A N 1
ATOM 2589 C CA . LEU A 1 323 ? 11.831 -4.712 11.864 1.00 87.00 323 LEU A CA 1
ATOM 2590 C C . LEU A 1 323 ? 10.757 -3.627 11.672 1.00 87.00 323 LEU A C 1
ATOM 2592 O O . LEU A 1 323 ? 9.793 -3.803 10.926 1.00 87.00 323 LEU A O 1
ATOM 2596 N N . LYS A 1 324 ? 10.987 -2.465 12.296 1.00 83.88 324 LYS A N 1
ATOM 2597 C CA . LYS A 1 324 ? 10.156 -1.255 12.170 1.00 83.88 324 LYS A CA 1
ATOM 2598 C C . LYS A 1 324 ? 10.373 -0.503 10.853 1.00 83.88 324 LYS A C 1
ATOM 2600 O O . LYS A 1 324 ? 9.499 0.238 10.417 1.00 83.88 324 LYS A O 1
ATOM 2605 N N . THR A 1 325 ? 11.532 -0.656 10.219 1.00 79.19 325 THR A N 1
ATOM 2606 C CA . THR A 1 325 ? 11.912 0.125 9.033 1.00 79.19 325 THR A CA 1
ATOM 2607 C C . THR A 1 325 ? 11.302 -0.432 7.754 1.00 79.19 325 THR A C 1
ATOM 2609 O O . THR A 1 325 ? 11.031 -1.630 7.648 1.00 79.19 325 THR A O 1
ATOM 2612 N N . THR A 1 326 ? 11.105 0.426 6.753 1.00 80.44 326 THR A N 1
ATOM 2613 C CA . THR A 1 326 ? 10.817 -0.013 5.381 1.00 80.44 326 THR A CA 1
ATOM 2614 C C . THR A 1 326 ? 11.953 -0.891 4.886 1.00 80.44 326 THR A C 1
ATOM 2616 O O . THR A 1 326 ? 13.130 -0.574 5.079 1.00 80.44 326 THR A O 1
ATOM 2619 N N . ALA A 1 327 ? 11.608 -2.027 4.289 1.00 76.56 327 ALA A N 1
ATOM 2620 C CA . ALA A 1 327 ? 12.612 -2.882 3.692 1.00 76.56 327 ALA A CA 1
ATOM 2621 C C . ALA A 1 327 ? 13.256 -2.161 2.498 1.00 76.56 327 ALA A C 1
ATOM 2623 O O . ALA A 1 327 ? 12.526 -1.640 1.651 1.00 76.56 327 ALA A O 1
ATOM 2624 N N . PRO A 1 328 ? 14.597 -2.163 2.379 1.00 79.12 328 PRO A N 1
ATOM 2625 C CA . PRO A 1 328 ? 15.240 -1.697 1.166 1.00 79.12 328 PRO A CA 1
ATOM 2626 C C . PRO A 1 328 ? 14.668 -2.463 -0.022 1.00 79.12 328 PRO A C 1
ATOM 2628 O O . PRO A 1 328 ? 14.587 -3.697 -0.005 1.00 79.12 328 PRO A O 1
ATOM 2631 N N . THR A 1 329 ? 14.248 -1.716 -1.032 1.00 85.19 329 THR A N 1
ATOM 2632 C CA . THR A 1 329 ? 13.895 -2.292 -2.322 1.00 85.19 329 THR A CA 1
ATOM 2633 C C . THR A 1 329 ? 15.143 -2.862 -2.989 1.00 85.19 329 THR A C 1
ATOM 2635 O O . THR A 1 329 ? 16.226 -2.289 -2.905 1.00 85.19 329 THR A O 1
ATOM 2638 N N . THR A 1 330 ? 14.967 -3.993 -3.661 1.00 86.31 330 THR A N 1
ATOM 2639 C CA . THR A 1 330 ? 15.988 -4.676 -4.464 1.00 86.31 330 THR A CA 1
ATOM 2640 C C . THR A 1 330 ? 15.577 -4.784 -5.932 1.00 86.31 330 THR A C 1
ATOM 2642 O O . THR A 1 330 ? 16.263 -5.443 -6.708 1.00 86.31 330 THR A O 1
ATOM 2645 N N . ALA A 1 331 ? 14.490 -4.115 -6.334 1.00 89.81 331 ALA A N 1
ATOM 2646 C CA . ALA A 1 331 ? 13.879 -4.247 -7.654 1.00 89.81 331 ALA A CA 1
ATOM 2647 C C . ALA A 1 331 ? 14.866 -3.967 -8.802 1.00 89.81 331 ALA A C 1
ATOM 2649 O O . ALA A 1 331 ? 14.954 -4.756 -9.743 1.00 89.81 331 ALA A O 1
ATOM 2650 N N . ALA A 1 332 ? 15.668 -2.899 -8.700 1.00 89.69 332 ALA A N 1
ATOM 2651 C CA . ALA A 1 332 ? 16.704 -2.580 -9.687 1.00 89.69 332 ALA A CA 1
ATOM 2652 C C . ALA A 1 332 ? 17.768 -3.691 -9.794 1.00 89.69 332 ALA A C 1
ATOM 2654 O O . ALA A 1 332 ? 18.176 -4.065 -10.895 1.00 89.69 332 ALA A O 1
ATOM 2655 N N . CYS A 1 333 ? 18.182 -4.265 -8.661 1.00 88.88 333 CYS A N 1
ATOM 2656 C CA . CYS A 1 333 ? 19.193 -5.322 -8.621 1.00 88.88 333 CYS A CA 1
ATOM 2657 C C . CYS A 1 333 ? 18.644 -6.648 -9.164 1.00 88.88 333 CYS A C 1
ATOM 2659 O O . CYS A 1 333 ? 19.334 -7.372 -9.881 1.00 88.88 333 CYS A O 1
ATOM 2661 N N . GLU A 1 334 ? 17.388 -6.961 -8.854 1.00 89.56 334 GLU A N 1
ATOM 2662 C CA . GLU A 1 334 ? 16.672 -8.129 -9.373 1.00 89.56 334 GLU A CA 1
ATOM 2663 C C . GLU A 1 334 ? 16.438 -8.014 -10.883 1.00 89.56 334 GLU A C 1
ATOM 2665 O O . GLU A 1 334 ? 16.572 -9.003 -11.607 1.00 89.56 334 GLU A O 1
ATOM 2670 N N . LEU A 1 335 ? 16.166 -6.803 -11.385 1.00 89.06 335 LEU A N 1
ATOM 2671 C CA . LEU A 1 335 ? 16.080 -6.532 -12.819 1.00 89.06 335 LEU A CA 1
ATOM 2672 C C . LEU A 1 335 ? 17.438 -6.767 -13.494 1.00 89.06 335 LEU A C 1
ATOM 2674 O O . LEU A 1 335 ? 17.512 -7.520 -14.463 1.00 89.06 335 LEU A O 1
ATOM 2678 N N . CYS A 1 336 ? 18.520 -6.209 -12.940 1.00 90.00 336 CYS A N 1
ATOM 2679 C CA . CYS A 1 336 ? 19.884 -6.463 -13.412 1.00 90.00 336 CYS A CA 1
ATOM 2680 C C . CYS A 1 336 ? 20.214 -7.965 -13.437 1.00 90.00 336 CYS A C 1
ATOM 2682 O O . CYS A 1 336 ? 20.678 -8.492 -14.447 1.00 90.00 336 CYS A O 1
ATOM 2684 N N . THR A 1 337 ? 19.895 -8.683 -12.360 1.00 88.94 337 THR A N 1
ATOM 2685 C CA . THR A 1 337 ? 20.112 -10.133 -12.258 1.00 88.94 337 THR A CA 1
ATOM 2686 C C . THR A 1 337 ? 19.304 -10.900 -13.305 1.00 88.94 337 THR A C 1
ATOM 2688 O O . THR A 1 337 ? 19.821 -11.838 -13.913 1.00 88.94 337 THR A O 1
ATOM 2691 N N . SER A 1 338 ? 18.057 -10.488 -13.555 1.00 86.31 338 SER A N 1
ATOM 2692 C CA . SER A 1 338 ? 17.190 -11.085 -14.577 1.00 86.31 338 SER A CA 1
ATOM 2693 C C . SER A 1 338 ? 17.770 -10.908 -15.983 1.00 86.31 338 SER A C 1
ATOM 2695 O O . SER A 1 338 ? 17.791 -11.864 -16.758 1.00 86.31 338 SER A O 1
ATOM 2697 N N . ILE A 1 339 ? 18.314 -9.725 -16.287 1.00 85.50 339 ILE A N 1
ATOM 2698 C CA . ILE A 1 339 ? 18.979 -9.435 -17.566 1.00 85.50 339 ILE A CA 1
ATOM 2699 C C . ILE A 1 339 ? 20.252 -10.271 -17.713 1.00 85.50 339 ILE A C 1
ATOM 2701 O O . ILE A 1 339 ? 20.451 -10.929 -18.732 1.00 85.50 339 ILE A O 1
ATOM 2705 N N . LEU A 1 340 ? 21.108 -10.294 -16.687 1.00 87.06 340 LEU A N 1
ATOM 2706 C CA . LEU A 1 340 ? 22.363 -11.049 -16.706 1.00 87.06 340 LEU A CA 1
ATOM 2707 C C . LEU A 1 340 ? 22.135 -12.557 -16.855 1.00 87.06 340 LEU A C 1
ATOM 2709 O O . LEU A 1 340 ? 22.873 -13.216 -17.585 1.00 87.06 340 LEU A O 1
ATOM 2713 N N . SER A 1 341 ? 21.100 -13.090 -16.208 1.00 84.00 341 SER A N 1
ATOM 2714 C CA . SER A 1 341 ? 20.760 -14.516 -16.264 1.00 84.00 341 SER A CA 1
ATOM 2715 C C . SER A 1 341 ? 20.137 -14.929 -17.600 1.00 84.00 341 SER A C 1
ATOM 2717 O O . SER A 1 341 ? 20.141 -16.113 -17.927 1.00 84.00 341 SER A O 1
ATOM 2719 N N . ASN A 1 342 ? 19.606 -13.978 -18.376 1.00 78.56 342 ASN A N 1
ATOM 2720 C CA . ASN A 1 342 ? 18.900 -14.255 -19.625 1.00 78.56 342 ASN A CA 1
ATOM 2721 C C . ASN A 1 342 ? 19.293 -13.295 -20.762 1.00 78.56 342 ASN A C 1
ATOM 2723 O O . ASN A 1 342 ? 18.444 -12.827 -21.521 1.00 78.56 342 ASN A O 1
ATOM 2727 N N . ARG A 1 343 ? 20.594 -13.003 -20.905 1.00 77.06 343 ARG A N 1
ATOM 2728 C CA . ARG A 1 343 ? 21.100 -12.020 -21.884 1.00 77.06 343 ARG A CA 1
ATOM 2729 C C . ARG A 1 343 ? 20.606 -12.264 -23.309 1.00 77.06 343 ARG A C 1
ATOM 2731 O O . ARG A 1 343 ? 20.293 -11.309 -24.004 1.00 77.06 343 ARG A O 1
ATOM 2738 N N . ALA A 1 344 ? 20.497 -13.523 -23.732 1.00 70.56 344 ALA A N 1
ATOM 2739 C CA . ALA A 1 344 ? 20.033 -13.869 -25.075 1.00 70.56 344 ALA A CA 1
ATOM 2740 C C . ALA A 1 344 ? 18.578 -13.434 -25.340 1.00 70.56 344 ALA A C 1
ATOM 2742 O O . ALA A 1 344 ? 18.284 -12.977 -26.441 1.00 70.56 344 ALA A O 1
ATOM 2743 N N . ALA A 1 345 ? 17.686 -13.527 -24.343 1.00 68.94 345 ALA A N 1
ATOM 2744 C CA . ALA A 1 345 ? 16.298 -13.081 -24.486 1.00 68.94 345 ALA A CA 1
ATOM 2745 C C . ALA A 1 345 ? 16.170 -11.550 -24.516 1.00 68.94 345 ALA A C 1
ATOM 2747 O O . ALA A 1 345 ? 15.302 -11.027 -25.206 1.00 68.94 345 ALA A O 1
ATOM 2748 N N . PHE A 1 346 ? 17.046 -10.830 -23.806 1.00 70.94 346 PHE A N 1
ATOM 2749 C CA . PHE A 1 346 ? 17.085 -9.363 -23.840 1.00 70.94 346 PHE A CA 1
ATOM 2750 C C . PHE A 1 346 ? 17.837 -8.810 -25.069 1.00 70.94 346 PHE A C 1
ATOM 2752 O O . PHE A 1 346 ? 17.538 -7.711 -25.513 1.00 70.94 346 PHE A O 1
ATOM 2759 N N . ALA A 1 347 ? 18.774 -9.560 -25.662 1.00 63.31 347 ALA A N 1
ATOM 2760 C CA . ALA A 1 347 ? 19.554 -9.120 -26.828 1.00 63.31 347 ALA A CA 1
ATOM 2761 C C . ALA A 1 347 ? 18.799 -9.210 -28.169 1.00 63.31 347 ALA A C 1
ATOM 2763 O O . ALA A 1 347 ? 19.198 -8.580 -29.149 1.00 63.31 347 ALA A O 1
ATOM 2764 N N . HIS A 1 348 ? 17.721 -9.997 -28.234 1.00 58.31 348 HIS A N 1
ATOM 2765 C CA . HIS A 1 348 ? 16.887 -10.142 -29.425 1.00 58.31 348 HIS A CA 1
ATOM 2766 C C . HIS A 1 348 ? 15.399 -10.073 -29.049 1.00 58.31 348 HIS A C 1
ATOM 2768 O O . HIS A 1 348 ? 14.768 -11.121 -28.879 1.00 58.31 348 HIS A O 1
ATOM 2774 N N . PRO A 1 349 ? 14.799 -8.869 -28.972 1.00 53.94 349 PRO A N 1
ATOM 2775 C CA . PRO A 1 349 ? 13.356 -8.704 -28.815 1.00 53.94 349 PRO A CA 1
ATOM 2776 C C . PRO A 1 349 ? 12.647 -9.040 -30.142 1.00 53.94 349 PRO A C 1
ATOM 2778 O O . PRO A 1 349 ? 12.117 -8.198 -30.862 1.00 53.94 349 PRO A O 1
ATOM 2781 N N . GLY A 1 350 ? 12.700 -10.307 -30.550 1.00 48.09 350 GLY A N 1
ATOM 2782 C CA . GLY A 1 350 ? 11.846 -10.833 -31.610 1.00 48.09 350 GLY A CA 1
ATOM 2783 C C . GLY A 1 350 ? 10.452 -11.168 -31.069 1.00 48.09 350 GLY A C 1
ATOM 2784 O O . GLY A 1 350 ? 10.268 -11.199 -29.853 1.00 48.09 350 GLY A O 1
ATOM 2785 N N . PRO A 1 351 ? 9.478 -11.510 -31.938 1.00 43.66 351 PRO A N 1
ATOM 2786 C CA . PRO A 1 351 ? 8.238 -12.175 -31.545 1.00 43.66 351 PRO A CA 1
ATOM 2787 C C . PRO A 1 351 ? 8.551 -13.584 -31.030 1.00 43.66 351 PRO A C 1
ATOM 2789 O O . PRO A 1 351 ? 8.268 -14.594 -31.670 1.00 43.66 351 PRO A O 1
ATOM 2792 N N . HIS A 1 352 ? 9.224 -13.663 -29.886 1.00 37.41 352 HIS A N 1
ATOM 2793 C CA . HIS A 1 352 ? 9.420 -14.901 -29.174 1.00 37.41 352 HIS A CA 1
ATOM 2794 C C . HIS A 1 352 ? 8.074 -15.261 -28.533 1.00 37.41 352 HIS A C 1
ATOM 2796 O O . HIS A 1 352 ? 7.523 -14.441 -27.790 1.00 37.41 352 HIS A O 1
ATOM 2802 N N . PRO A 1 353 ? 7.556 -16.486 -28.753 1.00 38.28 353 PRO A N 1
ATOM 2803 C CA . PRO A 1 353 ? 6.292 -16.941 -28.169 1.00 38.28 353 PRO A CA 1
ATOM 2804 C C . PRO A 1 353 ? 6.267 -16.931 -26.629 1.00 38.28 353 PRO A C 1
ATOM 2806 O O . PRO A 1 353 ? 5.221 -17.163 -26.038 1.00 38.28 353 PRO A O 1
ATOM 2809 N N . GLN A 1 354 ? 7.407 -16.688 -25.975 1.00 42.31 354 GLN A N 1
ATOM 2810 C CA . GLN A 1 354 ? 7.513 -16.559 -24.521 1.00 42.31 354 GLN A CA 1
ATOM 2811 C C . GLN A 1 354 ? 7.491 -15.102 -24.022 1.00 42.31 354 GLN A C 1
ATOM 2813 O O . GLN A 1 354 ? 7.266 -14.898 -22.834 1.00 42.31 354 GLN A O 1
ATOM 2818 N N . PHE A 1 355 ? 7.697 -14.099 -24.888 1.00 49.00 355 PHE A N 1
ATOM 2819 C CA . PHE A 1 355 ? 8.002 -12.725 -24.449 1.00 49.00 355 PHE A CA 1
ATOM 2820 C C . PHE A 1 355 ? 7.344 -11.598 -25.264 1.00 49.00 355 PHE A C 1
ATOM 2822 O O . PHE A 1 355 ? 7.670 -10.442 -25.046 1.00 49.00 355 PHE A O 1
ATOM 2829 N N . THR A 1 356 ? 6.392 -11.879 -26.162 1.00 42.44 356 THR A N 1
ATOM 2830 C CA . THR A 1 356 ? 5.682 -10.817 -26.913 1.00 42.44 356 THR A CA 1
ATOM 2831 C C . THR A 1 356 ? 4.180 -10.874 -26.709 1.00 42.44 356 THR A C 1
ATOM 2833 O O . THR A 1 356 ? 3.556 -11.805 -27.200 1.00 42.44 356 THR A O 1
ATOM 2836 N N . ALA A 1 357 ? 3.627 -9.880 -25.999 1.00 43.50 357 ALA A N 1
ATOM 2837 C CA . ALA A 1 357 ? 2.220 -9.690 -25.594 1.00 43.50 357 ALA A CA 1
ATOM 2838 C C . ALA A 1 357 ? 1.712 -10.374 -24.293 1.00 43.50 357 ALA A C 1
ATOM 2840 O O . ALA A 1 357 ? 1.035 -9.680 -23.531 1.00 43.50 357 ALA A O 1
ATOM 2841 N N . PRO A 1 358 ? 2.070 -11.626 -23.907 1.00 52.09 358 PRO A N 1
ATOM 2842 C CA . PRO A 1 358 ? 1.535 -12.229 -22.694 1.00 52.09 358 PRO A CA 1
ATOM 2843 C C . PRO A 1 358 ? 1.931 -11.519 -21.404 1.00 52.09 358 PRO A C 1
ATOM 2845 O O . PRO A 1 358 ? 1.244 -11.719 -20.424 1.00 52.09 358 PRO A O 1
ATOM 2848 N N . ALA A 1 359 ? 3.009 -10.735 -21.328 1.00 54.66 359 ALA A N 1
ATOM 2849 C CA . ALA A 1 359 ? 3.458 -10.174 -20.048 1.00 54.66 359 ALA A CA 1
ATOM 2850 C C . ALA A 1 359 ? 2.540 -9.057 -19.531 1.00 54.66 359 ALA A C 1
ATOM 2852 O O . ALA A 1 359 ? 2.071 -9.114 -18.394 1.00 54.66 359 ALA A O 1
ATOM 2853 N N . VAL A 1 360 ? 2.266 -8.062 -20.379 1.00 63.19 360 VAL A N 1
ATOM 2854 C CA . VAL A 1 360 ? 1.393 -6.930 -20.048 1.00 63.19 360 VAL A CA 1
ATOM 2855 C C . VAL A 1 360 ? -0.066 -7.368 -20.072 1.00 63.19 360 VAL A C 1
ATOM 2857 O O . VAL A 1 360 ? -0.793 -7.092 -19.124 1.00 63.19 360 VAL A O 1
ATOM 2860 N N . GLU A 1 361 ? -0.476 -8.141 -21.083 1.00 64.06 361 GLU A N 1
ATOM 2861 C CA . GLU A 1 361 ? -1.826 -8.703 -21.148 1.00 64.06 361 GLU A CA 1
ATOM 2862 C C . GLU A 1 361 ? -2.094 -9.653 -19.973 1.00 64.06 361 GLU A C 1
ATOM 2864 O O . GLU A 1 361 ? -3.159 -9.583 -19.372 1.00 64.06 361 GLU A O 1
ATOM 2869 N N . SER A 1 362 ? -1.136 -10.498 -19.569 1.00 66.44 362 SER A N 1
ATOM 2870 C CA . SER A 1 362 ? -1.277 -11.294 -18.343 1.00 66.44 362 SER A CA 1
ATOM 2871 C C . SER A 1 362 ? -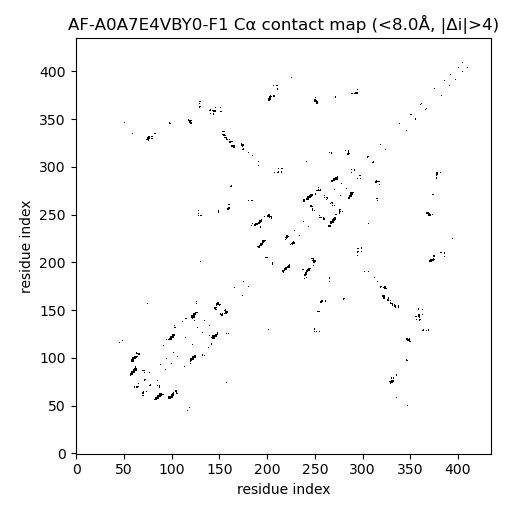1.332 -10.395 -17.122 1.00 66.44 362 SER A C 1
ATOM 2873 O O . SER A 1 362 ? -2.163 -10.627 -16.257 1.00 66.44 362 SER A O 1
ATOM 2875 N N . TRP A 1 363 ? -0.511 -9.356 -17.005 1.00 72.38 363 TRP A N 1
ATOM 2876 C CA . TRP A 1 363 ? -0.602 -8.465 -15.850 1.00 72.38 363 TRP A CA 1
ATOM 2877 C C . TRP A 1 363 ? -1.978 -7.772 -15.758 1.00 72.38 363 TRP A C 1
ATOM 2879 O O . TRP A 1 363 ? -2.554 -7.715 -14.670 1.00 72.38 363 TRP A O 1
ATOM 2889 N N . LEU A 1 364 ? -2.550 -7.366 -16.898 1.00 69.12 364 LEU A N 1
ATOM 2890 C CA . LEU A 1 364 ? -3.893 -6.786 -17.012 1.00 69.12 364 LEU A CA 1
ATOM 2891 C C . LEU A 1 364 ? -5.013 -7.804 -16.739 1.00 69.12 364 LEU A C 1
ATOM 2893 O O . LEU A 1 364 ? -5.894 -7.549 -15.921 1.00 69.12 364 LEU A O 1
ATOM 2897 N N . ASN A 1 365 ? -4.968 -8.973 -17.381 1.00 64.50 365 ASN A N 1
ATOM 2898 C CA . ASN A 1 365 ? -6.059 -9.955 -17.396 1.00 64.50 365 ASN A CA 1
ATOM 2899 C C . ASN A 1 365 ? -5.962 -11.002 -16.274 1.00 64.50 365 ASN A C 1
ATOM 2901 O O . ASN A 1 365 ? -6.982 -11.490 -15.793 1.00 64.50 365 ASN A O 1
ATOM 2905 N N . SER A 1 366 ? -4.752 -11.353 -15.830 1.00 55.69 366 SER A N 1
ATOM 2906 C CA . SER A 1 366 ? -4.514 -12.273 -14.705 1.00 55.69 366 SER A CA 1
ATOM 2907 C C . SER A 1 366 ? -4.361 -11.561 -13.364 1.00 55.69 366 SER A C 1
ATOM 2909 O O . SER A 1 366 ? -4.231 -12.234 -12.351 1.00 55.69 366 SER A O 1
ATOM 2911 N N . GLY A 1 367 ? -4.395 -10.222 -13.311 1.00 58.66 367 GLY A N 1
ATOM 2912 C CA . GLY A 1 367 ? -4.363 -9.464 -12.051 1.00 58.66 367 GLY A CA 1
ATOM 2913 C C . GLY A 1 367 ? -5.510 -9.795 -11.086 1.00 58.66 367 GLY A C 1
ATOM 2914 O O . GLY A 1 367 ? -5.502 -9.319 -9.950 1.00 58.66 367 GLY A O 1
ATOM 2915 N N . HIS A 1 368 ? -6.486 -10.602 -11.534 1.00 74.56 368 HIS A N 1
ATOM 2916 C CA . HIS A 1 368 ? -7.645 -11.085 -10.783 1.00 74.56 368 HIS A CA 1
ATOM 2917 C C . HIS A 1 368 ? -8.285 -9.975 -9.943 1.00 74.56 368 HIS A C 1
ATOM 2919 O O . HIS A 1 368 ? -8.694 -10.192 -8.801 1.00 74.56 368 HIS A O 1
ATOM 2925 N N . CYS A 1 369 ? -8.352 -8.770 -10.518 1.00 87.81 369 CYS A N 1
ATOM 2926 C CA . CYS A 1 369 ? -8.950 -7.632 -9.853 1.00 87.81 369 CYS A CA 1
ATOM 2927 C C . CYS A 1 369 ? -10.450 -7.887 -9.683 1.00 87.81 369 CYS A C 1
ATOM 2929 O O . CYS A 1 369 ? -11.161 -8.212 -10.634 1.00 87.81 369 CYS A O 1
ATOM 2931 N N . GLN A 1 370 ? -10.931 -7.778 -8.452 1.00 91.75 370 GLN A N 1
ATOM 2932 C CA . GLN A 1 370 ? -12.314 -8.038 -8.099 1.00 91.75 370 GLN A CA 1
ATOM 2933 C C . GLN A 1 370 ? -13.081 -6.725 -7.993 1.00 91.75 370 GLN A C 1
ATOM 2935 O O . GLN A 1 370 ? -12.988 -6.009 -6.992 1.00 91.75 370 GLN A O 1
ATOM 2940 N N . ASP A 1 371 ? -13.897 -6.450 -9.004 1.00 91.56 371 ASP A N 1
ATOM 2941 C CA . ASP A 1 371 ? -14.803 -5.310 -8.977 1.00 91.56 371 ASP A CA 1
ATOM 2942 C C . ASP A 1 371 ? -15.894 -5.482 -7.924 1.00 91.56 371 ASP A C 1
ATOM 2944 O O . ASP A 1 371 ? -16.372 -6.593 -7.640 1.00 91.56 371 ASP A O 1
ATOM 2948 N N . ASN A 1 372 ? -16.311 -4.343 -7.366 1.00 93.81 372 ASN A N 1
ATOM 2949 C CA . ASN A 1 372 ? -17.401 -4.242 -6.402 1.00 93.81 372 ASN A CA 1
ATOM 2950 C C . ASN A 1 372 ? -17.209 -5.141 -5.170 1.00 93.81 372 ASN A C 1
ATOM 2952 O O . ASN A 1 372 ? -18.185 -5.524 -4.523 1.00 93.81 372 ASN A O 1
ATOM 2956 N N . PHE A 1 373 ? -15.963 -5.506 -4.849 1.00 95.62 373 PHE A N 1
ATOM 2957 C CA . PHE A 1 373 ? -15.648 -6.465 -3.794 1.00 95.62 373 PHE A CA 1
ATOM 2958 C C . PHE A 1 373 ? -16.272 -6.072 -2.452 1.00 95.62 373 PHE A C 1
ATOM 2960 O O . PHE A 1 373 ? 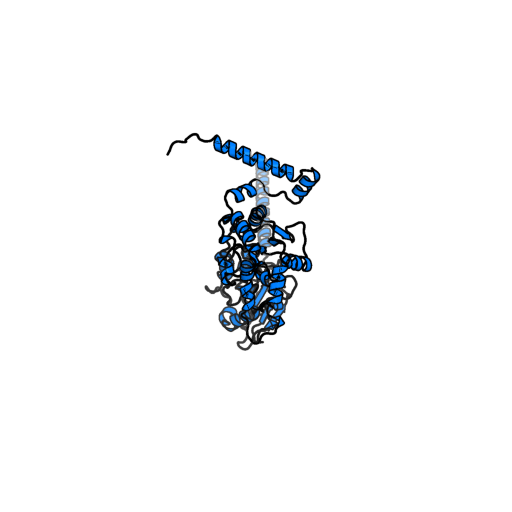-16.902 -6.906 -1.808 1.00 95.62 373 PHE A O 1
ATOM 2967 N N . ALA A 1 374 ? -16.170 -4.797 -2.063 1.00 95.88 374 ALA A N 1
ATOM 2968 C CA . ALA A 1 374 ? -16.676 -4.334 -0.777 1.00 95.88 374 ALA A CA 1
ATOM 2969 C C . ALA A 1 374 ? -18.210 -4.445 -0.663 1.00 95.88 374 ALA A C 1
ATOM 2971 O O . ALA A 1 374 ? -18.727 -4.655 0.429 1.00 95.88 374 ALA A O 1
ATOM 2972 N N . LEU A 1 375 ? -18.945 -4.387 -1.783 1.00 95.06 375 LEU A N 1
ATOM 2973 C CA . LEU A 1 375 ? -20.408 -4.522 -1.781 1.00 95.06 375 LEU A CA 1
ATOM 2974 C C . LEU A 1 375 ? -20.875 -5.924 -1.374 1.00 95.06 375 LEU A C 1
ATOM 2976 O O . LEU A 1 375 ? -21.992 -6.073 -0.891 1.00 95.06 375 LEU A O 1
ATOM 2980 N N . ARG A 1 376 ? -20.032 -6.951 -1.552 1.00 95.00 376 ARG A N 1
ATOM 2981 C CA . ARG A 1 376 ? -20.369 -8.349 -1.227 1.00 95.00 376 ARG A CA 1
ATOM 2982 C C . ARG A 1 376 ? -20.500 -8.595 0.276 1.00 95.00 376 ARG A C 1
ATOM 2984 O O . ARG A 1 376 ? -21.128 -9.571 0.667 1.00 95.00 376 ARG A O 1
ATOM 2991 N N . TYR A 1 377 ? -19.919 -7.711 1.086 1.00 95.31 377 TYR A N 1
ATOM 2992 C CA . TYR A 1 377 ? -19.887 -7.800 2.548 1.00 95.31 377 TYR A CA 1
ATOM 2993 C C . TYR A 1 377 ? -20.824 -6.784 3.209 1.00 95.31 377 TYR A C 1
ATOM 2995 O O . TYR A 1 377 ? -20.700 -6.480 4.393 1.00 95.31 377 TYR A O 1
ATOM 3003 N N . LEU A 1 378 ? -21.775 -6.255 2.436 1.00 93.62 378 LEU A N 1
ATOM 3004 C CA . LEU A 1 378 ? -22.913 -5.509 2.948 1.00 93.62 378 LEU A CA 1
ATOM 3005 C C . LEU A 1 378 ? -24.134 -6.423 2.998 1.00 93.62 378 LEU A C 1
ATOM 3007 O O . LEU A 1 378 ? -24.433 -7.156 2.054 1.00 93.62 378 LEU A O 1
ATOM 3011 N N . SER A 1 379 ? -24.887 -6.339 4.087 1.00 91.19 379 SER A N 1
ATOM 3012 C CA . SER A 1 379 ? -26.230 -6.903 4.148 1.00 91.19 379 SER A CA 1
ATOM 3013 C C . SER A 1 379 ? -27.156 -6.208 3.142 1.00 91.19 379 SER A C 1
ATOM 3015 O O . SER A 1 379 ? -26.928 -5.070 2.718 1.00 91.19 379 SER A O 1
ATOM 3017 N N . HIS A 1 380 ? -28.257 -6.875 2.786 1.00 86.88 380 HIS A N 1
ATOM 3018 C CA . HIS A 1 380 ? -29.260 -6.302 1.881 1.00 86.88 380 HIS A CA 1
ATOM 3019 C C . HIS A 1 380 ? -29.805 -4.959 2.391 1.00 86.88 380 HIS A C 1
ATOM 3021 O O . HIS A 1 380 ? -30.052 -4.055 1.595 1.00 86.88 380 HIS A O 1
ATOM 3027 N N . ASP A 1 381 ? -29.998 -4.813 3.703 1.00 86.50 381 ASP A N 1
ATOM 3028 C CA . ASP A 1 381 ? -30.499 -3.568 4.284 1.00 86.50 381 ASP A CA 1
ATOM 3029 C C . ASP A 1 381 ? -29.451 -2.448 4.227 1.00 86.50 381 ASP A C 1
ATOM 3031 O O . ASP A 1 381 ? -29.794 -1.338 3.826 1.00 86.50 381 ASP A O 1
ATOM 3035 N N . GLU A 1 382 ? -28.181 -2.732 4.538 1.00 89.00 382 GLU A N 1
ATOM 3036 C CA . GLU A 1 382 ? -27.081 -1.757 4.429 1.00 89.00 382 GLU A CA 1
ATOM 3037 C C . GLU A 1 382 ? -26.923 -1.251 2.988 1.00 89.00 382 GLU A C 1
ATOM 3039 O O . GLU A 1 382 ? -26.871 -0.043 2.754 1.00 89.00 382 GLU A O 1
ATOM 3044 N N . TYR A 1 383 ? -26.935 -2.160 2.008 1.00 86.06 383 TYR A N 1
ATOM 3045 C CA . TYR A 1 383 ? -26.849 -1.797 0.594 1.00 86.06 383 TYR A CA 1
ATOM 3046 C C . TYR A 1 383 ? -28.033 -0.926 0.138 1.00 86.06 383 TYR A C 1
ATOM 3048 O O . TYR A 1 383 ? -27.855 0.084 -0.550 1.00 86.06 383 TYR A O 1
ATOM 3056 N N . ASN A 1 384 ? -29.256 -1.282 0.543 1.00 81.75 384 ASN A N 1
ATOM 3057 C CA . ASN A 1 384 ? -30.462 -0.535 0.179 1.00 81.75 384 ASN A CA 1
ATOM 3058 C C . ASN A 1 384 ? -30.494 0.868 0.796 1.00 81.75 384 ASN A C 1
ATOM 3060 O O . ASN A 1 384 ? -30.921 1.815 0.139 1.00 81.75 384 ASN A O 1
ATOM 3064 N N . VAL A 1 385 ? -30.052 1.024 2.046 1.00 78.31 385 VAL A N 1
ATOM 3065 C CA . VAL A 1 385 ? -30.015 2.339 2.706 1.00 78.31 385 VAL A CA 1
ATOM 3066 C C . VAL A 1 385 ? -29.125 3.308 1.927 1.00 78.31 385 VAL A C 1
ATOM 3068 O O . VAL A 1 385 ? -29.547 4.430 1.658 1.00 78.31 385 VAL A O 1
ATOM 3071 N N . ILE A 1 386 ? -27.947 2.856 1.496 1.00 78.69 386 ILE A N 1
ATOM 3072 C CA . ILE A 1 386 ? -26.963 3.710 0.815 1.00 78.69 386 ILE A CA 1
ATOM 3073 C C . ILE A 1 386 ? -27.379 4.020 -0.627 1.00 78.69 386 ILE A C 1
ATOM 3075 O O . ILE A 1 386 ? -27.159 5.120 -1.124 1.00 78.69 386 ILE A O 1
ATOM 3079 N N . THR A 1 387 ? -28.019 3.070 -1.310 1.00 73.31 387 THR A N 1
ATOM 3080 C CA . THR A 1 387 ? -28.467 3.266 -2.699 1.00 73.31 387 THR A CA 1
ATOM 3081 C C . THR A 1 387 ? -29.719 4.134 -2.820 1.00 73.31 387 THR A C 1
ATOM 3083 O O . THR A 1 387 ? -29.847 4.877 -3.793 1.00 73.31 387 THR A O 1
ATOM 3086 N N . ILE A 1 388 ? -30.641 4.070 -1.853 1.00 65.56 388 ILE A N 1
ATOM 3087 C CA . ILE A 1 388 ? -31.876 4.876 -1.853 1.00 65.56 388 ILE A CA 1
ATOM 3088 C C . ILE A 1 388 ? -31.605 6.298 -1.351 1.00 65.56 388 ILE A C 1
ATOM 3090 O O . ILE A 1 388 ? -32.212 7.253 -1.838 1.00 65.56 388 ILE A O 1
ATOM 3094 N N . PHE A 1 389 ? -30.685 6.444 -0.398 1.00 59.44 389 PHE A N 1
ATOM 3095 C CA . PHE A 1 389 ? -30.283 7.729 0.161 1.00 59.44 389 PHE A CA 1
ATOM 3096 C C . PHE A 1 389 ? -28.782 7.945 -0.051 1.00 59.44 389 PHE A C 1
ATOM 3098 O O . PHE A 1 389 ? -28.032 7.943 0.926 1.00 59.44 389 PHE A O 1
ATOM 3105 N N . PRO A 1 390 ? -28.326 8.142 -1.306 1.00 56.00 390 PRO A N 1
ATOM 3106 C CA . PRO A 1 390 ? -26.933 8.473 -1.546 1.00 56.00 390 PRO A CA 1
ATOM 3107 C C . PRO A 1 390 ? -26.595 9.764 -0.789 1.00 56.00 390 PRO A C 1
ATOM 3109 O O . PRO A 1 390 ? -27.427 10.684 -0.728 1.00 56.00 390 PRO A O 1
ATOM 3112 N N . PRO A 1 391 ? -25.400 9.861 -0.193 1.00 53.91 391 PRO A N 1
ATOM 3113 C CA . PRO A 1 391 ? -25.057 10.985 0.651 1.00 53.91 391 PRO A CA 1
ATOM 3114 C C . PRO A 1 391 ? -25.114 12.274 -0.159 1.00 53.91 391 PRO A C 1
ATOM 3116 O O . PRO A 1 391 ? -24.667 12.359 -1.306 1.00 53.91 391 PRO A O 1
ATOM 3119 N N . LEU A 1 392 ? -25.642 13.319 0.474 1.00 46.00 392 LEU A N 1
ATOM 3120 C CA . LEU A 1 392 ? -25.569 14.670 -0.053 1.00 46.00 392 LEU A CA 1
ATOM 3121 C C . LEU A 1 392 ? -24.096 15.001 -0.344 1.00 46.00 392 LEU A C 1
ATOM 3123 O O . LEU A 1 392 ? -23.236 14.917 0.544 1.00 46.00 392 LEU A O 1
ATOM 3127 N N . THR A 1 393 ? -23.816 15.409 -1.586 1.00 50.75 393 THR A N 1
ATOM 3128 C CA . THR A 1 393 ? -22.532 16.007 -1.984 1.00 50.75 393 THR A CA 1
ATOM 3129 C C . THR A 1 393 ? -22.160 17.136 -1.009 1.00 50.75 393 THR A C 1
ATOM 3131 O O . THR A 1 393 ? -23.025 17.644 -0.287 1.00 50.75 393 THR A O 1
ATOM 3134 N N . SER A 1 394 ? -20.899 17.587 -0.960 1.00 43.69 394 SER A N 1
ATOM 3135 C CA . SER A 1 394 ? -20.521 18.705 -0.064 1.00 43.69 394 SER A CA 1
ATOM 3136 C C . SER A 1 394 ? -21.420 19.946 -0.261 1.00 43.69 394 SER A C 1
ATOM 3138 O O . SER A 1 394 ? -21.717 20.677 0.687 1.00 43.69 394 SER A O 1
ATOM 3140 N N . PHE A 1 395 ? -21.974 20.109 -1.469 1.00 39.47 395 PHE A N 1
ATOM 3141 C CA . PHE A 1 395 ? -23.015 21.079 -1.802 1.00 39.47 395 PHE A CA 1
ATOM 3142 C C . PHE A 1 395 ? -24.357 20.815 -1.091 1.00 39.47 395 PHE A C 1
ATOM 3144 O O . PHE A 1 395 ? -24.927 21.721 -0.484 1.00 39.47 395 PHE A O 1
ATOM 3151 N N . GLY A 1 396 ? -24.843 19.574 -1.090 1.00 37.56 396 GLY A N 1
ATOM 3152 C CA . GLY A 1 396 ? -26.062 19.192 -0.377 1.00 37.56 396 GLY A CA 1
ATOM 3153 C C . GLY A 1 396 ? -25.938 19.296 1.153 1.00 37.56 396 GLY A C 1
ATOM 3154 O O . GLY A 1 396 ? -26.896 19.701 1.812 1.00 37.56 396 GLY A O 1
ATOM 3155 N N . ARG A 1 397 ? -24.748 19.041 1.725 1.00 44.00 397 ARG A N 1
ATOM 3156 C CA . ARG A 1 397 ? -24.477 19.286 3.158 1.00 44.00 397 ARG A CA 1
ATOM 3157 C C . ARG A 1 397 ? -24.546 20.774 3.507 1.00 44.00 397 ARG A C 1
ATOM 3159 O O . ARG A 1 397 ? -25.158 21.128 4.513 1.00 44.00 397 ARG A O 1
ATOM 3166 N N . LYS A 1 398 ? -24.007 21.659 2.658 1.00 37.97 398 LYS A N 1
ATOM 3167 C CA . LYS A 1 398 ? -24.132 23.120 2.831 1.00 37.97 398 LYS A CA 1
ATOM 3168 C C . LYS A 1 398 ? -25.584 23.592 2.781 1.00 37.97 398 LYS A C 1
ATOM 3170 O O . LYS A 1 398 ? -25.958 24.447 3.578 1.00 37.97 398 LYS A O 1
ATOM 3175 N N . ILE A 1 399 ? -26.420 23.021 1.914 1.00 42.00 399 ILE A N 1
ATOM 3176 C CA . ILE A 1 399 ? -27.853 23.355 1.850 1.00 42.00 399 ILE A CA 1
ATOM 3177 C C . ILE A 1 399 ? -28.577 22.895 3.124 1.00 42.00 399 ILE A C 1
ATOM 3179 O O . ILE A 1 399 ? -29.288 23.691 3.731 1.00 42.00 399 ILE A O 1
ATOM 3183 N N . ALA A 1 400 ? -28.346 21.666 3.597 1.00 42.00 400 ALA A N 1
ATOM 3184 C CA . ALA A 1 400 ? -28.978 21.158 4.821 1.00 42.00 400 ALA A CA 1
ATOM 3185 C C . ALA A 1 400 ? -28.658 22.014 6.066 1.00 42.00 400 ALA A C 1
ATOM 3187 O O . ALA A 1 400 ? -29.551 22.293 6.868 1.00 42.00 400 ALA A O 1
ATOM 3188 N N . TYR A 1 401 ? -27.414 22.500 6.180 1.00 40.53 401 TYR A N 1
ATOM 3189 C CA . TYR A 1 401 ? -27.001 23.445 7.225 1.00 40.53 401 TYR A CA 1
ATOM 3190 C C . TYR A 1 401 ? -27.595 24.851 7.041 1.00 40.53 401 TYR A C 1
ATOM 3192 O O . TYR A 1 401 ? -27.941 25.500 8.024 1.00 40.53 401 TYR A O 1
ATOM 3200 N N . THR A 1 402 ? -27.753 25.314 5.796 1.00 38.56 402 THR A N 1
ATOM 3201 C CA . THR A 1 402 ? -28.315 26.642 5.475 1.00 38.56 402 THR A CA 1
ATOM 3202 C C . THR A 1 402 ? -29.826 26.711 5.740 1.00 38.56 402 THR A C 1
ATOM 3204 O O . THR A 1 402 ? -30.338 27.771 6.089 1.00 38.56 402 THR A O 1
ATOM 3207 N N . PHE A 1 403 ? -30.543 25.586 5.633 1.00 43.53 403 PHE A N 1
ATOM 3208 C CA . PHE A 1 403 ? -31.990 25.496 5.879 1.00 43.53 403 PHE A CA 1
ATOM 3209 C C . PHE A 1 403 ? -32.370 24.989 7.285 1.00 43.53 403 PHE A C 1
ATOM 3211 O O . PHE A 1 403 ? -33.549 24.777 7.556 1.00 43.53 403 PHE A O 1
ATOM 3218 N N . GLY A 1 404 ? -31.409 24.829 8.203 1.00 34.47 404 GLY A N 1
ATOM 3219 C CA . GLY A 1 404 ? -31.698 24.606 9.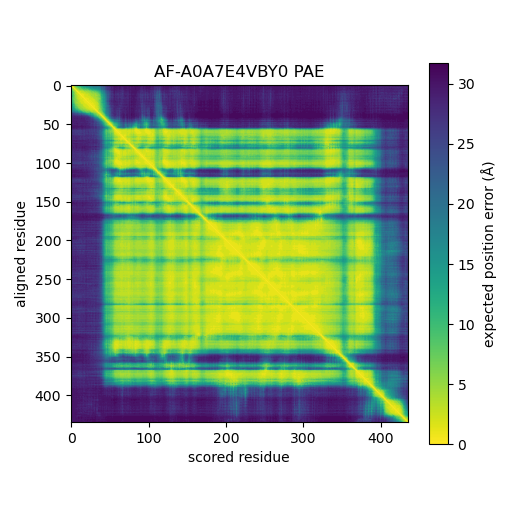626 1.00 34.47 404 GLY A CA 1
ATOM 3220 C C . GLY A 1 404 ? -32.353 23.262 9.971 1.00 34.47 404 GLY A C 1
ATOM 3221 O O . GLY A 1 404 ? -33.020 23.156 11.002 1.00 34.47 404 GLY A O 1
ATOM 3222 N N . PHE A 1 405 ? -32.166 22.219 9.158 1.00 41.72 405 PHE A N 1
ATOM 3223 C CA . PHE A 1 405 ? -32.612 20.876 9.531 1.00 41.72 405 PHE A CA 1
ATOM 3224 C C . PHE A 1 405 ? -31.705 20.327 10.639 1.00 41.72 405 PHE A C 1
ATOM 3226 O O . PHE A 1 405 ? -30.623 19.804 10.384 1.00 41.72 405 PHE A O 1
ATOM 3233 N N . SER A 1 406 ? -32.143 20.465 11.893 1.00 43.50 406 SER A N 1
ATOM 3234 C CA . SER A 1 406 ? -31.512 19.806 13.041 1.00 43.50 406 SER A CA 1
ATOM 3235 C C . SER A 1 406 ? -31.395 18.298 12.783 1.00 43.50 406 SER A C 1
ATOM 3237 O O . SER A 1 406 ? -32.335 17.685 12.271 1.00 43.50 406 SER A O 1
ATOM 3239 N N . ALA A 1 407 ? -30.281 17.682 13.195 1.00 46.06 407 ALA A N 1
ATOM 3240 C CA . ALA A 1 407 ? -30.078 16.231 13.149 1.00 46.06 407 ALA A CA 1
ATOM 3241 C C . ALA A 1 407 ? -31.274 15.458 13.746 1.00 46.06 407 ALA A C 1
ATOM 3243 O O . ALA A 1 407 ? -31.654 14.402 13.245 1.00 46.06 407 ALA A O 1
ATOM 3244 N N . THR A 1 408 ? -31.955 16.032 14.743 1.00 42.84 408 THR A N 1
ATOM 3245 C CA . THR A 1 408 ? -33.174 15.478 15.347 1.00 42.84 408 THR A CA 1
ATOM 3246 C C . THR A 1 408 ? -34.314 15.296 14.335 1.00 42.84 408 THR A C 1
ATOM 3248 O O . THR A 1 408 ? -35.061 14.330 14.427 1.00 42.84 408 THR A O 1
ATOM 3251 N N . PHE A 1 409 ? -34.439 16.169 13.331 1.00 42.72 409 PHE A N 1
ATOM 3252 C CA . PHE A 1 409 ? -35.497 16.100 12.316 1.00 42.72 409 PHE A CA 1
ATOM 3253 C C . PHE A 1 409 ? -35.250 14.982 11.289 1.00 42.72 409 PHE A C 1
ATOM 3255 O O . PHE A 1 409 ? -36.197 14.323 10.849 1.00 42.72 409 PHE A O 1
ATOM 3262 N N . MET A 1 410 ? -33.980 14.706 10.960 1.00 48.28 410 MET A N 1
ATOM 3263 C CA . MET A 1 410 ? -33.609 13.555 10.127 1.00 48.28 410 MET A CA 1
ATOM 3264 C C . MET A 1 410 ? -33.815 12.233 10.878 1.00 48.28 410 MET A C 1
ATOM 3266 O O . MET A 1 410 ? -34.409 11.309 10.326 1.00 48.28 410 MET A O 1
ATOM 3270 N N . PHE A 1 411 ? -33.432 12.164 12.159 1.00 44.41 411 PHE A N 1
ATOM 3271 C CA . PHE A 1 411 ? -33.656 10.980 13.001 1.00 44.41 411 PHE A CA 1
ATOM 3272 C C . PHE A 1 411 ? -35.147 10.676 13.220 1.00 44.41 411 PHE A C 1
ATOM 3274 O O . PHE A 1 411 ? -35.558 9.518 13.146 1.00 44.41 411 PHE A O 1
ATOM 3281 N N . VAL A 1 412 ? -35.979 11.700 13.438 1.00 43.50 412 VAL A N 1
ATOM 3282 C CA . VAL A 1 412 ? -37.435 11.531 13.594 1.00 43.50 412 VAL A CA 1
ATOM 3283 C C . VAL A 1 412 ? -38.080 11.081 12.281 1.00 43.50 412 VAL A C 1
ATOM 3285 O O . VAL A 1 412 ? -38.905 10.170 12.293 1.00 43.50 412 VAL A O 1
ATOM 3288 N N . SER A 1 413 ? -37.656 11.628 11.138 1.00 44.50 413 SER A N 1
ATOM 3289 C CA . SER A 1 413 ? -38.152 11.195 9.822 1.00 44.50 413 SER A CA 1
ATOM 3290 C C . SER A 1 413 ? -37.758 9.746 9.501 1.00 44.50 413 SER A C 1
ATOM 3292 O O . SER A 1 413 ? -38.574 8.988 8.976 1.00 44.50 413 SER A O 1
ATOM 3294 N N . PHE A 1 414 ? -36.553 9.324 9.896 1.00 48.69 414 PHE A N 1
ATOM 3295 C CA . PHE A 1 414 ? -36.064 7.950 9.744 1.00 48.69 414 PHE A CA 1
ATOM 3296 C C . PHE A 1 414 ? -36.844 6.944 10.610 1.00 48.69 414 PHE A C 1
ATOM 3298 O O . PHE A 1 414 ? -37.280 5.900 10.120 1.00 48.69 414 PHE A O 1
ATOM 3305 N N . PHE A 1 415 ? -37.114 7.278 11.878 1.00 48.88 415 PHE A N 1
ATOM 3306 C CA . PHE A 1 415 ? -37.943 6.442 12.756 1.00 48.88 415 PHE A CA 1
ATOM 3307 C C . PHE A 1 415 ? -39.398 6.359 12.285 1.00 48.88 415 PHE A C 1
ATOM 3309 O O . PHE A 1 415 ? -39.988 5.277 12.310 1.00 48.88 415 PHE A O 1
ATOM 3316 N N . ILE A 1 416 ? -39.969 7.466 11.801 1.00 51.69 416 ILE A N 1
ATOM 3317 C CA . ILE A 1 416 ? -41.315 7.478 11.215 1.00 51.69 416 ILE A CA 1
ATOM 3318 C C . ILE A 1 416 ? -41.360 6.581 9.968 1.00 51.69 416 ILE A C 1
ATOM 3320 O O . ILE A 1 416 ? -42.286 5.782 9.838 1.00 51.69 416 ILE A O 1
ATOM 3324 N N . MET A 1 417 ? -40.340 6.609 9.101 1.00 49.56 417 MET A N 1
ATOM 3325 C CA . MET A 1 417 ? -40.271 5.719 7.933 1.00 49.56 417 MET A CA 1
ATOM 3326 C C . MET A 1 417 ? -40.122 4.235 8.302 1.00 49.56 417 MET A C 1
ATOM 3328 O O . MET A 1 417 ? -40.786 3.392 7.696 1.00 49.56 417 MET A O 1
ATOM 3332 N N . LEU A 1 418 ? -39.327 3.889 9.320 1.00 51.97 418 LEU A N 1
ATOM 3333 C CA . LEU A 1 418 ? -39.214 2.507 9.810 1.00 51.97 418 LEU A CA 1
ATOM 3334 C C . LEU A 1 418 ? -40.533 1.987 10.403 1.00 51.97 418 LEU A C 1
ATOM 3336 O O . LEU A 1 418 ? -40.890 0.821 10.204 1.00 51.97 418 LEU A O 1
ATOM 3340 N N . ILE A 1 419 ? -41.285 2.850 11.092 1.00 58.38 419 ILE A N 1
ATOM 3341 C CA . ILE A 1 419 ? -42.616 2.526 11.621 1.00 58.38 419 ILE A CA 1
ATOM 3342 C C . ILE A 1 419 ? -43.612 2.324 10.473 1.00 58.38 419 ILE A C 1
ATOM 3344 O O . ILE A 1 419 ? -44.318 1.315 10.456 1.00 58.38 419 ILE A O 1
ATOM 3348 N N . VAL A 1 420 ? -43.622 3.211 9.474 1.00 53.16 420 VAL A N 1
ATOM 3349 C CA . VAL A 1 420 ? -44.479 3.085 8.281 1.00 53.16 420 VAL A CA 1
ATOM 3350 C C . VAL A 1 420 ? -44.159 1.800 7.504 1.00 53.16 420 VAL A C 1
ATOM 3352 O O . VAL A 1 420 ? -45.078 1.088 7.100 1.00 53.16 420 VAL A O 1
ATOM 3355 N N . ARG A 1 421 ? -42.880 1.421 7.382 1.00 50.06 421 ARG A N 1
ATOM 3356 C CA . ARG A 1 421 ? -42.453 0.165 6.737 1.00 50.06 421 ARG A CA 1
ATOM 3357 C C . ARG A 1 421 ? -42.881 -1.078 7.531 1.00 50.06 421 ARG A C 1
ATOM 3359 O O . ARG A 1 421 ? -43.366 -2.037 6.937 1.00 50.06 421 ARG A O 1
ATOM 3366 N N . ARG A 1 422 ? -42.789 -1.060 8.869 1.00 51.53 422 ARG A N 1
ATOM 3367 C CA . ARG A 1 422 ? -43.315 -2.143 9.733 1.00 51.53 422 ARG A CA 1
ATOM 3368 C C . ARG A 1 422 ? -44.837 -2.282 9.658 1.00 51.53 422 ARG A C 1
ATOM 3370 O O . ARG A 1 422 ? -45.341 -3.397 9.776 1.00 51.53 422 ARG A O 1
ATOM 3377 N N . ILE A 1 423 ? -45.563 -1.181 9.465 1.00 49.62 423 ILE A N 1
ATOM 3378 C CA . ILE A 1 423 ? -47.020 -1.195 9.278 1.00 49.62 423 ILE A CA 1
ATOM 3379 C C . ILE A 1 423 ? -47.374 -1.756 7.890 1.00 49.62 423 ILE A C 1
ATOM 3381 O O . ILE A 1 423 ? -48.238 -2.624 7.802 1.00 49.62 423 ILE A O 1
ATOM 3385 N N . ALA A 1 424 ? -46.654 -1.361 6.835 1.00 42.81 424 ALA A N 1
ATOM 3386 C CA . ALA A 1 424 ? -46.863 -1.854 5.468 1.00 42.81 424 ALA A CA 1
ATOM 3387 C C . ALA A 1 424 ? -46.529 -3.352 5.282 1.00 42.81 424 ALA A C 1
ATOM 3389 O O . ALA A 1 424 ? -47.182 -4.057 4.514 1.00 42.81 424 ALA A O 1
ATOM 3390 N N . LEU A 1 425 ? -45.542 -3.872 6.019 1.00 46.50 425 LEU A N 1
ATOM 3391 C CA . LEU A 1 425 ? -45.198 -5.302 6.007 1.00 46.50 425 LEU A CA 1
ATOM 3392 C C . LEU A 1 425 ? -46.195 -6.170 6.795 1.00 46.50 425 LEU A C 1
ATOM 3394 O O . LEU A 1 425 ? -46.279 -7.369 6.560 1.00 46.50 425 LEU A O 1
ATOM 3398 N N . ARG A 1 426 ? -46.986 -5.586 7.707 1.00 47.41 426 ARG A N 1
ATOM 3399 C CA . ARG A 1 426 ? -48.068 -6.301 8.413 1.00 47.41 426 ARG A CA 1
ATOM 3400 C C . ARG A 1 426 ? -49.376 -6.356 7.623 1.00 47.41 426 ARG A C 1
ATOM 3402 O O . ARG A 1 426 ? -50.211 -7.203 7.919 1.00 47.41 426 ARG A O 1
ATOM 3409 N N . THR A 1 427 ? -49.567 -5.485 6.632 1.00 43.06 427 THR A N 1
ATOM 3410 C CA . THR A 1 427 ? -50.793 -5.423 5.817 1.00 43.06 427 THR A CA 1
ATOM 3411 C C . THR A 1 427 ? -50.729 -6.260 4.535 1.00 43.06 427 THR A C 1
ATOM 3413 O O . THR A 1 427 ? -51.722 -6.352 3.821 1.00 43.06 427 THR A O 1
ATOM 3416 N N . THR A 1 428 ? -49.605 -6.928 4.258 1.00 44.00 428 THR A N 1
ATOM 3417 C CA . THR A 1 428 ? -49.392 -7.764 3.064 1.00 44.00 428 THR A CA 1
ATOM 3418 C C . THR A 1 428 ? -49.273 -9.252 3.411 1.00 44.00 428 THR A C 1
ATOM 3420 O O . THR A 1 428 ? -48.350 -9.941 2.997 1.00 44.00 428 THR A O 1
ATOM 3423 N N . HIS A 1 429 ? -50.251 -9.790 4.144 1.00 41.44 429 HIS A N 1
ATOM 3424 C CA . HIS A 1 429 ? -50.523 -11.230 4.138 1.00 41.44 429 HIS A CA 1
ATOM 3425 C C . HIS A 1 429 ? -51.834 -11.497 3.397 1.00 41.44 429 HIS A C 1
ATOM 3427 O O . HIS A 1 429 ? -52.902 -11.611 3.990 1.00 41.44 429 HIS A O 1
ATOM 3433 N N . SER A 1 430 ? -51.733 -11.613 2.074 1.00 37.00 430 SER A N 1
ATOM 3434 C CA . SER A 1 430 ? -52.683 -12.385 1.276 1.00 37.00 430 SER A CA 1
ATOM 3435 C C . SER A 1 430 ? -51.883 -13.461 0.532 1.00 37.00 430 SER A C 1
ATOM 3437 O O . SER A 1 430 ? -50.834 -13.135 -0.029 1.00 37.00 430 SER A O 1
ATOM 3439 N N . PRO A 1 431 ? -52.280 -14.743 0.588 1.00 39.69 431 PRO A N 1
ATOM 3440 C CA . PRO A 1 431 ? -51.478 -15.833 0.053 1.00 39.69 431 PRO A CA 1
ATOM 3441 C C . PRO A 1 431 ? -51.608 -15.873 -1.473 1.00 39.69 431 PRO A C 1
ATOM 3443 O O . PRO A 1 431 ? -52.707 -16.030 -2.002 1.00 39.69 431 PRO A O 1
ATOM 3446 N N . ILE A 1 432 ? -50.489 -15.746 -2.188 1.00 33.84 432 ILE A N 1
ATOM 3447 C CA . ILE A 1 432 ? -50.449 -15.954 -3.641 1.00 33.84 432 ILE A CA 1
ATOM 3448 C C . ILE A 1 432 ? -50.288 -17.464 -3.911 1.00 33.84 432 ILE A C 1
ATOM 3450 O O . ILE A 1 432 ? -49.494 -18.114 -3.221 1.00 33.84 432 ILE A O 1
ATOM 3454 N N . PRO A 1 433 ? -51.048 -18.055 -4.857 1.00 35.50 433 PRO A N 1
ATOM 3455 C CA . PRO A 1 433 ? -51.052 -19.491 -5.097 1.00 35.50 433 PRO A CA 1
ATOM 3456 C C . PRO A 1 433 ? -49.791 -19.944 -5.834 1.00 35.50 433 PRO A C 1
ATOM 3458 O O . PRO A 1 433 ? -49.203 -19.203 -6.618 1.00 35.50 433 PRO A O 1
ATOM 3461 N N . LYS A 1 434 ? -49.416 -21.200 -5.585 1.00 40.16 434 LYS A N 1
ATOM 3462 C CA . LYS A 1 434 ? -48.313 -21.894 -6.252 1.00 40.16 434 LYS A CA 1
ATOM 3463 C C . LYS A 1 434 ? -48.541 -22.000 -7.762 1.00 40.16 434 LYS A C 1
ATOM 3465 O O . LYS A 1 434 ? -49.589 -22.504 -8.170 1.00 40.16 434 LYS A O 1
ATOM 3470 N N . LEU A 1 435 ? -47.503 -21.668 -8.528 1.00 33.75 435 LEU A N 1
ATOM 3471 C CA . LEU A 1 435 ? -47.039 -22.425 -9.693 1.00 33.75 435 LEU A CA 1
ATOM 3472 C C . LEU A 1 435 ? -45.546 -22.179 -9.898 1.00 33.75 435 LEU A C 1
ATOM 3474 O O . LEU A 1 435 ? -45.156 -20.992 -9.923 1.00 33.75 435 LEU A O 1
#